Protein AF-0000000074150764 (afdb_homodimer)

Sequence (764 aa):
MAERVTYDWKLTSRSVSLPFRLFGKRFSAGVWVRRTEDKVVRDARKYEYQPIPEGRCIRVLKLHAGVGNEPLYGTLSNLALIDDAEYEALSYVWGANLDANIIFLQDNRILSLGGNLADALYSLRHKKKDRVLWIDALCIDQENLEEKSSQIPLMAEIYAMASSVVVWLGKPTAHSQTGLDILAFLAGSDKFDDNAPWNRMEIQDVIAAIRDIIDRHYFQRLWVVQEAALAQRVALNAGHLMFEWTGGLATRRFLARIKLAELSPTWQKSDLKEIDFRPLRELLEQSLAAESRRNGRVELPSLLDVAHSIRNRQVTDHRDRIYGVMSLVTPAQVAGFVPDYTKSWEETYLQFYDLVERQVLEDPTIELQDVLKHEQGGSASAMAERVTYDWKLTSRSVSLPFRLFGKRFSAGVWVRRTEDKVVRDARKYEYQPIPEGRCIRVLKLHAGVGNEPLYGTLSNLALIDDAEYEALSYVWGANLDANIIFLQDNRILSLGGNLADALYSLRHKKKDRVLWIDALCIDQENLEEKSSQIPLMAEIYAMASSVVVWLGKPTAHSQTGLDILAFLAGSDKFDDNAPWNRMEIQDVIAAIRDIIDRHYFQRLWVVQEAALAQRVALNAGHLMFEWTGGLATRRFLARIKLAELSPTWQKSDLKEIDFRPLRELLEQSLAAESRRNGRVELPSLLDVAHSIRNRQVTDHRDRIYGVMSLVTPAQVAGFVPDYTKSWEETYLQFYDLVERQVLEDPTIELQDVLKHEQGGSASA

Solvent-accessible surface area (backbone atoms only — not comparable to full-atom values): 42604 Å² total; per-residue (Å²): 129,83,79,61,74,25,59,27,55,54,69,60,68,68,72,59,73,54,79,42,76,58,95,85,41,72,44,67,64,59,64,68,59,70,49,60,41,42,48,43,64,68,86,64,43,71,59,77,86,71,84,73,63,85,76,63,48,45,40,30,33,38,36,42,45,44,58,81,87,52,78,49,39,33,36,78,45,78,41,61,70,50,93,81,43,81,35,30,26,56,43,66,58,64,72,72,76,72,47,91,38,64,35,39,34,67,90,58,14,32,46,80,30,32,43,51,50,42,52,46,51,58,45,67,46,33,66,84,42,66,43,49,34,32,35,69,83,74,39,37,57,85,89,38,64,67,57,45,64,62,46,58,78,43,43,63,54,52,28,37,59,18,68,26,27,39,32,48,61,46,75,58,58,95,36,38,63,59,18,47,49,47,52,48,49,39,44,49,82,68,66,90,48,74,80,25,64,67,66,68,43,59,59,69,57,46,48,50,9,45,45,58,55,65,68,30,69,51,58,37,36,45,61,51,40,52,46,56,15,43,21,46,20,42,34,44,24,37,41,84,45,74,46,69,55,44,51,68,64,47,38,50,38,24,48,50,39,49,50,48,48,66,66,28,68,69,27,62,75,40,78,58,58,72,62,76,59,57,59,60,46,52,32,45,51,44,24,52,50,39,50,29,52,76,67,32,30,44,70,63,80,45,64,65,52,53,33,54,74,51,56,85,37,45,66,94,53,69,53,43,54,53,58,50,46,51,80,70,39,56,69,77,80,45,61,92,67,69,87,60,87,88,49,51,54,69,55,47,48,52,51,48,50,53,53,47,57,56,45,58,76,40,75,69,56,42,66,34,66,68,50,60,58,61,64,59,65,70,64,63,78,111,129,82,79,73,73,38,64,28,61,52,74,60,68,62,70,58,69,52,77,41,74,59,96,87,41,73,43,63,62,54,63,64,59,67,56,54,50,47,52,52,65,71,87,61,43,72,59,76,86,70,86,75,62,86,76,65,46,43,39,31,34,38,37,40,45,43,59,81,86,53,79,49,41,34,37,78,45,78,41,61,70,50,94,82,43,80,35,29,25,57,44,68,57,66,73,71,77,73,47,92,39,65,36,39,34,64,90,57,15,31,45,80,30,32,43,51,51,44,53,46,50,56,45,66,45,34,65,84,44,67,41,47,32,32,34,69,82,75,40,36,58,87,88,36,64,69,56,44,65,62,48,56,77,42,45,62,55,50,27,38,57,20,67,26,27,40,32,46,61,44,77,59,60,94,35,38,62,58,18,46,49,48,51,47,49,38,44,49,82,69,66,90,46,74,77,25,62,68,64,70,42,60,57,69,57,47,48,49,9,45,46,60,56,65,68,30,69,49,57,39,36,45,61,51,40,51,46,56,14,41,23,46,20,41,33,43,24,36,41,87,44,74,46,69,55,43,51,67,64,47,39,51,40,24,48,49,39,48,51,48,47,66,67,28,68,69,27,61,75,40,76,56,58,72,62,75,59,58,58,60,47,52,32,46,51,44,24,51,51,40,50,28,54,75,64,31,28,45,73,68,80,44,63,67,51,54,35,54,74,51,58,85,35,44,66,94,54,70,54,43,55,53,57,50,45,53,80,70,38,56,70,77,78,45,60,92,64,69,86,58,87,87,52,52,56,66,57,49,47,51,53,49,50,54,52,48,55,56,46,59,74,38,78,72,62,40,66,34,62,74,54,59,58,62,65,64,63,70,62,64,80,111

pLDDT: mean 81.63, std 20.91, range [19.25, 98.31]

Radius of gyration: 31.89 Å; Cα contacts (8 Å, |Δi|>4): 1280; chains: 2; bounding box: 61×103×90 Å

InterPro domains:
  IPR010730 Heterokaryon incompatibility [PF06985] (87-227)
  IPR052895 Heterokaryon Regulation/Transcriptional Modulator [PTHR24148] (43-358)

Structure (mmCIF, N/CA/C/O backbone):
data_AF-0000000074150764-model_v1
#
loop_
_entity.id
_entity.type
_entity.pdbx_description
1 polymer 'Heterokaryon incompatibility domain-containing protein'
#
loop_
_atom_site.group_PDB
_atom_site.id
_atom_site.type_symbol
_atom_site.label_atom_id
_atom_site.label_alt_id
_atom_site.label_comp_id
_atom_site.label_asym_id
_atom_site.label_entity_id
_atom_site.label_seq_id
_atom_site.pdbx_PDB_ins_code
_atom_site.Cartn_x
_atom_site.Cartn_y
_atom_site.Cartn_z
_atom_site.occupancy
_atom_site.B_iso_or_equiv
_atom_site.auth_seq_id
_atom_site.auth_comp_id
_atom_site.auth_asym_id
_atom_site.auth_atom_id
_atom_site.pdbx_PDB_model_num
ATOM 1 N N . MET A 1 1 ? 14.219 56.031 1.458 1 19.25 1 MET A N 1
ATOM 2 C CA . MET A 1 1 ? 13.133 55.844 2.416 1 19.25 1 MET A CA 1
ATOM 3 C C . MET A 1 1 ? 11.836 55.438 1.703 1 19.25 1 MET A C 1
ATOM 5 O O . MET A 1 1 ? 11.094 56.312 1.241 1 19.25 1 MET A O 1
ATOM 9 N N . ALA A 1 2 ? 11.883 54.312 0.942 1 25.77 2 ALA A N 1
ATOM 10 C CA . ALA A 1 2 ? 10.867 53.938 -0.036 1 25.77 2 ALA A CA 1
ATOM 11 C C . ALA A 1 2 ? 9.484 53.906 0.607 1 25.77 2 ALA A C 1
ATOM 13 O O . ALA A 1 2 ? 9.312 53.344 1.689 1 25.77 2 ALA A O 1
ATOM 14 N N . GLU A 1 3 ? 8.773 54.969 0.46 1 25.98 3 GLU A N 1
ATOM 15 C CA . GLU A 1 3 ? 7.434 55.312 0.922 1 25.98 3 GLU A CA 1
ATOM 16 C C . GLU A 1 3 ? 6.449 54.188 0.629 1 25.98 3 GLU A C 1
ATOM 18 O O . GLU A 1 3 ? 6.203 53.844 -0.533 1 25.98 3 GLU A O 1
ATOM 23 N N . ARG A 1 4 ? 6.562 53.094 1.403 1 29.5 4 ARG A N 1
ATOM 24 C CA . ARG A 1 4 ? 5.766 51.906 1.187 1 29.5 4 ARG A CA 1
ATOM 25 C C . ARG A 1 4 ? 4.277 52.188 1.375 1 29.5 4 ARG A C 1
ATOM 27 O O . ARG A 1 4 ? 3.861 52.656 2.438 1 29.5 4 ARG A O 1
ATOM 34 N N . VAL A 1 5 ? 3.615 52.594 0.347 1 31.28 5 VAL A N 1
ATOM 35 C CA . VAL A 1 5 ? 2.205 52.906 0.167 1 31.28 5 VAL A CA 1
ATOM 36 C C . VAL A 1 5 ? 1.345 51.719 0.506 1 31.28 5 VAL A C 1
ATOM 38 O O . VAL A 1 5 ? 1.559 50.625 -0.029 1 31.28 5 VAL A O 1
ATOM 41 N N . THR A 1 6 ? 0.994 51.594 1.714 1 30.81 6 THR A N 1
ATOM 42 C CA . THR A 1 6 ? 0.108 50.562 2.184 1 30.81 6 THR A CA 1
ATOM 43 C C . THR A 1 6 ? -1.311 50.75 1.663 1 30.81 6 THR A C 1
ATOM 45 O O . THR A 1 6 ? -1.844 51.875 1.729 1 30.81 6 THR A O 1
ATOM 48 N N . TYR A 1 7 ? -1.768 50.031 0.785 1 29.17 7 TYR A N 1
ATOM 49 C CA . TYR A 1 7 ? -2.986 50.125 -0.013 1 29.17 7 TYR A CA 1
ATOM 50 C C . TYR A 1 7 ? -4.191 49.625 0.778 1 29.17 7 TYR A C 1
ATOM 52 O O . TYR A 1 7 ? -4.105 48.625 1.493 1 29.17 7 TYR A O 1
ATOM 60 N N . ASP A 1 8 ? -4.93 50.531 1.336 1 31.38 8 ASP A N 1
ATOM 61 C CA . ASP A 1 8 ? -6.191 50.25 2.012 1 31.38 8 ASP A CA 1
ATOM 62 C C . ASP A 1 8 ? -7.27 49.844 1.008 1 31.38 8 ASP A C 1
ATOM 64 O O . ASP A 1 8 ? -7.543 50.594 0.057 1 31.38 8 ASP A O 1
ATOM 68 N N . TRP A 1 9 ? -7.473 48.625 0.816 1 30.75 9 TRP A N 1
ATOM 69 C CA . TRP A 1 9 ? -8.328 48.156 -0.27 1 30.75 9 TRP A CA 1
ATOM 70 C C . TRP A 1 9 ? -9.773 48 0.193 1 30.75 9 TRP A C 1
ATOM 72 O O . TRP A 1 9 ? -10.031 47.562 1.31 1 30.75 9 TRP A O 1
ATOM 82 N N . LYS A 1 10 ? -10.594 49.031 0.056 1 32.84 10 LYS A N 1
ATOM 83 C CA . LYS A 1 10 ? -12.023 48.812 0.273 1 32.84 10 LYS A CA 1
ATOM 84 C C . LYS A 1 10 ? -12.688 48.219 -0.961 1 32.84 10 LYS A C 1
ATOM 86 O O . LYS A 1 10 ? -12.578 48.75 -2.061 1 32.84 10 LYS A O 1
ATOM 91 N N . LEU A 1 11 ? -12.906 47 -0.989 1 30.19 11 LEU A N 1
ATOM 92 C CA . LEU A 1 11 ? -13.516 46.25 -2.096 1 30.19 11 LEU A CA 1
ATOM 93 C C . LEU A 1 11 ? -15.016 46.531 -2.16 1 30.19 11 LEU A C 1
ATOM 95 O O . LEU A 1 11 ? -15.734 46.281 -1.19 1 30.19 11 LEU A O 1
ATOM 99 N N . THR A 1 12 ? -15.484 47.562 -2.766 1 33.41 12 THR A N 1
ATOM 100 C CA . THR A 1 12 ? -16.922 47.656 -3.021 1 33.41 12 THR A CA 1
ATOM 101 C C . THR A 1 12 ? -17.266 46.969 -4.348 1 33.41 12 THR A C 1
ATOM 103 O O . THR A 1 12 ? -16.734 47.344 -5.395 1 33.41 12 THR A O 1
ATOM 106 N N . SER A 1 13 ? -17.453 45.75 -4.332 1 31.58 13 SER A N 1
ATOM 107 C CA . SER A 1 13 ? -17.719 45.031 -5.574 1 31.58 13 SER A CA 1
ATOM 108 C C . SER A 1 13 ? -19.156 45.25 -6.043 1 31.58 13 SER A C 1
ATOM 110 O O . SER A 1 13 ? -20.094 45.156 -5.254 1 31.58 13 SER A O 1
ATOM 112 N N . ARG A 1 14 ? -19.438 46.219 -6.895 1 35.19 14 ARG A N 1
ATOM 113 C CA . ARG A 1 14 ? -20.734 46.25 -7.566 1 35.19 14 ARG A CA 1
ATOM 114 C C . ARG A 1 14 ? -20.734 45.344 -8.797 1 35.19 14 ARG A C 1
ATOM 116 O O . ARG A 1 14 ? -19.875 45.469 -9.664 1 35.19 14 ARG A O 1
ATOM 123 N N . SER A 1 15 ? -21.156 44.125 -8.594 1 35.03 15 SER A N 1
ATOM 124 C CA . SER A 1 15 ? -21.156 43.156 -9.711 1 35.03 15 SER A CA 1
ATOM 125 C C . SER A 1 15 ? -22.375 43.406 -10.609 1 35.03 15 SER A C 1
ATOM 127 O O . SER A 1 15 ? -23.5 43.531 -10.125 1 35.03 15 SER A O 1
ATOM 129 N N . VAL A 1 16 ? -22.25 44.125 -11.602 1 38.88 16 VAL A N 1
ATOM 130 C CA . VAL A 1 16 ? -23.312 44.125 -12.602 1 38.88 16 VAL A CA 1
ATOM 131 C C . VAL A 1 16 ? -23.109 42.969 -13.562 1 38.88 16 VAL A C 1
ATOM 133 O O . VAL A 1 16 ? -22.016 42.781 -14.125 1 38.88 16 VAL A O 1
ATOM 136 N N . SER A 1 17 ? -23.828 41.938 -13.305 1 36.84 17 SER A N 1
ATOM 137 C CA . SER A 1 17 ? -23.766 40.75 -14.156 1 36.84 17 SER A CA 1
ATOM 138 C C . SER A 1 17 ? -24.625 40.938 -15.406 1 36.84 17 SER A C 1
ATOM 140 O O . SER A 1 17 ? -25.797 41.281 -15.312 1 36.84 17 SER A O 1
ATOM 142 N N . LEU A 1 18 ? -24.094 41.438 -16.469 1 39.47 18 LEU A N 1
ATOM 143 C CA . LEU A 1 18 ? -24.875 41.375 -17.703 1 39.47 18 LEU A CA 1
ATOM 144 C C . LEU A 1 18 ? -24.719 40.031 -18.391 1 39.47 18 LEU A C 1
ATOM 146 O O . LEU A 1 18 ? -23.594 39.625 -18.703 1 39.47 18 LEU A O 1
ATOM 150 N N . PRO A 1 19 ? -25.766 39.281 -18.469 1 46.88 19 PRO A N 1
ATOM 151 C CA . PRO A 1 19 ? -25.75 38 -19.156 1 46.88 19 PRO A CA 1
ATOM 152 C C . PRO A 1 19 ? -25.594 38.156 -20.672 1 46.88 19 PRO A C 1
ATOM 154 O O . PRO A 1 19 ? -26.078 39.125 -21.25 1 46.88 19 PRO A O 1
ATOM 157 N N . PHE A 1 20 ? -24.5 38.031 -21.266 1 50.12 20 PHE A N 1
ATOM 158 C CA . PHE A 1 20 ? -24.609 38.094 -22.719 1 50.12 20 P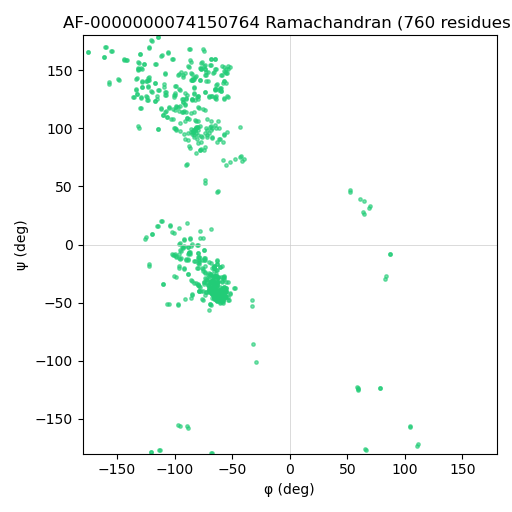HE A CA 1
ATOM 159 C C . PHE A 1 20 ? -24.359 36.719 -23.344 1 50.12 20 PHE A C 1
ATOM 161 O O . PHE A 1 20 ? -23.672 35.906 -22.75 1 50.12 20 PHE A O 1
ATOM 168 N N . ARG A 1 21 ? -25.172 36.344 -24.281 1 47.34 21 ARG A N 1
ATOM 169 C CA . ARG A 1 21 ? -25.172 35.094 -25.047 1 47.34 21 ARG A CA 1
ATOM 170 C C . ARG A 1 21 ? -24.172 35.156 -26.203 1 47.34 21 ARG A C 1
ATOM 172 O O . ARG A 1 21 ? -24.141 36.156 -26.938 1 47.34 21 ARG A O 1
ATOM 179 N N . LEU A 1 22 ? -23 34.656 -26.125 1 50 22 LEU A N 1
ATOM 180 C CA . LEU A 1 22 ? -22.188 34.562 -27.328 1 50 22 LEU A CA 1
ATOM 181 C C . LEU A 1 22 ? -21.922 33.094 -27.688 1 50 22 LEU A C 1
ATOM 183 O O . LEU A 1 22 ? -21.5 32.312 -26.828 1 50 22 LEU A O 1
ATOM 187 N N . PHE A 1 23 ? -22.234 32.594 -28.938 1 56.19 23 PHE A N 1
ATOM 188 C CA . PHE A 1 23 ? -22.141 31.297 -29.625 1 56.19 23 PHE A CA 1
ATOM 189 C C . PHE A 1 23 ? -22.781 30.203 -28.812 1 56.19 23 PHE A C 1
ATOM 191 O O . PHE A 1 23 ? -22.234 29.109 -28.688 1 56.19 23 PHE A O 1
ATOM 198 N N . GLY A 1 24 ? -23.938 30.406 -28.312 1 48.53 24 GLY A N 1
ATOM 199 C CA . GLY A 1 24 ? -24.875 29.578 -27.578 1 48.53 24 GLY A CA 1
ATOM 200 C C . GLY A 1 24 ? -24.578 29.484 -26.094 1 48.53 24 GLY A C 1
ATOM 201 O O . GLY A 1 24 ? -25.297 28.828 -25.344 1 48.53 24 GLY A O 1
ATOM 202 N N . LYS A 1 25 ? -23.359 29.594 -25.797 1 44.59 25 LYS A N 1
ATOM 203 C CA . LYS A 1 25 ? -22.938 29.547 -24.391 1 44.59 25 LYS A CA 1
ATOM 204 C C . LYS A 1 25 ? -23.109 30.906 -23.719 1 44.59 25 LYS A C 1
ATOM 206 O O . LYS A 1 25 ? -22.969 31.938 -24.359 1 44.59 25 LYS A O 1
ATOM 211 N N . ARG A 1 26 ? -23.828 30.859 -22.688 1 41.97 26 ARG A N 1
ATOM 212 C CA . ARG A 1 26 ? -24.062 32.031 -21.844 1 41.97 26 ARG A CA 1
ATOM 213 C C . ARG A 1 26 ? -22.781 32.438 -21.141 1 41.97 26 ARG A C 1
ATOM 215 O O . ARG A 1 26 ? -22.125 31.609 -20.5 1 41.97 26 ARG A O 1
ATOM 222 N N . PHE A 1 27 ? -22.078 33.25 -21.688 1 39.88 27 PHE A N 1
ATOM 223 C CA . PHE A 1 27 ? -20.906 33.812 -21 1 39.88 27 PHE A CA 1
ATOM 224 C C . PHE A 1 27 ? -21.312 34.938 -20.062 1 39.88 27 PHE A C 1
ATOM 226 O O . PHE A 1 27 ? -22.266 35.688 -20.328 1 39.88 27 PHE A O 1
ATOM 233 N N . SER A 1 28 ? -21.297 34.719 -18.891 1 37.81 28 SER A N 1
ATOM 234 C CA . SER A 1 28 ? -21.422 35.875 -18.016 1 37.81 28 SER A CA 1
ATOM 235 C C . SER A 1 28 ? -20.062 36.438 -17.641 1 37.81 28 SER A C 1
ATOM 237 O O . SER A 1 28 ? -19.109 35.688 -17.422 1 37.81 28 SER A O 1
ATOM 239 N N . ALA A 1 29 ? -19.562 37.375 -18.281 1 36.47 29 ALA A N 1
ATOM 240 C CA . ALA A 1 29 ? -18.344 38.062 -17.906 1 36.47 29 ALA A CA 1
ATOM 241 C C . ALA A 1 29 ? -18.625 39.156 -16.875 1 36.47 29 ALA A C 1
ATOM 243 O O . ALA A 1 29 ? -19.641 39.844 -16.953 1 36.47 29 ALA A O 1
ATOM 244 N N . GLY A 1 30 ? -18.469 38.938 -15.711 1 35.06 30 GLY A N 1
ATOM 245 C CA . GLY A 1 30 ? -18.594 40.062 -14.781 1 35.06 30 GLY A CA 1
ATOM 246 C C . GLY A 1 30 ? -17.281 40.781 -14.531 1 35.06 30 GLY A C 1
ATOM 247 O O . GLY A 1 30 ? -16.203 40.219 -14.758 1 35.06 30 GLY A O 1
ATOM 248 N N . VAL A 1 31 ? -17.266 41.969 -14.961 1 31.38 31 VAL A N 1
ATOM 249 C CA . VAL A 1 31 ? -16.141 42.812 -14.664 1 31.38 31 VAL A CA 1
ATOM 250 C C . VAL A 1 31 ? -16.172 43.25 -13.195 1 31.38 31 VAL A C 1
ATOM 252 O O . VAL A 1 31 ? -17.234 43.656 -12.688 1 31.38 31 VAL A O 1
ATOM 255 N N . TRP A 1 32 ? -15.508 42.594 -12.383 1 31.64 32 TRP A N 1
ATOM 256 C CA . TRP A 1 32 ? -15.445 43.188 -11.039 1 31.64 32 TRP A CA 1
ATOM 257 C C . TRP A 1 32 ? -14.297 44.156 -10.93 1 31.64 32 TRP A C 1
ATOM 259 O O . TRP A 1 32 ? -13.25 44 -11.57 1 31.64 32 TRP A O 1
ATOM 269 N N . VAL A 1 33 ? -14.664 45.375 -10.883 1 27.81 33 VAL A N 1
ATOM 270 C CA . VAL A 1 33 ? -13.664 46.406 -10.586 1 27.81 33 VAL A CA 1
ATOM 271 C C . VAL A 1 33 ? -13.422 46.469 -9.078 1 27.81 33 VAL A C 1
ATOM 273 O O . VAL A 1 33 ? -14.367 46.562 -8.297 1 27.81 33 VAL A O 1
ATOM 276 N N . ARG A 1 34 ? -12.367 45.906 -8.594 1 28.53 34 ARG A N 1
ATOM 277 C CA . ARG A 1 34 ? -11.977 46 -7.188 1 28.53 34 ARG A CA 1
ATOM 278 C C . ARG A 1 34 ? -11.172 47.281 -6.922 1 28.53 34 ARG A C 1
ATOM 280 O O . ARG A 1 34 ? -10.188 47.562 -7.602 1 28.53 34 ARG A O 1
ATOM 287 N N . ARG A 1 35 ? -11.859 48.312 -6.488 1 27.56 35 ARG A N 1
ATOM 288 C CA . ARG A 1 35 ? -11.125 49.469 -6.035 1 27.56 35 ARG A CA 1
ATOM 289 C C . ARG A 1 35 ? -10.422 49.219 -4.707 1 27.56 35 ARG A C 1
ATOM 291 O O . ARG A 1 35 ? -11.062 48.781 -3.734 1 27.56 35 ARG A O 1
ATOM 298 N N . THR A 1 36 ? -9.25 48.812 -4.695 1 31.2 36 THR A N 1
ATOM 299 C CA . THR A 1 36 ? -8.422 48.656 -3.504 1 31.2 36 THR A CA 1
ATOM 300 C C . THR A 1 36 ? -7.891 50 -3.029 1 31.2 36 THR A C 1
ATOM 302 O O . THR A 1 36 ? -7.348 50.781 -3.824 1 31.2 36 THR A O 1
ATOM 305 N N . GLU A 1 37 ? -8.602 50.656 -2.23 1 29.7 37 GLU A N 1
ATOM 306 C CA . GLU A 1 37 ? -7.98 51.812 -1.604 1 29.7 37 GLU A CA 1
ATOM 307 C C . GLU A 1 37 ? -6.816 51.406 -0.706 1 29.7 37 GLU A C 1
ATOM 309 O O . GLU A 1 37 ? -6.973 50.562 0.172 1 29.7 37 GLU A O 1
ATOM 314 N N . ASP A 1 38 ? -5.641 51.5 -1.068 1 34.72 38 ASP A N 1
ATOM 315 C CA . ASP A 1 38 ? -4.387 51.281 -0.351 1 34.72 38 ASP A CA 1
ATOM 316 C C . ASP A 1 38 ? -4.305 52.188 0.882 1 34.72 38 ASP A C 1
ATOM 318 O O . ASP A 1 38 ? -4.312 53.406 0.764 1 34.72 38 ASP A O 1
ATOM 322 N N . LYS A 1 39 ? -5.062 51.938 1.942 1 34.94 39 LYS A N 1
ATOM 323 C CA . LYS A 1 39 ? -4.621 52.688 3.111 1 34.94 39 LYS A CA 1
ATOM 324 C C . LYS A 1 39 ? -3.166 52.406 3.447 1 34.94 39 LYS A C 1
ATOM 326 O O . LYS A 1 39 ? -2.789 51.219 3.598 1 34.94 39 LYS A O 1
ATOM 331 N N . VAL A 1 40 ? -2.248 53.125 3.041 1 36.28 40 VAL A N 1
ATOM 332 C CA . VAL A 1 40 ? -0.828 53.156 3.369 1 36.28 40 VAL A CA 1
ATOM 333 C C . VAL A 1 40 ? -0.637 53 4.875 1 36.28 40 VAL A C 1
ATOM 335 O O . VAL A 1 40 ? -1.119 53.812 5.664 1 36.28 40 VAL A O 1
ATOM 338 N N . VAL A 1 41 ? -0.771 51.844 5.441 1 43 41 VAL A N 1
ATOM 339 C CA . VAL A 1 41 ? -0.236 51.656 6.789 1 43 41 VAL A CA 1
ATOM 340 C C . VAL A 1 41 ? 1.13 52.344 6.891 1 43 41 VAL A C 1
ATOM 342 O O . VAL A 1 41 ? 2.107 51.875 6.305 1 43 41 VAL A O 1
ATOM 345 N N . ARG A 1 42 ? 1.252 53.594 6.922 1 43.84 42 ARG A N 1
ATOM 346 C CA . ARG A 1 42 ? 2.438 54.438 6.984 1 43.84 42 ARG A CA 1
ATOM 347 C C . ARG A 1 42 ? 3.561 53.75 7.758 1 43.84 42 ARG A C 1
ATOM 349 O O . ARG A 1 42 ? 4.68 53.625 7.254 1 43.84 42 ARG A O 1
ATOM 356 N N . ASP A 1 43 ? 3.602 53.875 9.172 1 53.97 43 ASP A N 1
ATOM 357 C CA . ASP A 1 43 ? 4.797 53.875 10.008 1 53.97 43 ASP A CA 1
ATOM 358 C C . ASP A 1 43 ? 5.055 52.469 10.555 1 53.97 43 ASP A C 1
ATOM 360 O O . ASP A 1 43 ? 5.719 52.312 11.586 1 53.97 43 ASP A O 1
ATOM 364 N N . ALA A 1 44 ? 4.449 51.406 10.062 1 67.5 44 ALA A N 1
ATOM 365 C CA . ALA A 1 44 ? 4.734 50.156 10.75 1 67.5 44 ALA A CA 1
ATOM 366 C C . ALA A 1 44 ? 6.066 49.594 10.289 1 67.5 44 ALA A C 1
ATOM 368 O O . ALA A 1 44 ? 6.387 49.594 9.102 1 67.5 44 ALA A O 1
ATOM 369 N N . ARG A 1 45 ? 6.941 49.312 11.312 1 85.69 45 ARG A N 1
ATOM 370 C CA . ARG A 1 45 ? 8.258 48.719 11.094 1 85.69 45 ARG A CA 1
ATOM 371 C C . ARG A 1 45 ? 8.172 47.188 11.031 1 85.69 45 ARG A C 1
ATOM 373 O O . ARG A 1 45 ? 7.258 46.594 11.602 1 85.69 45 ARG A O 1
ATOM 380 N N . LYS A 1 46 ? 8.969 46.594 10.305 1 90.81 46 LYS A N 1
ATOM 381 C CA . LYS A 1 46 ? 9.062 45.156 10.164 1 90.81 46 LYS A CA 1
ATOM 382 C C . LYS A 1 46 ? 9.398 44.5 11.492 1 90.81 46 LYS A C 1
ATOM 384 O O . LYS A 1 46 ? 10.227 45 12.25 1 90.81 46 LYS A O 1
ATOM 389 N N . TYR A 1 47 ? 8.711 43.469 11.773 1 93.56 47 TYR A N 1
ATOM 390 C CA . TYR A 1 47 ? 8.977 42.719 13 1 93.56 47 TYR A CA 1
ATOM 391 C C . TYR A 1 47 ? 10.391 42.156 13 1 93.56 47 TYR A C 1
ATOM 393 O O . TYR A 1 47 ? 10.859 41.625 11.984 1 93.56 47 TYR A O 1
ATOM 401 N N . GLU A 1 48 ? 11.055 42.344 14.109 1 93.19 48 GLU A N 1
ATOM 402 C CA . GLU A 1 48 ? 12.398 41.781 14.281 1 93.19 48 GLU A CA 1
ATOM 403 C C . GLU A 1 48 ? 12.391 40.594 15.258 1 93.19 48 GLU A C 1
ATOM 405 O O . GLU A 1 48 ? 12.125 40.781 16.453 1 93.19 48 GLU A O 1
ATOM 410 N N . TYR A 1 49 ? 12.703 39.469 14.703 1 95.19 49 TYR A N 1
ATOM 411 C CA . TYR A 1 49 ? 12.695 38.25 15.516 1 95.19 49 TYR A CA 1
ATOM 412 C C . TYR A 1 49 ? 13.758 38.312 16.609 1 95.19 49 TYR A C 1
ATOM 414 O O . TYR A 1 49 ? 14.883 38.75 16.359 1 95.19 49 TYR A O 1
ATOM 422 N N . GLN A 1 50 ? 13.367 37.969 17.797 1 92.25 50 GLN A N 1
ATOM 423 C CA . GLN A 1 50 ? 14.32 37.75 18.875 1 92.25 50 GLN A CA 1
ATOM 424 C C . GLN A 1 50 ? 14.727 36.281 18.953 1 92.25 50 GLN A C 1
ATOM 426 O O . GLN A 1 50 ? 13.914 35.406 18.703 1 92.25 50 GLN A O 1
ATOM 431 N N . PRO A 1 51 ? 15.945 36.062 19.312 1 92.56 51 PRO A N 1
ATOM 432 C CA . PRO A 1 51 ? 16.375 34.656 19.422 1 92.56 51 PRO A CA 1
ATOM 433 C C . PRO A 1 51 ? 15.531 33.844 20.391 1 92.56 51 PRO A C 1
ATOM 435 O O . PRO A 1 51 ? 15.125 34.375 21.438 1 92.56 51 PRO A O 1
ATOM 438 N N . ILE A 1 52 ? 15.234 32.625 20.016 1 94 52 ILE A N 1
ATOM 439 C CA . ILE A 1 52 ? 14.516 31.703 20.891 1 94 52 ILE A CA 1
ATOM 440 C C . ILE A 1 52 ? 15.445 31.203 22 1 94 52 ILE A C 1
ATOM 442 O O . ILE A 1 52 ? 16.609 30.859 21.719 1 94 52 ILE A O 1
ATOM 446 N N . PRO A 1 53 ? 14.984 31.25 23.234 1 90.38 53 PRO A N 1
ATOM 447 C CA . PRO A 1 53 ? 15.836 30.766 24.328 1 90.38 53 PRO A CA 1
ATOM 448 C C . PRO A 1 53 ? 16.344 29.344 24.078 1 90.38 53 PRO A C 1
ATOM 450 O O . PRO A 1 53 ? 15.711 28.578 23.359 1 90.38 53 PRO A O 1
ATOM 453 N N . GLU A 1 54 ? 17.469 29.016 24.656 1 83.75 54 GLU A N 1
ATOM 454 C CA . GLU A 1 54 ? 18.062 27.688 24.516 1 83.75 54 GLU A CA 1
ATOM 455 C C . GLU A 1 54 ? 17.172 26.625 25.141 1 83.75 54 GLU A C 1
ATOM 457 O O . GLU A 1 54 ? 16.391 26.906 26.031 1 83.75 54 GLU A O 1
ATOM 462 N N . GLY A 1 55 ? 17.266 25.453 24.594 1 81.19 55 GLY A N 1
ATOM 463 C CA . GLY A 1 55 ? 16.469 24.344 25.109 1 81.19 55 GLY A CA 1
ATOM 464 C C . GLY A 1 55 ? 15.281 24 24.219 1 81.19 55 GLY A C 1
ATOM 465 O O . GLY A 1 55 ? 15.32 24.234 23.016 1 81.19 55 GLY A O 1
ATOM 466 N N . ARG A 1 56 ? 14.234 23.344 24.859 1 89.62 56 ARG A N 1
ATOM 467 C CA . ARG A 1 56 ? 13.016 22.938 24.156 1 89.62 56 ARG A CA 1
ATOM 468 C C . ARG A 1 56 ? 11.977 24.062 24.188 1 89.62 56 ARG A C 1
ATOM 470 O O . ARG A 1 56 ? 11 23.984 24.938 1 89.62 56 ARG A O 1
ATOM 477 N N . CYS A 1 57 ? 12.367 25.109 23.422 1 94.19 57 CYS A N 1
ATOM 478 C CA . CYS A 1 57 ? 11.5 26.281 23.375 1 94.19 57 CYS A CA 1
ATOM 479 C C . CYS A 1 57 ? 11.102 26.594 21.922 1 94.19 57 CYS A C 1
ATOM 481 O O . CYS A 1 57 ? 11.898 26.422 21.016 1 94.19 57 CYS A O 1
ATOM 483 N N . ILE A 1 58 ? 9.867 27 21.781 1 96.06 58 ILE A N 1
ATOM 484 C CA . ILE A 1 58 ? 9.367 27.375 20.469 1 96.06 58 ILE A CA 1
ATOM 485 C C . ILE A 1 58 ? 8.688 28.75 20.547 1 96.06 58 ILE A C 1
ATOM 487 O O . ILE A 1 58 ? 8.508 29.297 21.641 1 96.06 58 ILE A O 1
ATOM 491 N N . ARG A 1 59 ? 8.484 29.344 19.453 1 97.06 59 ARG A N 1
ATOM 492 C CA . ARG A 1 59 ? 7.699 30.562 19.344 1 97.06 59 ARG A CA 1
ATOM 493 C C . ARG A 1 59 ? 6.281 30.266 18.875 1 97.06 59 ARG A C 1
ATOM 495 O O . ARG A 1 59 ? 6.074 29.406 18.016 1 97.06 59 ARG A O 1
ATOM 502 N N . VAL A 1 60 ? 5.312 30.906 19.5 1 97.94 60 VAL A N 1
ATOM 503 C CA . VAL A 1 60 ? 3.926 30.703 19.094 1 97.94 60 VAL A CA 1
ATOM 504 C C . VAL A 1 60 ? 3.264 32.031 18.812 1 97.94 60 VAL A C 1
ATOM 506 O O . VAL A 1 60 ? 3.713 33.094 19.312 1 97.94 60 VAL A O 1
ATOM 509 N N . LEU A 1 61 ? 2.279 32.031 18.016 1 98.25 61 LEU A N 1
ATOM 510 C CA . LEU A 1 61 ? 1.461 33.188 17.688 1 98.25 61 LEU A CA 1
ATOM 511 C C . LEU A 1 61 ? 0.149 33.156 18.453 1 98.25 61 LEU A C 1
ATOM 513 O O . LEU A 1 61 ? -0.634 32.219 18.344 1 98.25 61 LEU A O 1
ATOM 517 N N . LYS A 1 62 ? -0.022 34.094 19.25 1 98.31 62 LYS A N 1
ATOM 518 C CA . LYS A 1 62 ? -1.367 34.375 19.766 1 98.31 62 LYS A CA 1
ATOM 519 C C . LYS A 1 62 ? -2.166 35.219 18.781 1 98.31 62 LYS A C 1
ATOM 521 O O . LYS A 1 62 ? -1.975 36.438 18.688 1 98.31 62 LYS A O 1
ATOM 526 N N . LEU A 1 63 ? -3.008 34.594 18.031 1 98.19 63 LEU A N 1
ATOM 527 C CA . LEU A 1 63 ? -3.859 35.281 17.078 1 98.19 63 LEU A CA 1
ATOM 528 C C . LEU A 1 63 ? -5.055 35.906 17.766 1 98.19 63 LEU A C 1
ATOM 530 O O . LEU A 1 63 ? -5.895 35.219 18.344 1 98.19 63 LEU A O 1
ATOM 534 N N . HIS A 1 64 ? -5.125 37.219 17.672 1 97.56 64 HIS A N 1
ATOM 535 C CA . HIS A 1 64 ? -6.172 37.938 18.391 1 97.56 64 HIS A CA 1
ATOM 536 C C . HIS A 1 64 ? -7.512 37.812 17.672 1 97.56 64 HIS A C 1
ATOM 538 O O . HIS A 1 64 ? -7.559 37.656 16.453 1 97.56 64 HIS A O 1
ATOM 544 N N . ALA A 1 65 ? -8.539 37.875 18.484 1 97 65 ALA A N 1
ATOM 545 C CA . ALA A 1 65 ? -9.898 37.781 17.969 1 97 65 ALA A CA 1
ATOM 546 C C . ALA A 1 65 ? -10.188 38.844 16.922 1 97 65 ALA A C 1
ATOM 548 O O . ALA A 1 65 ? -9.523 39.875 16.906 1 97 65 ALA A O 1
ATOM 549 N N . GLY A 1 66 ? -11.047 38.594 16.062 1 94.69 66 GLY A N 1
ATOM 550 C CA . GLY A 1 66 ? -11.477 39.5 15.023 1 94.69 66 GLY A CA 1
ATOM 551 C C . GLY A 1 66 ? -12.617 38.969 14.18 1 94.69 66 GLY A C 1
ATOM 552 O O . GLY A 1 66 ? -12.953 37.781 14.266 1 94.69 66 GLY A O 1
ATOM 553 N N . VAL A 1 67 ? -13.211 39.875 13.445 1 91.81 67 VAL A N 1
ATOM 554 C CA . VAL A 1 67 ? -14.367 39.438 12.648 1 91.81 67 VAL A CA 1
ATOM 555 C C . VAL A 1 67 ? -14.172 39.875 11.195 1 91.81 67 VAL A C 1
ATOM 557 O O . VAL A 1 67 ? -13.633 40.969 10.93 1 91.81 67 VAL A O 1
ATOM 560 N N . GLY A 1 68 ? -14.578 38.969 10.344 1 87.88 68 GLY A N 1
ATOM 561 C CA . GLY A 1 68 ? -14.609 39.312 8.922 1 87.88 68 GLY A CA 1
ATOM 562 C C . GLY A 1 68 ? -13.25 39.719 8.375 1 87.88 68 GLY A C 1
ATOM 563 O O . GLY A 1 68 ? -12.266 39 8.555 1 87.88 68 GLY A O 1
ATOM 564 N N . ASN A 1 69 ? -13.234 40.938 7.797 1 87.44 69 ASN A N 1
ATOM 565 C CA . ASN A 1 69 ? -12.031 41.375 7.109 1 87.44 69 ASN A CA 1
ATOM 566 C C . ASN A 1 69 ? -11.258 42.406 7.949 1 87.44 69 ASN A C 1
ATOM 568 O O . ASN A 1 69 ? -10.414 43.125 7.426 1 87.44 69 ASN A O 1
ATOM 572 N N . GLU A 1 70 ? -11.594 42.469 9.273 1 93.06 70 GLU A N 1
ATOM 573 C CA . GLU A 1 70 ? -10.773 43.281 10.156 1 93.06 70 GLU A CA 1
ATOM 574 C C . GLU A 1 70 ? -9.305 42.875 10.078 1 93.06 70 GLU A C 1
ATOM 576 O O . GLU A 1 70 ? -8.992 41.719 9.867 1 93.06 70 GLU A O 1
ATOM 581 N N . PRO A 1 71 ? -8.484 43.812 10.25 1 93.56 71 PRO A N 1
ATOM 582 C CA . PRO A 1 71 ? -7.059 43.469 10.156 1 93.56 71 PRO A CA 1
ATOM 583 C C . PRO A 1 71 ? -6.645 42.375 11.133 1 93.56 71 PRO A C 1
ATOM 585 O O . PRO A 1 71 ? -7.238 42.25 12.211 1 93.56 71 PRO A O 1
ATOM 588 N N . LEU A 1 72 ? -5.691 41.625 10.758 1 96.06 72 LEU A N 1
ATOM 589 C CA . LEU A 1 72 ? -5.156 40.562 11.609 1 96.06 72 LEU A CA 1
ATOM 590 C C . LEU A 1 72 ? -4.195 41.125 12.648 1 96.06 72 LEU A C 1
ATOM 592 O O . LEU A 1 72 ? -3.291 41.906 12.305 1 96.06 72 LEU A O 1
ATOM 596 N N . TYR A 1 73 ? -4.414 40.812 13.875 1 96.19 73 TYR A N 1
ATOM 597 C CA . TYR A 1 73 ? -3.523 41.188 14.969 1 96.19 73 TYR A CA 1
ATOM 598 C C . TYR A 1 73 ? -3.055 39.938 15.727 1 96.19 73 TYR A C 1
ATOM 600 O O . TYR A 1 73 ? -3.803 38.969 15.867 1 96.19 73 TYR A O 1
ATOM 608 N N . GLY A 1 74 ? -1.852 40 16.125 1 97.25 74 GLY A N 1
ATOM 609 C CA . GLY A 1 74 ? -1.338 38.875 16.922 1 97.25 74 GLY A CA 1
ATOM 610 C C . GLY A 1 74 ? -0.109 39.25 17.734 1 97.25 74 GLY A C 1
ATOM 611 O O . GLY A 1 74 ? 0.396 40.375 17.625 1 97.25 74 GLY A O 1
ATOM 612 N N . THR A 1 75 ? 0.257 38.344 18.625 1 97.5 75 THR A N 1
ATOM 613 C CA . THR A 1 75 ? 1.457 38.5 19.438 1 97.5 75 THR A CA 1
ATOM 614 C C . THR A 1 75 ? 2.314 37.25 19.359 1 97.5 75 THR A C 1
ATOM 616 O O . THR A 1 75 ? 1.814 36.125 19.562 1 97.5 75 THR A O 1
ATOM 619 N N . LEU A 1 76 ? 3.574 37.438 19.016 1 97.44 76 LEU A N 1
ATOM 620 C CA . LEU A 1 76 ? 4.52 36.312 19.031 1 97.44 76 LEU A CA 1
ATOM 621 C C . LEU A 1 76 ? 5.215 36.219 20.391 1 97.44 76 LEU A C 1
ATOM 623 O O . LEU A 1 76 ? 5.645 37.25 20.938 1 97.44 76 LEU A O 1
ATOM 627 N N . SER A 1 77 ? 5.23 35.031 20.969 1 96.31 77 SER A N 1
ATOM 628 C CA . SER A 1 77 ? 5.875 34.812 22.266 1 96.31 77 SER A CA 1
ATOM 629 C C . SER A 1 77 ? 6.531 33.438 22.328 1 96.31 77 SER A C 1
ATOM 631 O O . SER A 1 77 ? 6.176 32.562 21.562 1 96.31 77 SER A O 1
ATOM 633 N N . ASN A 1 78 ? 7.453 33.312 23.234 1 95.94 78 ASN A N 1
ATOM 634 C CA . ASN A 1 78 ? 8.141 32.031 23.422 1 95.94 78 ASN A CA 1
ATOM 635 C C . ASN A 1 78 ? 7.344 31.109 24.328 1 95.94 78 ASN A C 1
ATOM 637 O O . ASN A 1 78 ? 6.641 31.562 25.219 1 95.94 78 ASN A O 1
ATOM 641 N N . LEU A 1 79 ? 7.406 29.875 24 1 95.62 79 LEU A N 1
ATOM 642 C CA . LEU A 1 79 ? 6.723 28.828 24.75 1 95.62 79 LEU A CA 1
ATOM 643 C C . LEU A 1 79 ? 7.633 27.625 24.953 1 95.62 79 LEU A C 1
ATOM 645 O O . LEU A 1 79 ? 8.227 27.125 24 1 95.62 79 LEU A O 1
ATOM 649 N N . ALA A 1 80 ? 7.781 27.203 26.188 1 93.69 80 ALA A N 1
ATOM 650 C CA . ALA A 1 80 ? 8.531 25.984 26.453 1 93.69 80 ALA A CA 1
ATOM 651 C C . ALA A 1 80 ? 7.758 24.75 25.969 1 93.69 80 ALA A C 1
ATOM 653 O O . ALA A 1 80 ? 6.559 24.625 26.219 1 93.69 80 ALA A O 1
ATOM 654 N N . LEU A 1 81 ? 8.422 23.953 25.188 1 93.12 81 LEU A N 1
ATOM 655 C CA . LEU A 1 81 ? 7.801 22.75 24.672 1 93.12 81 LEU A CA 1
ATOM 656 C C . LEU A 1 81 ? 7.773 21.656 25.75 1 93.12 81 LEU A C 1
ATOM 658 O O . LEU A 1 81 ? 8.664 20.797 25.797 1 93.12 81 LEU A O 1
ATOM 662 N N . ILE A 1 82 ? 6.797 21.766 26.594 1 88 82 ILE A N 1
ATOM 663 C CA . ILE A 1 82 ? 6.574 20.812 27.688 1 88 82 ILE A CA 1
ATOM 664 C C . ILE A 1 82 ? 5.18 20.203 27.578 1 88 82 ILE A C 1
ATOM 666 O O . ILE A 1 82 ? 4.371 20.656 26.766 1 88 82 ILE A O 1
ATOM 670 N N . ASP A 1 83 ? 4.883 19.156 28.359 1 81.06 83 ASP A N 1
ATOM 671 C CA . ASP A 1 83 ? 3.67 18.359 28.234 1 81.06 83 ASP A CA 1
ATOM 672 C C . ASP A 1 83 ? 2.422 19.219 28.391 1 81.06 83 ASP A C 1
ATOM 674 O O . ASP A 1 83 ? 1.403 18.984 27.75 1 81.06 83 ASP A O 1
ATOM 678 N N . ASP A 1 84 ? 2.504 20.234 29.078 1 84.94 84 ASP A N 1
ATOM 679 C CA . ASP A 1 84 ? 1.303 21.016 29.344 1 84.94 84 ASP A CA 1
ATOM 680 C C . ASP A 1 84 ? 1.245 22.266 28.453 1 84.94 84 ASP A C 1
ATOM 682 O O . ASP A 1 84 ? 0.414 23.141 28.672 1 84.94 84 ASP A O 1
ATOM 686 N N . ALA A 1 85 ? 2.098 22.312 27.516 1 86.88 85 ALA A N 1
ATOM 687 C CA . ALA A 1 85 ? 2.049 23.438 26.578 1 86.88 85 ALA A CA 1
ATOM 688 C C . ALA A 1 85 ? 0.76 23.406 25.766 1 86.88 85 ALA A C 1
ATOM 690 O O . ALA A 1 85 ? 0.376 22.375 25.234 1 86.88 85 ALA A O 1
ATOM 691 N N . GLU A 1 86 ? 0.082 24.516 25.797 1 93.69 86 GLU A N 1
ATOM 692 C CA . GLU A 1 86 ? -1.195 24.578 25.094 1 93.69 86 GLU A CA 1
ATOM 693 C C . GLU A 1 86 ? -1.085 25.406 23.828 1 93.69 86 GLU A C 1
ATOM 695 O O . GLU A 1 86 ? -0.947 26.641 23.891 1 93.69 86 GLU A O 1
ATOM 700 N N . TYR A 1 87 ? -1.146 24.812 22.75 1 97.5 87 TYR A N 1
ATOM 701 C CA . TYR A 1 87 ? -1.152 25.453 21.438 1 97.5 87 TYR A CA 1
ATOM 702 C C . TYR A 1 87 ? -1.685 24.5 20.375 1 97.5 87 TYR A C 1
ATOM 704 O O . TYR A 1 87 ? -1.796 23.297 20.609 1 97.5 87 TYR A O 1
ATOM 712 N N . GLU A 1 88 ? -2.09 25.047 19.266 1 97.56 88 GLU A N 1
ATOM 713 C CA . GLU A 1 88 ? -2.416 24.297 18.047 1 97.56 88 GLU A CA 1
ATOM 714 C C . GLU A 1 88 ? -1.361 24.516 16.969 1 97.56 88 GLU A C 1
ATOM 716 O O . GLU A 1 88 ? -0.667 25.531 16.969 1 97.56 88 GLU A O 1
ATOM 721 N N . ALA A 1 89 ? -1.155 23.547 16.219 1 97.62 89 ALA A N 1
ATOM 722 C CA . ALA A 1 89 ? -0.2 23.672 15.125 1 97.62 89 ALA A CA 1
ATOM 723 C C . ALA A 1 89 ? -0.915 23.719 13.781 1 97.62 89 ALA A C 1
ATOM 725 O O . ALA A 1 89 ? -1.804 22.906 13.508 1 97.62 89 ALA A O 1
ATOM 726 N N . LEU A 1 90 ? -0.553 24.672 12.984 1 97.31 90 LEU A N 1
ATOM 727 C CA . LEU A 1 90 ? -1.162 24.828 11.672 1 97.31 90 LEU A CA 1
ATOM 728 C C . LEU A 1 90 ? -0.396 24.031 10.625 1 97.31 90 LEU A C 1
ATOM 730 O O . LEU A 1 90 ? 0.833 24.109 10.555 1 97.31 90 LEU A O 1
ATOM 734 N N . SER A 1 91 ? -1.093 23.188 9.922 1 95.62 91 SER A N 1
ATOM 735 C CA . SER A 1 91 ? -0.562 22.484 8.766 1 95.62 91 SER A CA 1
ATOM 736 C C . SER A 1 91 ? -1.229 22.953 7.473 1 95.62 91 SER A C 1
ATOM 738 O O . SER A 1 91 ? -2.445 22.828 7.316 1 95.62 91 SER A O 1
ATOM 740 N N . TYR A 1 92 ? -0.424 23.531 6.598 1 92.88 92 TYR A N 1
ATOM 741 C CA . TYR A 1 92 ? -0.958 24.125 5.375 1 92.88 92 TYR A CA 1
ATOM 742 C C . TYR A 1 92 ? 0.1 24.156 4.281 1 92.88 92 TYR A C 1
ATOM 744 O O . TYR A 1 92 ? 1.273 23.875 4.531 1 92.88 92 TYR A O 1
ATOM 752 N N . VAL A 1 93 ? -0.347 24.406 3.082 1 89 93 VAL A N 1
ATOM 753 C CA . VAL A 1 93 ? 0.585 24.578 1.973 1 89 93 VAL A CA 1
ATOM 754 C C . VAL A 1 93 ? 0.924 26.062 1.813 1 89 93 VAL A C 1
ATOM 756 O O . VAL A 1 93 ? 0.028 26.906 1.77 1 89 93 VAL A O 1
ATOM 759 N N . TRP A 1 94 ? 2.189 26.422 1.836 1 79.19 94 TRP A N 1
ATOM 760 C CA . TRP A 1 94 ? 2.635 27.812 1.785 1 79.19 94 TRP A CA 1
ATOM 761 C C . TRP A 1 94 ? 2.098 28.5 0.542 1 79.19 94 TRP A C 1
ATOM 763 O O . TRP A 1 94 ? 1.581 29.625 0.625 1 79.19 94 TRP A O 1
ATOM 773 N N . GLY A 1 95 ? 1.972 27.797 -0.716 1 68.38 95 GLY A N 1
ATOM 774 C CA . GLY A 1 95 ? 1.509 28.406 -1.95 1 68.38 95 GLY A CA 1
ATOM 775 C C . GLY A 1 95 ? 2.453 29.469 -2.479 1 68.38 95 GLY A C 1
ATOM 776 O O . GLY A 1 95 ? 3.572 29.609 -1.982 1 68.38 95 GLY A O 1
ATOM 777 N N . ALA A 1 96 ? 2.047 30.203 -3.668 1 61.25 96 ALA A N 1
ATOM 778 C CA . ALA A 1 96 ? 2.824 31.266 -4.309 1 61.25 96 ALA A CA 1
ATOM 779 C C . ALA A 1 96 ? 2.783 32.562 -3.488 1 61.25 96 ALA A C 1
ATOM 781 O O . ALA A 1 96 ? 1.764 32.875 -2.873 1 61.25 96 ALA A O 1
ATOM 782 N N . ASN A 1 97 ? 3.967 33 -2.973 1 58.34 97 ASN A N 1
ATOM 783 C CA . ASN A 1 97 ? 4.098 34.188 -2.139 1 58.34 97 ASN A CA 1
ATOM 784 C C . ASN A 1 97 ? 3.705 35.469 -2.9 1 58.34 97 ASN A C 1
ATOM 786 O O . ASN A 1 97 ? 4.566 36.25 -3.26 1 58.34 97 ASN A O 1
ATOM 790 N N . LEU A 1 98 ? 2.578 35.469 -3.646 1 52.09 98 LEU A N 1
ATOM 791 C CA . LEU A 1 98 ? 2.381 36.625 -4.535 1 52.09 98 LEU A CA 1
ATOM 792 C C . LEU A 1 98 ? 1.738 37.781 -3.787 1 52.09 98 LEU A C 1
ATOM 794 O O . LEU A 1 98 ? 1.849 38.938 -4.211 1 52.09 98 LEU A O 1
ATOM 798 N N . ASP A 1 99 ? 0.792 37.562 -2.982 1 60.38 99 ASP A N 1
ATOM 799 C CA . ASP A 1 99 ? -0.042 38.656 -2.508 1 60.38 99 ASP A CA 1
ATOM 800 C C . ASP A 1 99 ? 0.445 39.188 -1.155 1 60.38 99 ASP A C 1
ATOM 802 O O . ASP A 1 99 ? 0.99 38.406 -0.354 1 60.38 99 ASP A O 1
ATOM 806 N N . ALA A 1 100 ? 0.529 40.562 -1.116 1 66.06 100 ALA A N 1
ATOM 807 C CA . ALA A 1 100 ? 1.076 41.25 0.055 1 66.06 100 ALA A CA 1
ATOM 808 C C . ALA A 1 100 ? 0.049 41.312 1.182 1 66.06 100 ALA A C 1
ATOM 810 O O . ALA A 1 100 ? -0.93 42.031 1.096 1 66.06 100 ALA A O 1
ATOM 811 N N . ASN A 1 101 ? -0.27 40.375 2.068 1 86.44 101 ASN A N 1
ATOM 812 C CA . ASN A 1 101 ? -1.004 40.438 3.328 1 86.44 101 ASN A CA 1
ATOM 813 C C . ASN A 1 101 ? -0.062 40.594 4.52 1 86.44 101 ASN A C 1
ATOM 815 O O . ASN A 1 101 ? 1.132 40.312 4.41 1 86.44 101 ASN A O 1
ATOM 819 N N . ILE A 1 102 ? -0.659 41.312 5.5 1 92.44 102 ILE A N 1
ATOM 820 C CA . ILE A 1 102 ? 0.201 41.531 6.656 1 92.44 102 ILE A CA 1
ATOM 821 C C . ILE A 1 102 ? -0.549 41.188 7.938 1 92.44 102 ILE A C 1
ATOM 823 O O . ILE A 1 102 ? -1.781 41.125 7.949 1 92.44 102 ILE A O 1
ATOM 827 N N . ILE A 1 103 ? 0.141 40.906 8.93 1 95 103 ILE A N 1
ATOM 828 C CA . ILE A 1 103 ? -0.362 40.781 10.289 1 95 103 ILE A CA 1
ATOM 829 C C . ILE A 1 103 ? 0.363 41.781 11.195 1 95 103 ILE A C 1
ATOM 831 O O . ILE A 1 103 ? 1.582 41.938 11.102 1 95 103 ILE A O 1
ATOM 835 N N . PHE A 1 104 ? -0.463 42.531 12.008 1 95.19 104 PHE A N 1
ATOM 836 C CA . PHE A 1 104 ? 0.098 43.469 12.984 1 95.19 104 PHE A CA 1
ATOM 837 C C . PHE A 1 104 ? 0.482 42.719 14.266 1 95.19 104 PHE A C 1
ATOM 839 O O . PHE A 1 104 ? -0.315 41.969 14.812 1 95.19 104 PHE A O 1
ATOM 846 N N . LEU A 1 105 ? 1.656 42.938 14.688 1 96 105 LEU A N 1
ATOM 847 C CA . LEU A 1 105 ? 2.172 42.281 15.891 1 96 105 LEU A CA 1
ATOM 848 C C . LEU A 1 105 ? 2.439 43.312 16.984 1 96 105 LEU A C 1
ATOM 850 O O . LEU A 1 105 ? 2.068 44.469 16.875 1 96 105 LEU A O 1
ATOM 854 N N . GLN A 1 106 ? 2.902 42.781 18.156 1 90.88 106 GLN A N 1
ATOM 855 C CA . GLN A 1 106 ? 3.205 43.625 19.297 1 90.88 106 GLN A CA 1
ATOM 856 C C . GLN A 1 106 ? 4.191 44.75 18.906 1 90.88 106 GLN A C 1
ATOM 858 O O . GLN A 1 106 ? 4.996 44.562 17.984 1 90.88 106 GLN A O 1
ATOM 863 N N . ASP A 1 107 ? 4.102 45.906 19.609 1 89.25 107 ASP A N 1
ATOM 864 C CA . ASP A 1 107 ? 4.98 47.062 19.438 1 89.25 107 ASP A CA 1
ATOM 865 C C . ASP A 1 107 ? 4.844 47.656 18.047 1 89.25 107 ASP A C 1
ATOM 867 O O . ASP A 1 107 ? 5.824 48.125 17.469 1 89.25 107 ASP A O 1
ATOM 871 N N . ASN A 1 108 ? 3.736 47.531 17.422 1 89.06 108 ASN A N 1
ATOM 872 C CA . ASN A 1 108 ? 3.387 48.094 16.125 1 89.06 108 ASN A CA 1
ATOM 873 C C . ASN A 1 108 ? 4.301 47.594 15.023 1 89.06 108 ASN A C 1
ATOM 875 O O . ASN A 1 108 ? 4.773 48.375 14.195 1 89.06 108 ASN A O 1
ATOM 879 N N . ARG A 1 109 ? 4.609 46.406 15.109 1 93.75 109 ARG A N 1
ATOM 880 C CA . ARG A 1 109 ? 5.41 45.75 14.078 1 93.75 109 ARG A CA 1
ATOM 881 C C . ARG A 1 109 ? 4.535 44.906 13.148 1 93.75 109 ARG A C 1
ATOM 883 O O . ARG A 1 109 ? 3.393 44.594 13.484 1 93.75 109 ARG A O 1
ATOM 890 N N . ILE A 1 110 ? 5.098 44.656 11.992 1 93.38 110 ILE A N 1
ATOM 891 C CA . ILE A 1 110 ? 4.285 43.906 11.031 1 93.38 110 ILE A CA 1
ATOM 892 C C . ILE A 1 110 ? 5.094 42.75 10.445 1 93.38 110 ILE A C 1
ATOM 894 O O . ILE A 1 110 ? 6.324 42.812 10.391 1 93.38 110 ILE A O 1
ATOM 898 N N . LEU A 1 111 ? 4.418 41.688 10.07 1 93.56 111 LEU A N 1
ATOM 899 C CA . LEU A 1 111 ? 4.973 40.594 9.281 1 93.56 111 LEU A CA 1
ATOM 900 C C . LEU A 1 111 ? 4.148 40.344 8.023 1 93.56 111 LEU A C 1
ATOM 902 O O . LEU A 1 111 ? 2.916 40.438 8.055 1 93.56 111 LEU A O 1
ATOM 906 N N . SER A 1 112 ? 4.832 40.062 6.953 1 90.38 112 SER A N 1
ATOM 907 C CA . SER A 1 112 ? 4.16 39.75 5.699 1 90.38 112 SER A CA 1
ATOM 908 C C . SER A 1 112 ? 3.629 38.312 5.715 1 90.38 112 SER A C 1
ATOM 910 O O . SER A 1 112 ? 4.289 37.406 6.23 1 90.38 112 SER A O 1
ATOM 912 N N . LEU A 1 113 ? 2.484 38.156 5.145 1 91.88 113 LEU A N 1
ATOM 913 C CA . LEU A 1 113 ? 1.857 36.844 5.043 1 91.88 113 LEU A CA 1
ATOM 914 C C . LEU A 1 113 ? 1.697 36.438 3.586 1 91.88 113 LEU A C 1
ATOM 916 O O . LEU A 1 113 ? 1.348 37.25 2.736 1 91.88 113 LEU A O 1
ATOM 920 N N . GLY A 1 114 ? 1.953 35.219 3.32 1 89.5 114 GLY A N 1
ATOM 921 C CA . GLY A 1 114 ? 1.511 34.656 2.047 1 89.5 114 GLY A CA 1
ATOM 922 C C . GLY A 1 114 ? 0 34.594 1.917 1 89.5 114 GLY A C 1
ATOM 923 O O . GLY A 1 114 ? -0.715 34.594 2.922 1 89.5 114 GLY A O 1
ATOM 924 N N . GLY A 1 115 ? -0.483 34.5 0.707 1 88.94 115 GLY A N 1
ATOM 925 C CA . GLY A 1 115 ? -1.913 34.531 0.445 1 88.94 115 GLY A CA 1
ATOM 926 C C . GLY A 1 115 ? -2.672 33.438 1.147 1 88.94 115 GLY A C 1
ATOM 927 O O . GLY A 1 115 ? -3.689 33.688 1.797 1 88.94 115 GLY A O 1
ATOM 928 N N . ASN A 1 116 ? -2.172 32.25 0.993 1 92 116 ASN A N 1
ATOM 929 C CA . ASN A 1 116 ? -2.865 31.094 1.573 1 92 116 ASN A CA 1
ATOM 930 C C . ASN A 1 116 ? -2.863 31.141 3.098 1 92 116 ASN A C 1
ATOM 932 O O . ASN A 1 116 ? -3.842 30.766 3.74 1 92 116 ASN A O 1
ATOM 936 N N . LEU A 1 117 ? -1.755 31.641 3.674 1 94 117 LEU A N 1
ATOM 937 C CA . LEU A 1 117 ? -1.685 31.781 5.125 1 94 117 LEU A CA 1
ATOM 938 C C . LEU A 1 117 ? -2.648 32.844 5.609 1 94 117 LEU A C 1
ATOM 940 O O . LEU A 1 117 ? -3.297 32.688 6.648 1 94 117 LEU A O 1
ATOM 944 N N . ALA A 1 118 ? -2.717 33.938 4.887 1 93.62 118 ALA A N 1
ATOM 945 C CA . ALA A 1 118 ? -3.664 34.969 5.242 1 93.62 118 ALA A CA 1
ATOM 946 C C . ALA A 1 118 ? -5.094 34.438 5.254 1 93.62 118 ALA A C 1
ATOM 948 O O . ALA A 1 118 ? -5.844 34.688 6.203 1 93.62 118 ALA A O 1
ATOM 949 N N . ASP A 1 119 ? -5.395 33.75 4.172 1 93.44 119 ASP A N 1
ATOM 950 C CA . ASP A 1 119 ? -6.727 33.156 4.094 1 93.44 119 ASP A CA 1
ATOM 951 C C . ASP A 1 119 ? -6.996 32.25 5.293 1 93.44 119 ASP A C 1
ATOM 953 O O . ASP A 1 119 ? -8.094 32.25 5.848 1 93.44 119 ASP A O 1
ATOM 957 N N . ALA A 1 120 ? -6.039 31.453 5.648 1 95.44 120 ALA A N 1
ATOM 958 C CA . ALA A 1 120 ? -6.164 30.547 6.781 1 95.44 120 ALA A CA 1
ATOM 959 C C . ALA A 1 120 ? -6.418 31.312 8.078 1 95.44 120 ALA A C 1
ATOM 961 O O . ALA A 1 120 ? -7.344 30.984 8.828 1 95.44 120 ALA A O 1
ATOM 962 N N . LEU A 1 121 ? -5.617 32.375 8.32 1 96.38 121 LEU A N 1
ATOM 963 C CA . LEU A 1 121 ? -5.719 33.125 9.57 1 96.38 121 LEU A CA 1
ATOM 964 C C . LEU A 1 121 ? -7.051 33.875 9.656 1 96.38 121 LEU A C 1
ATOM 966 O O . LEU A 1 121 ? -7.668 33.938 10.719 1 96.38 121 LEU A O 1
ATOM 970 N N . TYR A 1 122 ? -7.508 34.406 8.555 1 95.44 122 TYR A N 1
ATOM 971 C CA . TYR A 1 122 ? -8.805 35.094 8.547 1 95.44 122 TYR A CA 1
ATOM 972 C C . TYR A 1 122 ? -9.93 34.094 8.836 1 95.44 122 TYR A C 1
ATOM 974 O O . TYR A 1 122 ? -10.898 34.438 9.523 1 95.44 122 TYR A O 1
ATOM 982 N N . SER A 1 123 ? -9.805 32.938 8.312 1 95.06 123 SER A N 1
ATOM 983 C CA . SER A 1 123 ? -10.875 31.953 8.422 1 95.06 123 SER A CA 1
ATOM 984 C C . SER A 1 123 ? -10.867 31.281 9.789 1 95.06 123 SER A C 1
ATOM 986 O O . SER A 1 123 ? -11.93 30.922 10.32 1 95.06 123 SER A O 1
ATOM 988 N N . LEU A 1 124 ? -9.711 31.062 10.344 1 95.25 124 LEU A N 1
ATOM 989 C CA . LEU A 1 124 ? -9.562 30.234 11.531 1 95.25 124 LEU A CA 1
ATOM 990 C C . LEU A 1 124 ? -9.641 31.078 12.797 1 95.25 124 LEU A C 1
ATOM 992 O O . LEU A 1 124 ? -9.812 30.547 13.898 1 95.25 124 LEU A O 1
ATOM 996 N N . ARG A 1 125 ? -9.406 32.344 12.664 1 96.12 125 ARG A N 1
ATOM 997 C CA . ARG A 1 125 ? -9.477 33.25 13.812 1 96.12 125 ARG A CA 1
ATOM 998 C C . ARG A 1 125 ? -10.844 33.188 14.484 1 96.12 125 ARG A C 1
ATOM 1000 O O . ARG A 1 125 ? -11.867 33.062 13.805 1 96.12 125 ARG A O 1
ATOM 1007 N N . HIS A 1 126 ? -10.805 33.25 15.789 1 95.19 126 HIS A N 1
ATOM 1008 C CA . HIS A 1 126 ? -12.055 33.25 16.531 1 95.19 126 HIS A CA 1
ATOM 1009 C C . HIS A 1 126 ? -12.602 34.688 16.656 1 95.19 126 HIS A C 1
ATOM 1011 O O . HIS A 1 126 ? -11.844 35.656 16.625 1 95.19 126 HIS A O 1
ATOM 1017 N N . LYS A 1 127 ? -13.836 34.75 16.891 1 93.38 127 LYS A N 1
ATOM 1018 C CA . LYS A 1 127 ? -14.5 36.031 16.984 1 93.38 127 LYS A CA 1
ATOM 1019 C C . LYS A 1 127 ? -14.289 36.688 18.344 1 93.38 127 LYS A C 1
ATOM 1021 O O . LYS A 1 127 ? -14.148 37.906 18.469 1 93.38 127 LYS A O 1
ATOM 1026 N N . LYS A 1 128 ? -14.227 35.875 19.359 1 94.06 128 LYS A N 1
ATOM 1027 C CA . LYS A 1 128 ? -14.297 36.438 20.703 1 94.06 128 LYS A CA 1
ATOM 1028 C C . LYS A 1 128 ? -13.07 36.062 21.531 1 94.06 128 LYS A C 1
ATOM 1030 O O . LYS A 1 128 ? -12.812 36.656 22.578 1 94.06 128 LYS A O 1
ATOM 1035 N N . LYS A 1 129 ? -12.375 35.062 21.109 1 96.19 129 LYS A N 1
ATOM 1036 C CA . LYS A 1 129 ? -11.234 34.594 21.906 1 96.19 129 LYS A CA 1
ATOM 1037 C C . LYS A 1 129 ? -9.977 34.5 21.047 1 96.19 129 LYS A C 1
ATOM 1039 O O . LYS A 1 129 ? -10.062 34.312 19.828 1 96.19 129 LYS A O 1
ATOM 1044 N N . ASP A 1 130 ? -8.891 34.688 21.75 1 97.06 130 ASP A N 1
ATOM 1045 C CA . ASP A 1 130 ? -7.617 34.5 21.062 1 97.06 130 ASP A CA 1
ATOM 1046 C C . ASP A 1 130 ? -7.328 33.031 20.828 1 97.06 130 ASP A C 1
ATOM 1048 O O . ASP A 1 130 ? -7.887 32.156 21.5 1 97.06 130 ASP A O 1
ATOM 1052 N N . ARG A 1 131 ? -6.582 32.812 19.875 1 96.88 131 ARG A N 1
ATOM 1053 C CA . ARG A 1 131 ? -6.164 31.469 19.5 1 96.88 131 ARG A CA 1
ATOM 1054 C C . ARG A 1 131 ? -4.645 31.359 19.453 1 96.88 131 ARG A C 1
ATOM 1056 O O . ARG A 1 131 ? -3.977 32.219 18.844 1 96.88 131 ARG A O 1
ATOM 1063 N N . VAL A 1 132 ? -4.039 30.375 20.125 1 98.06 132 VAL A N 1
ATOM 1064 C CA . VAL A 1 132 ? -2.586 30.219 20.141 1 98.06 132 VAL A CA 1
ATOM 1065 C C . VAL A 1 132 ? -2.166 29.188 19.109 1 98.06 132 VAL A C 1
ATOM 1067 O O . VAL A 1 132 ? -2.535 28.016 19.203 1 98.06 132 VAL A O 1
ATOM 1070 N N . LEU A 1 133 ? -1.358 29.625 18.125 1 98.19 133 LEU A N 1
ATOM 1071 C CA . LEU A 1 133 ? -1.005 28.781 16.984 1 98.19 133 LEU A CA 1
ATOM 1072 C C . LEU A 1 133 ? 0.507 28.734 16.797 1 98.19 133 LEU A C 1
ATOM 1074 O O . LEU A 1 133 ? 1.196 29.734 16.984 1 98.19 133 LEU A O 1
ATOM 1078 N N . TRP A 1 134 ? 0.963 27.578 16.578 1 98 134 TRP A N 1
ATOM 1079 C CA . TRP A 1 134 ? 2.297 27.453 16 1 98 134 TRP A CA 1
ATOM 1080 C C . TRP A 1 134 ? 2.229 27.359 14.484 1 98 134 TRP A C 1
ATOM 1082 O O . TRP A 1 134 ? 1.525 26.5 13.945 1 98 134 TRP A O 1
ATOM 1092 N N . ILE A 1 135 ? 2.867 28.219 13.812 1 96.44 135 ILE A N 1
ATOM 1093 C CA . ILE A 1 135 ? 2.928 28.297 12.359 1 96.44 135 ILE A CA 1
ATOM 1094 C C . ILE A 1 135 ? 4.383 28.391 11.906 1 96.44 135 ILE A C 1
ATOM 1096 O O . ILE A 1 135 ? 5.07 29.375 12.203 1 96.44 135 ILE A O 1
ATOM 1100 N N . ASP A 1 136 ? 4.84 27.453 11.18 1 91.62 136 ASP A N 1
ATOM 1101 C CA . ASP A 1 136 ? 6.254 27.391 10.828 1 91.62 136 ASP A CA 1
ATOM 1102 C C . ASP A 1 136 ? 6.703 28.672 10.133 1 91.62 136 ASP A C 1
ATOM 1104 O O . ASP A 1 136 ? 7.781 29.203 10.43 1 91.62 136 ASP A O 1
ATOM 1108 N N . ALA A 1 137 ? 5.891 29.266 9.273 1 90.25 137 ALA A N 1
ATOM 1109 C CA . ALA A 1 137 ? 6.25 30.438 8.484 1 90.25 137 ALA A CA 1
ATOM 1110 C C . ALA A 1 137 ? 6.398 31.672 9.367 1 90.25 137 ALA A C 1
ATOM 1112 O O . ALA A 1 137 ? 7.16 32.594 9.047 1 90.25 137 ALA A O 1
ATOM 1113 N N . LEU A 1 138 ? 5.734 31.703 10.5 1 94.44 138 LEU A N 1
ATOM 1114 C CA . LEU A 1 138 ? 5.719 32.906 11.344 1 94.44 138 LEU A CA 1
ATOM 1115 C C . LEU A 1 138 ? 6.508 32.656 12.625 1 94.44 138 LEU A C 1
ATOM 1117 O O . LEU A 1 138 ? 7.102 33.594 13.172 1 94.44 138 LEU A O 1
ATOM 1121 N N . CYS A 1 139 ? 6.457 31.453 13.102 1 96.5 139 CYS A N 1
ATOM 1122 C CA . CYS A 1 139 ? 7.008 31.172 14.422 1 96.5 139 CYS A CA 1
ATOM 1123 C C . CYS A 1 139 ? 8.492 30.828 14.328 1 96.5 139 CYS A C 1
ATOM 1125 O O . CYS A 1 139 ? 9.18 30.75 15.344 1 96.5 139 CYS A O 1
ATOM 1127 N N . ILE A 1 140 ? 8.922 30.594 13.195 1 93.31 140 ILE A N 1
ATOM 1128 C CA . ILE A 1 140 ? 10.344 30.438 12.922 1 93.31 140 ILE A CA 1
ATOM 1129 C C . ILE A 1 140 ? 10.836 31.578 12.047 1 93.31 140 ILE A C 1
ATOM 1131 O O . ILE A 1 140 ? 10.195 31.938 11.055 1 93.31 140 ILE A O 1
ATOM 1135 N N . ASP A 1 141 ? 11.953 32.188 12.406 1 92.75 141 ASP A N 1
ATOM 1136 C CA . ASP A 1 141 ? 12.57 33.219 11.547 1 92.75 141 ASP A CA 1
ATOM 1137 C C . ASP A 1 141 ? 13.133 32.594 10.273 1 92.75 141 ASP A C 1
ATOM 1139 O O . ASP A 1 141 ? 14.242 32.062 10.281 1 92.75 141 ASP A O 1
ATOM 1143 N N . GLN A 1 142 ? 12.438 32.719 9.227 1 86.44 142 GLN A N 1
ATOM 1144 C CA . GLN A 1 142 ? 12.75 32.062 7.969 1 86.44 142 GLN A CA 1
ATOM 1145 C C . GLN A 1 142 ? 14.031 32.625 7.348 1 86.44 142 GLN A C 1
ATOM 1147 O O . GLN A 1 142 ? 14.625 32 6.469 1 86.44 142 GLN A O 1
ATOM 1152 N N . GLU A 1 143 ? 14.484 33.781 7.805 1 86.06 143 GLU A N 1
ATOM 1153 C CA . GLU A 1 143 ? 15.688 34.406 7.266 1 86.06 143 GLU A CA 1
ATOM 1154 C C . GLU A 1 143 ? 16.906 34.062 8.117 1 86.06 143 GLU A C 1
ATOM 1156 O O . GLU A 1 143 ? 18.031 34.438 7.766 1 86.06 143 GLU A O 1
ATOM 1161 N N . ASN A 1 144 ? 16.703 33.438 9.25 1 89.56 144 ASN A N 1
ATOM 1162 C CA . ASN A 1 144 ? 17.766 33.062 10.164 1 89.56 144 ASN A CA 1
ATOM 1163 C C . ASN A 1 144 ? 18.078 31.562 10.062 1 89.56 144 ASN A C 1
ATOM 1165 O O . ASN A 1 144 ? 17.359 30.734 10.625 1 89.56 144 ASN A O 1
ATOM 1169 N N . LEU A 1 145 ? 19.125 31.219 9.523 1 82.69 145 LEU A N 1
ATOM 1170 C CA . LEU A 1 145 ? 19.484 29.828 9.234 1 82.69 145 LEU A CA 1
ATOM 1171 C C . LEU A 1 145 ? 19.766 29.062 10.523 1 82.69 145 LEU A C 1
ATOM 1173 O O . LEU A 1 145 ? 19.469 27.875 10.617 1 82.69 145 LEU A O 1
ATOM 1177 N N . GLU A 1 146 ? 20.406 29.703 11.391 1 82.75 146 GLU A N 1
ATOM 1178 C CA . GLU A 1 146 ? 20.703 29.062 12.672 1 82.75 146 GLU A CA 1
ATOM 1179 C C . GLU A 1 146 ? 19.422 28.672 13.391 1 82.75 146 GLU A C 1
ATOM 1181 O O . GLU A 1 146 ? 19.312 27.562 13.93 1 82.75 146 GLU A O 1
ATOM 1186 N N . GLU A 1 147 ? 18.484 29.594 13.445 1 88.44 147 GLU A N 1
ATOM 1187 C CA . GLU A 1 147 ? 17.203 29.281 14.07 1 88.44 147 GLU A CA 1
ATOM 1188 C C . GLU A 1 147 ? 16.484 28.156 13.336 1 88.44 147 GLU A C 1
ATOM 1190 O O . GLU A 1 147 ? 15.914 27.25 13.961 1 88.44 147 GLU A O 1
ATOM 1195 N N . LYS A 1 148 ? 16.484 28.172 12.047 1 84.38 148 LYS A N 1
ATOM 1196 C CA . LYS A 1 148 ? 15.875 27.109 11.258 1 84.38 148 LYS A CA 1
ATOM 1197 C C . LYS A 1 148 ? 16.5 25.75 11.57 1 84.38 148 LYS A C 1
ATOM 1199 O O . LYS A 1 148 ? 15.797 24.766 11.742 1 84.38 148 LYS A O 1
ATOM 1204 N N . SER A 1 149 ? 17.75 25.766 11.672 1 76.19 149 SER A N 1
ATOM 1205 C CA . SER A 1 149 ? 18.484 24.531 11.93 1 76.19 149 SER A CA 1
ATOM 1206 C C . SER A 1 149 ? 18.156 23.969 13.305 1 76.19 149 SER A C 1
ATOM 1208 O O . SER A 1 149 ? 18.172 22.75 13.5 1 76.19 149 SER A O 1
ATOM 1210 N N . SER A 1 150 ? 17.906 24.812 14.18 1 82.38 150 SER A N 1
ATOM 1211 C CA . SER A 1 150 ? 17.609 24.375 15.539 1 82.38 150 SER A CA 1
ATOM 1212 C C . SER A 1 150 ? 16.141 23.969 15.672 1 82.38 150 SER A C 1
ATOM 1214 O O . SER A 1 150 ? 15.805 23.062 16.438 1 82.38 150 SER A O 1
ATOM 1216 N N . GLN A 1 151 ? 15.234 24.625 14.945 1 85.94 151 GLN A N 1
ATOM 1217 C CA . GLN A 1 151 ? 13.797 24.438 15.109 1 85.94 151 GLN A CA 1
ATOM 1218 C C . GLN A 1 151 ? 13.289 23.297 14.227 1 85.94 151 GLN A C 1
ATOM 1220 O O . GLN A 1 151 ? 12.336 22.594 14.594 1 85.94 151 GLN A O 1
ATOM 1225 N N . ILE A 1 152 ? 13.922 22.984 13.188 1 76.94 152 ILE A N 1
ATOM 1226 C CA . ILE A 1 152 ? 13.484 21.969 12.234 1 76.94 152 ILE A CA 1
ATOM 1227 C C . ILE A 1 152 ? 13.484 20.594 12.891 1 76.94 152 ILE A C 1
ATOM 1229 O O . ILE A 1 152 ? 12.508 19.844 12.789 1 76.94 152 ILE A O 1
ATOM 1233 N N . PRO A 1 153 ? 14.508 20.266 13.648 1 77.06 153 PRO A N 1
ATOM 1234 C CA . PRO A 1 153 ? 14.5 18.969 14.312 1 77.06 153 PRO A CA 1
ATOM 1235 C C . PRO A 1 153 ? 13.391 18.844 15.359 1 77.06 153 PRO A C 1
ATOM 1237 O O . PRO A 1 153 ? 13.008 17.734 15.734 1 77.06 153 PRO A O 1
ATOM 1240 N N . LEU A 1 154 ? 12.844 19.984 15.836 1 86.94 154 LEU A N 1
ATOM 1241 C CA . LEU A 1 154 ? 11.805 19.984 16.859 1 86.94 154 LEU A CA 1
ATOM 1242 C C . LEU A 1 154 ? 10.422 19.859 16.234 1 86.94 154 LEU A C 1
ATOM 1244 O O . LEU A 1 154 ? 9.438 19.625 16.938 1 86.94 154 LEU A O 1
ATOM 1248 N N . MET A 1 155 ? 10.352 19.906 14.992 1 87.5 155 MET A N 1
ATOM 1249 C CA . MET A 1 155 ? 9.055 20 14.32 1 87.5 155 MET A CA 1
ATOM 1250 C C . MET A 1 155 ? 8.219 18.75 14.578 1 87.5 155 MET A C 1
ATOM 1252 O O . MET A 1 155 ? 7.008 18.844 14.797 1 87.5 155 MET A O 1
ATOM 1256 N N . ALA A 1 156 ? 8.859 17.609 14.492 1 86.12 156 ALA A N 1
ATOM 1257 C CA . ALA A 1 156 ? 8.133 16.391 14.773 1 86.12 156 ALA A CA 1
ATOM 1258 C C . ALA A 1 156 ? 7.484 16.438 16.156 1 86.12 156 ALA A C 1
ATOM 1260 O O . ALA A 1 156 ? 6.316 16.078 16.312 1 86.12 156 ALA A O 1
ATOM 1261 N N . GLU A 1 157 ? 8.25 16.891 17.062 1 90.12 157 GLU A N 1
ATOM 1262 C CA . GLU A 1 157 ? 7.75 17 18.438 1 90.12 157 GLU A CA 1
ATOM 1263 C C . GLU A 1 157 ? 6.68 18.078 18.547 1 90.12 157 GLU A C 1
ATOM 1265 O O . GLU A 1 157 ? 5.727 17.922 19.312 1 90.12 157 GLU A O 1
ATOM 1270 N N . ILE A 1 158 ? 6.879 19.156 17.875 1 93.56 158 ILE A N 1
ATOM 1271 C CA . ILE A 1 158 ? 5.926 20.266 17.906 1 93.56 158 ILE A CA 1
ATOM 1272 C C . ILE A 1 158 ? 4.555 19.766 17.438 1 93.56 158 ILE A C 1
ATOM 1274 O O . ILE A 1 158 ? 3.547 20 18.109 1 93.56 158 ILE A O 1
ATOM 1278 N N . TYR A 1 159 ? 4.5 19.094 16.406 1 93.31 159 TYR A N 1
ATOM 1279 C CA . TYR A 1 159 ? 3.232 18.594 15.883 1 93.31 159 TYR A CA 1
ATOM 1280 C C . TYR A 1 159 ? 2.67 17.484 16.766 1 93.31 159 TYR A C 1
ATOM 1282 O O . TYR A 1 159 ? 1.454 17.391 16.953 1 93.31 159 TYR A O 1
ATOM 1290 N N . ALA A 1 160 ? 3.51 16.688 17.328 1 91 160 ALA A N 1
ATOM 1291 C CA . ALA A 1 160 ? 3.074 15.594 18.188 1 91 160 ALA A CA 1
ATOM 1292 C C . ALA A 1 160 ? 2.477 16.125 19.484 1 91 160 ALA A C 1
ATOM 1294 O O . ALA A 1 160 ? 1.555 15.523 20.047 1 91 160 ALA A O 1
ATOM 1295 N N . MET A 1 161 ? 2.992 17.25 19.969 1 93.38 161 MET A N 1
ATOM 1296 C CA . MET A 1 161 ? 2.611 17.734 21.297 1 93.38 161 MET A CA 1
ATOM 1297 C C . MET A 1 161 ? 1.485 18.766 21.188 1 93.38 161 MET A C 1
ATOM 1299 O O . MET A 1 161 ? 0.865 19.109 22.188 1 93.38 161 MET A O 1
ATOM 1303 N N . ALA A 1 162 ? 1.217 19.219 19.984 1 96 162 ALA A N 1
ATOM 1304 C CA . ALA A 1 162 ? 0.132 20.172 19.812 1 96 162 ALA A CA 1
ATOM 1305 C C . ALA A 1 162 ? -1.201 19.594 20.266 1 96 162 ALA A C 1
ATOM 1307 O O . ALA A 1 162 ? -1.441 18.391 20.109 1 96 162 ALA A O 1
ATOM 1308 N N . SER A 1 163 ? -2.068 20.438 20.812 1 95.44 163 SER A N 1
ATOM 1309 C CA . SER A 1 163 ? -3.395 19.969 21.203 1 95.44 163 SER A CA 1
ATOM 1310 C C . SER A 1 163 ? -4.188 19.5 19.984 1 95.44 163 SER A C 1
ATOM 1312 O O . SER A 1 163 ? -5.031 18.609 20.094 1 95.44 163 SER A O 1
ATOM 1314 N N . SER A 1 164 ? -3.928 20.141 18.906 1 95.75 164 SER A N 1
ATOM 1315 C CA . SER A 1 164 ? -4.551 19.812 17.641 1 95.75 164 SER A CA 1
ATOM 1316 C C . SER A 1 164 ? -3.709 20.297 16.453 1 95.75 164 SER A C 1
ATOM 1318 O O . SER A 1 164 ? -3.049 21.328 16.547 1 95.75 164 SER A O 1
ATOM 1320 N N . VAL A 1 165 ? -3.637 19.484 15.508 1 96.81 165 VAL A N 1
ATOM 1321 C CA . VAL A 1 165 ? -3.092 19.953 14.242 1 96.81 165 VAL A CA 1
ATOM 1322 C C . VAL A 1 165 ? -4.227 20.438 13.336 1 96.81 165 VAL A C 1
ATOM 1324 O O . VAL A 1 165 ? -5.074 19.641 12.93 1 96.81 165 VAL A O 1
ATOM 1327 N N . VAL A 1 166 ? -4.188 21.719 13.094 1 97.5 166 VAL A N 1
ATOM 1328 C CA . VAL A 1 166 ? -5.207 22.359 12.266 1 97.5 166 VAL A CA 1
ATOM 1329 C C . VAL A 1 166 ? -4.77 22.328 10.797 1 97.5 166 VAL A C 1
ATOM 1331 O O . VAL A 1 166 ? -3.881 23.094 10.398 1 97.5 166 VAL A O 1
ATOM 1334 N N . VAL A 1 167 ? -5.461 21.5 10.023 1 96.94 167 VAL A N 1
ATOM 1335 C CA . VAL A 1 167 ? -5.148 21.359 8.602 1 96.94 167 VAL A CA 1
ATOM 1336 C C . VAL A 1 167 ? -5.973 22.359 7.793 1 96.94 167 VAL A C 1
ATOM 1338 O O . VAL A 1 167 ? -7.203 22.344 7.852 1 96.94 167 VAL A O 1
ATOM 1341 N N . TRP A 1 168 ? -5.305 23.219 7.09 1 96.81 168 TRP A N 1
ATOM 1342 C CA . TRP A 1 168 ? -5.977 24.188 6.234 1 96.81 168 TRP A CA 1
ATOM 1343 C C . TRP A 1 168 ? -5.984 23.719 4.781 1 96.81 168 TRP A C 1
ATOM 1345 O O . TRP A 1 168 ? -4.934 23.609 4.152 1 96.81 168 TRP A O 1
ATOM 1355 N N . LEU A 1 169 ? -7.219 23.531 4.227 1 96.31 169 LEU A N 1
ATOM 1356 C CA . LEU A 1 169 ? -7.359 22.969 2.887 1 96.31 169 LEU A CA 1
ATOM 1357 C C . LEU A 1 169 ? -7.648 24.062 1.867 1 96.31 169 LEU A C 1
ATOM 1359 O O . LEU A 1 169 ? -7.672 23.812 0.662 1 96.31 169 LEU A O 1
ATOM 1363 N N . GLY A 1 170 ? -7.906 25.297 2.334 1 95.19 170 GLY A N 1
ATOM 1364 C CA . GLY A 1 170 ? -8.273 26.391 1.446 1 95.19 170 GLY A CA 1
ATOM 1365 C C . GLY A 1 170 ? -9.719 26.828 1.61 1 95.19 170 GLY A C 1
ATOM 1366 O O . GLY A 1 170 ? -10.391 26.422 2.559 1 95.19 170 GLY A O 1
ATOM 1367 N N . LYS A 1 171 ? -10.117 27.688 0.763 1 94.88 171 LYS A N 1
ATOM 1368 C CA . LYS A 1 171 ? -11.477 28.219 0.795 1 94.88 171 LYS A CA 1
ATOM 1369 C C . LYS A 1 171 ? -12.484 27.156 0.348 1 94.88 171 LYS A C 1
ATOM 1371 O O . LYS A 1 171 ? -12.172 26.312 -0.49 1 94.88 171 LYS A O 1
ATOM 1376 N N . PRO A 1 172 ? -13.648 27.219 0.875 1 96.31 172 PRO A N 1
ATOM 1377 C CA . PRO A 1 172 ? -14.641 26.203 0.533 1 96.31 172 PRO A CA 1
ATOM 1378 C C . PRO A 1 172 ? -15.266 26.422 -0.842 1 96.31 172 PRO A C 1
ATOM 1380 O O . PRO A 1 172 ? -15.195 27.531 -1.386 1 96.31 172 PRO A O 1
ATOM 1383 N N . THR A 1 173 ? -15.766 25.391 -1.423 1 96.69 173 THR A N 1
ATOM 1384 C CA . THR A 1 173 ? -16.609 25.391 -2.607 1 96.69 173 THR A CA 1
ATOM 1385 C C . THR A 1 173 ? -18.031 24.922 -2.262 1 96.69 173 THR A C 1
ATOM 1387 O O . THR A 1 173 ? -18.344 24.703 -1.091 1 96.69 173 THR A O 1
ATOM 1390 N N . ALA A 1 174 ? -18.891 24.812 -3.25 1 95.69 174 ALA A N 1
ATOM 1391 C CA . ALA A 1 174 ? -20.266 24.359 -3.055 1 95.69 174 ALA A CA 1
ATOM 1392 C C . ALA A 1 174 ? -20.312 22.891 -2.6 1 95.69 174 ALA A C 1
ATOM 1394 O O . ALA A 1 174 ? -21.281 22.453 -1.989 1 95.69 174 ALA A O 1
ATOM 1395 N N . HIS A 1 175 ? -19.234 22.203 -2.818 1 96.88 175 HIS A N 1
ATOM 1396 C CA . HIS A 1 175 ? -19.219 20.766 -2.547 1 96.88 175 HIS A CA 1
ATOM 1397 C C . HIS A 1 175 ? -18.531 20.469 -1.218 1 96.88 175 HIS A C 1
ATOM 1399 O O . HIS A 1 175 ? -18.594 19.344 -0.725 1 96.88 175 HIS A O 1
ATOM 1405 N N . SER A 1 176 ? -17.891 21.438 -0.566 1 97.25 176 SER A N 1
ATOM 1406 C CA . SER A 1 176 ? -17.016 21.203 0.576 1 97.25 176 SER A CA 1
ATOM 1407 C C . SER A 1 176 ? -17.797 20.672 1.771 1 97.25 176 SER A C 1
ATOM 1409 O O . SER A 1 176 ? -17.344 19.766 2.465 1 97.25 176 SER A O 1
ATOM 1411 N N . GLN A 1 177 ? -18.953 21.234 2.021 1 96.56 177 GLN A N 1
ATOM 1412 C CA . GLN A 1 177 ? -19.75 20.766 3.152 1 96.56 177 GLN A CA 1
ATOM 1413 C C . GLN A 1 177 ? -20.125 19.297 2.998 1 96.56 177 GLN A C 1
ATOM 1415 O O . GLN A 1 177 ? -19.938 18.5 3.926 1 96.56 177 GLN A O 1
ATOM 1420 N N . THR A 1 178 ? -20.625 19.016 1.842 1 96.44 178 THR A N 1
ATOM 1421 C CA . THR A 1 178 ? -21.016 17.641 1.576 1 96.44 178 THR A CA 1
ATOM 1422 C C . THR A 1 178 ? -19.797 16.703 1.669 1 96.44 178 THR A C 1
ATOM 1424 O O . THR A 1 178 ? -19.906 15.602 2.195 1 96.44 178 THR A O 1
ATOM 1427 N N . GLY A 1 179 ? -18.672 17.125 1.119 1 97.62 179 GLY A N 1
ATOM 1428 C CA . GLY A 1 179 ? -17.453 16.344 1.198 1 97.62 179 GLY A CA 1
ATOM 1429 C C . GLY A 1 179 ? -17.031 16.031 2.623 1 97.62 179 GLY A C 1
ATOM 1430 O O . GLY A 1 179 ? -16.719 14.883 2.951 1 97.62 179 GLY A O 1
ATOM 1431 N N . LEU A 1 180 ? -17.062 17.016 3.455 1 97.44 180 LEU A N 1
ATOM 1432 C CA . LEU A 1 180 ? -16.688 16.844 4.852 1 97.44 180 LEU A CA 1
ATOM 1433 C C . LEU A 1 180 ? -17.703 15.977 5.586 1 97.44 180 LEU A C 1
ATOM 1435 O O . LEU A 1 180 ? -17.344 15.195 6.473 1 97.44 180 LEU A O 1
ATOM 1439 N N . ASP A 1 181 ? -18.953 16.109 5.199 1 95.44 181 ASP A N 1
ATOM 1440 C CA . ASP A 1 181 ? -20 15.281 5.801 1 95.44 181 ASP A CA 1
ATOM 1441 C C . ASP A 1 181 ? -19.781 13.805 5.477 1 95.44 181 ASP A C 1
ATOM 1443 O O . ASP A 1 181 ? -20.016 12.938 6.32 1 95.44 181 ASP A O 1
ATOM 1447 N N . ILE A 1 182 ? -19.406 13.578 4.301 1 96.5 182 ILE A N 1
ATOM 1448 C CA . ILE A 1 182 ? -19.156 12.203 3.885 1 96.5 182 ILE A CA 1
ATOM 1449 C C . ILE A 1 182 ? -17.953 11.641 4.652 1 96.5 182 ILE A C 1
ATOM 1451 O O . ILE A 1 182 ? -18 10.492 5.113 1 96.5 182 ILE A O 1
ATOM 1455 N N . LEU A 1 183 ? -16.891 12.414 4.762 1 96.81 183 LEU A N 1
ATOM 1456 C CA . LEU A 1 183 ? -15.734 11.984 5.551 1 96.81 183 LEU A CA 1
ATOM 1457 C C . LEU A 1 183 ? -16.125 11.75 7.004 1 96.81 183 LEU A C 1
ATOM 1459 O O . LEU A 1 183 ? -15.664 10.797 7.629 1 96.81 183 LEU A O 1
ATOM 1463 N N . ALA A 1 184 ? -16.984 12.602 7.512 1 95.31 184 ALA A N 1
ATOM 1464 C CA . ALA A 1 184 ? -17.469 12.438 8.875 1 95.31 184 ALA A CA 1
ATOM 1465 C C . ALA A 1 184 ? -18.266 11.141 9.016 1 95.31 184 ALA A C 1
ATOM 1467 O O . ALA A 1 184 ? -18.172 10.453 10.039 1 95.31 184 ALA A O 1
ATOM 1468 N N . PHE A 1 185 ? -19.078 10.867 8.039 1 94.69 185 PHE A N 1
ATOM 1469 C CA . PHE A 1 185 ? -19.828 9.609 8.023 1 94.69 185 PHE A CA 1
ATOM 1470 C C . PHE A 1 185 ? -18.875 8.414 8.062 1 94.69 185 PHE A C 1
ATOM 1472 O O . PHE A 1 185 ? -19.094 7.469 8.82 1 94.69 185 PHE A O 1
ATOM 1479 N N . LEU A 1 186 ? -17.812 8.469 7.258 1 95 186 LEU A N 1
ATOM 1480 C CA . LEU A 1 186 ? -16.844 7.391 7.188 1 95 186 LEU A CA 1
ATOM 1481 C C . LEU A 1 186 ? -16.062 7.277 8.492 1 95 186 LEU A C 1
ATOM 1483 O O . LEU A 1 186 ? -15.625 6.188 8.867 1 95 186 LEU A O 1
ATOM 1487 N N . ALA A 1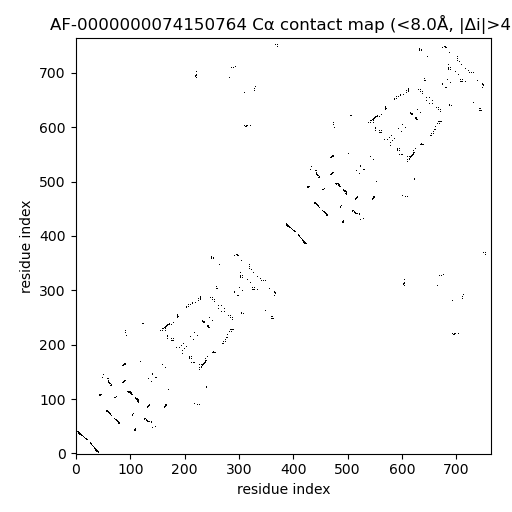 187 ? -15.867 8.383 9.133 1 94 187 ALA A N 1
ATOM 1488 C CA . ALA A 1 187 ? -15.156 8.383 10.406 1 94 187 ALA A CA 1
ATOM 1489 C C . ALA A 1 187 ? -16.062 7.926 11.539 1 94 187 ALA A C 1
ATOM 1491 O O . ALA A 1 187 ? -15.594 7.605 12.633 1 94 187 ALA A O 1
ATOM 1492 N N . GLY A 1 188 ? -17.328 7.863 11.312 1 90.38 188 GLY A N 1
ATOM 1493 C CA . GLY A 1 188 ? -18.312 7.531 12.328 1 90.38 188 GLY A CA 1
ATOM 1494 C C . GLY A 1 188 ? -18.562 6.039 12.445 1 90.38 188 GLY A C 1
ATOM 1495 O O . GLY A 1 188 ? -17.688 5.227 12.164 1 90.38 188 GLY A O 1
ATOM 1496 N N . SER A 1 189 ? -19.703 5.695 12.969 1 86.19 189 SER A N 1
ATOM 1497 C CA . SER A 1 189 ? -19.984 4.293 13.266 1 86.19 189 SER A CA 1
ATOM 1498 C C . SER A 1 189 ? -21.281 3.828 12.594 1 86.19 189 SER A C 1
ATOM 1500 O O . SER A 1 189 ? -21.656 2.662 12.703 1 86.19 189 SER A O 1
ATOM 1502 N N . ASP A 1 190 ? -21.797 4.715 11.805 1 87.44 190 ASP A N 1
ATOM 1503 C CA . ASP A 1 190 ? -23.047 4.332 11.156 1 87.44 190 ASP A CA 1
ATOM 1504 C C . ASP A 1 190 ? -22.812 3.287 10.062 1 87.44 190 ASP A C 1
ATOM 1506 O O . ASP A 1 190 ? -21.812 3.367 9.328 1 87.44 190 ASP A O 1
ATOM 1510 N N . LYS A 1 191 ? -23.703 2.346 9.984 1 85.25 191 LYS A N 1
ATOM 1511 C CA . LYS A 1 191 ? -23.562 1.277 9 1 85.25 191 LYS A CA 1
ATOM 1512 C C . LYS A 1 191 ? -23.75 1.809 7.582 1 85.25 191 LYS A C 1
ATOM 1514 O O . LYS A 1 191 ? -24.359 2.859 7.383 1 85.25 191 LYS A O 1
ATOM 1519 N N . PHE A 1 192 ? -23.109 1.039 6.641 1 89 192 PHE A N 1
ATOM 1520 C CA . PHE A 1 192 ? -23.266 1.373 5.23 1 89 192 PHE A CA 1
ATOM 1521 C C . PHE A 1 192 ? -24.641 0.985 4.727 1 89 192 PHE A C 1
ATOM 1523 O O . PHE A 1 192 ? -24.781 0.172 3.809 1 89 192 PHE A O 1
ATOM 1530 N N . ASP A 1 193 ? -25.656 1.431 5.328 1 84.75 193 ASP A N 1
ATOM 1531 C CA . ASP A 1 193 ? -27.031 1.092 4.949 1 84.75 193 ASP A CA 1
ATOM 1532 C C . ASP A 1 193 ? -27.641 2.176 4.062 1 84.75 193 ASP A C 1
ATOM 1534 O O . ASP A 1 193 ? -26.922 2.865 3.334 1 84.75 193 ASP A O 1
ATOM 1538 N N . ASP A 1 194 ? -28.875 2.25 4.074 1 81.44 194 ASP A N 1
ATOM 1539 C CA . ASP A 1 194 ? -29.594 3.16 3.186 1 81.44 194 ASP A CA 1
ATOM 1540 C C . ASP A 1 194 ? -29.25 4.613 3.496 1 81.44 194 ASP A C 1
ATOM 1542 O O . ASP A 1 194 ? -29.422 5.492 2.645 1 81.44 194 ASP A O 1
ATOM 1546 N N . ASN A 1 195 ? -28.641 4.82 4.648 1 84.12 195 ASN A N 1
ATOM 1547 C CA . ASN A 1 195 ? -28.344 6.191 5.055 1 84.12 195 ASN A CA 1
ATOM 1548 C C . ASN A 1 195 ? -26.938 6.613 4.617 1 84.12 195 ASN A C 1
ATOM 1550 O O . ASN A 1 195 ? -26.562 7.773 4.789 1 84.12 195 ASN A O 1
ATOM 1554 N N . ALA A 1 196 ? -26.297 5.684 4.023 1 90.44 196 ALA A N 1
ATOM 1555 C CA . ALA A 1 196 ? -24.969 6.043 3.525 1 90.44 196 ALA A CA 1
ATOM 1556 C C . ALA A 1 196 ? -25.062 7.102 2.434 1 90.44 196 ALA A C 1
ATOM 1558 O O . ALA A 1 196 ? -25.938 7.039 1.569 1 90.44 196 ALA A O 1
ATOM 1559 N N . PRO A 1 197 ? -24.234 8.164 2.494 1 91.25 197 PRO A N 1
ATOM 1560 C CA . PRO A 1 197 ? -24.312 9.281 1.545 1 91.25 197 PRO A CA 1
ATOM 1561 C C . PRO A 1 197 ? -24.391 8.812 0.093 1 91.25 197 PRO A C 1
ATOM 1563 O O . PRO A 1 197 ? -25.109 9.398 -0.714 1 91.25 197 PRO A O 1
ATOM 1566 N N . TRP A 1 198 ? -23.703 7.762 -0.283 1 90.19 198 TRP A N 1
ATOM 1567 C CA . TRP A 1 198 ? -23.656 7.301 -1.667 1 90.19 198 TRP A CA 1
ATOM 1568 C C . TRP A 1 198 ? -24.922 6.512 -2.016 1 90.19 198 TRP A C 1
ATOM 1570 O O . TRP A 1 198 ? -25.141 6.16 -3.178 1 90.19 198 TRP A O 1
ATOM 1580 N N . ASN A 1 199 ? -25.703 6.199 -1.044 1 88.38 199 ASN A N 1
ATOM 1581 C CA . ASN A 1 199 ? -26.984 5.562 -1.306 1 88.38 199 ASN A CA 1
ATOM 1582 C C . ASN A 1 199 ? -28.109 6.586 -1.337 1 88.38 199 ASN A C 1
ATOM 1584 O O . ASN A 1 199 ? -29.188 6.32 -1.893 1 88.38 199 ASN A O 1
ATOM 1588 N N . ARG A 1 200 ? -27.891 7.746 -0.755 1 90.06 200 ARG A N 1
ATOM 1589 C CA . ARG A 1 200 ? -28.922 8.773 -0.63 1 90.06 200 ARG A CA 1
ATOM 1590 C C . ARG A 1 200 ? -28.781 9.828 -1.718 1 90.06 200 ARG A C 1
ATOM 1592 O O . ARG A 1 200 ? -29.75 10.469 -2.104 1 90.06 200 ARG A O 1
ATOM 1599 N N . MET A 1 201 ? -27.625 10.016 -2.172 1 93.12 201 MET A N 1
ATOM 1600 C CA . MET A 1 201 ? -27.328 11.062 -3.143 1 93.12 201 MET A CA 1
ATOM 1601 C C . MET A 1 201 ? -26.969 10.461 -4.496 1 93.12 201 MET A C 1
ATOM 1603 O O . MET A 1 201 ? -26.703 9.258 -4.598 1 93.12 201 MET A O 1
ATOM 1607 N N . GLU A 1 202 ? -27.047 11.352 -5.492 1 93.69 202 GLU A N 1
ATOM 1608 C CA . GLU A 1 202 ? -26.531 10.922 -6.789 1 93.69 202 GLU A CA 1
ATOM 1609 C C . GLU A 1 202 ? -25.031 10.648 -6.719 1 93.69 202 GLU A C 1
ATOM 1611 O O . GLU A 1 202 ? -24.281 11.414 -6.117 1 93.69 202 GLU A O 1
ATOM 1616 N N . ILE A 1 203 ? -24.641 9.594 -7.324 1 93.94 203 ILE A N 1
ATOM 1617 C CA . ILE A 1 203 ? -23.266 9.117 -7.266 1 93.94 203 ILE A CA 1
ATOM 1618 C C . ILE A 1 203 ? -22.312 10.219 -7.738 1 93.94 203 ILE A C 1
ATOM 1620 O O . ILE A 1 203 ? -21.234 10.398 -7.172 1 93.94 203 ILE A O 1
ATOM 1624 N N . GLN A 1 204 ? -22.688 10.922 -8.758 1 94.88 204 GLN A N 1
ATOM 1625 C CA . GLN A 1 204 ? -21.828 11.977 -9.305 1 94.88 204 GLN A CA 1
ATOM 1626 C C . GLN A 1 204 ? -21.609 13.094 -8.281 1 94.88 204 GLN A C 1
ATOM 1628 O O . GLN A 1 204 ? -20.531 13.688 -8.227 1 94.88 204 GLN A O 1
ATOM 1633 N N . ASP A 1 205 ? -22.625 13.344 -7.5 1 95.5 205 ASP A N 1
ATOM 1634 C CA . ASP A 1 205 ? -22.516 14.359 -6.457 1 95.5 205 ASP A CA 1
ATOM 1635 C C . ASP A 1 205 ? -21.594 13.898 -5.336 1 95.5 205 ASP A C 1
ATOM 1637 O O . ASP A 1 205 ? -20.844 14.695 -4.777 1 95.5 205 ASP A O 1
ATOM 1641 N N . VAL A 1 206 ? -21.703 12.648 -5.035 1 96.19 206 VAL A N 1
ATOM 1642 C CA . VAL A 1 206 ? -20.844 12.07 -4.008 1 96.19 206 VAL A CA 1
ATOM 1643 C C . VAL A 1 206 ? -19.391 12.141 -4.457 1 96.19 206 VAL A C 1
ATOM 1645 O O . VAL A 1 206 ? -18.516 12.539 -3.684 1 96.19 206 VAL A O 1
ATOM 1648 N N . ILE A 1 207 ? -19.172 11.789 -5.699 1 97.12 207 ILE A N 1
ATOM 1649 C CA . ILE A 1 207 ? -17.828 11.805 -6.266 1 97.12 207 ILE A CA 1
ATOM 1650 C C . ILE A 1 207 ? -17.281 13.234 -6.234 1 97.12 207 ILE A C 1
ATOM 1652 O O . ILE A 1 207 ? -16.156 13.461 -5.785 1 97.12 207 ILE A O 1
ATOM 1656 N N . ALA A 1 208 ? -18.078 14.148 -6.664 1 96.88 208 ALA A N 1
ATOM 1657 C CA . ALA A 1 208 ? -17.656 15.547 -6.688 1 96.88 208 ALA A CA 1
ATOM 1658 C C . ALA A 1 208 ? -17.344 16.047 -5.281 1 96.88 208 ALA A C 1
ATOM 1660 O O . ALA A 1 208 ? -16.391 16.797 -5.078 1 96.88 208 ALA A O 1
ATOM 1661 N N . ALA A 1 209 ? -18.125 15.672 -4.379 1 97.31 209 ALA A N 1
ATOM 1662 C CA . ALA A 1 209 ? -17.969 16.094 -2.992 1 97.31 209 ALA A CA 1
ATOM 1663 C C . ALA A 1 209 ? -16.688 15.531 -2.391 1 97.31 209 ALA A C 1
ATOM 1665 O O . ALA A 1 209 ? -15.898 16.266 -1.777 1 97.31 209 ALA A O 1
ATOM 1666 N N . ILE A 1 210 ? -16.422 14.289 -2.568 1 97.44 210 ILE A N 1
ATOM 1667 C CA . ILE A 1 210 ? -15.219 13.664 -2.023 1 97.44 210 ILE A CA 1
ATOM 1668 C C . ILE A 1 210 ? -13.977 14.258 -2.686 1 97.44 210 ILE A C 1
ATOM 1670 O O . ILE A 1 210 ? -13.016 14.617 -2.004 1 97.44 210 ILE A O 1
ATOM 1674 N N . ARG A 1 211 ? -14.023 14.398 -3.963 1 97.06 211 ARG A N 1
ATOM 1675 C CA . ARG A 1 211 ? -12.891 14.922 -4.719 1 97.06 211 ARG A CA 1
ATOM 1676 C C . ARG A 1 211 ? -12.586 16.359 -4.324 1 97.06 211 ARG A C 1
ATOM 1678 O O . ARG A 1 211 ? -11.43 16.781 -4.312 1 97.06 211 ARG A O 1
ATOM 1685 N N . ASP A 1 212 ? -13.578 17.094 -3.986 1 97.44 212 ASP A N 1
ATOM 1686 C CA . ASP A 1 212 ? -13.406 18.469 -3.555 1 97.44 212 ASP A CA 1
ATOM 1687 C C . ASP A 1 212 ? -12.461 18.562 -2.357 1 97.44 212 ASP A C 1
ATOM 1689 O O . ASP A 1 212 ? -11.781 19.578 -2.166 1 97.44 212 ASP A O 1
ATOM 1693 N N . ILE A 1 213 ? -12.422 17.5 -1.587 1 96.88 213 ILE A N 1
ATOM 1694 C CA . ILE A 1 213 ? -11.586 17.5 -0.389 1 96.88 213 ILE A CA 1
ATOM 1695 C C . ILE A 1 213 ? -10.25 16.812 -0.686 1 96.88 213 ILE A C 1
ATOM 1697 O O . ILE A 1 213 ? -9.195 17.438 -0.56 1 96.88 213 ILE A O 1
ATOM 1701 N N . ILE A 1 214 ? -10.297 15.656 -1.229 1 94.69 214 ILE A N 1
ATOM 1702 C CA . ILE A 1 214 ? -9.117 14.789 -1.238 1 94.69 214 ILE A CA 1
ATOM 1703 C C . ILE A 1 214 ? -8.172 15.219 -2.359 1 94.69 214 ILE A C 1
ATOM 1705 O O . ILE A 1 214 ? -6.984 14.898 -2.328 1 94.69 214 ILE A O 1
ATOM 1709 N N . ASP A 1 215 ? -8.656 15.93 -3.348 1 93.81 215 ASP A N 1
ATOM 1710 C CA . ASP A 1 215 ? -7.816 16.328 -4.477 1 93.81 215 ASP A CA 1
ATOM 1711 C C . ASP A 1 215 ? -7.184 17.703 -4.238 1 93.81 215 ASP A C 1
ATOM 1713 O O . ASP A 1 215 ? -6.488 18.219 -5.109 1 93.81 215 ASP A O 1
ATOM 1717 N N . ARG A 1 216 ? -7.391 18.234 -3.098 1 93.81 216 ARG A N 1
ATOM 1718 C CA . ARG A 1 216 ? -6.797 19.531 -2.791 1 93.81 216 ARG A CA 1
ATOM 1719 C C . ARG A 1 216 ? -5.281 19.422 -2.666 1 93.81 216 ARG A C 1
ATOM 1721 O O . ARG A 1 216 ? -4.75 18.344 -2.383 1 93.81 216 ARG A O 1
ATOM 1728 N N . HIS A 1 217 ? -4.672 20.547 -2.812 1 90.88 217 HIS A N 1
ATOM 1729 C CA . HIS A 1 217 ? -3.219 20.625 -2.891 1 90.88 217 HIS A CA 1
ATOM 1730 C C . HIS A 1 217 ? -2.572 20.125 -1.602 1 90.88 217 HIS A C 1
ATOM 1732 O O . HIS A 1 217 ? -1.479 19.547 -1.63 1 90.88 217 HIS A O 1
ATOM 1738 N N . TYR A 1 218 ? -3.225 20.328 -0.576 1 92.38 218 TYR A N 1
ATOM 1739 C CA . TYR A 1 218 ? -2.703 19.891 0.715 1 92.38 218 TYR A CA 1
ATOM 1740 C C . TYR A 1 218 ? -2.297 18.422 0.673 1 92.38 218 TYR A C 1
ATOM 1742 O O . TYR A 1 218 ? -1.2 18.062 1.107 1 92.38 218 TYR A O 1
ATOM 1750 N N . PHE A 1 219 ? -3.086 17.609 0.064 1 92.12 219 PHE A N 1
ATOM 1751 C CA . PHE A 1 219 ? -2.9 16.156 0.098 1 92.12 219 PHE A CA 1
ATOM 1752 C C . PHE A 1 219 ? -1.826 15.734 -0.894 1 92.12 219 PHE A C 1
ATOM 1754 O O . PHE A 1 219 ? -1.446 14.562 -0.935 1 92.12 219 PHE A O 1
ATOM 1761 N N . GLN A 1 220 ? -1.285 16.625 -1.562 1 88.88 220 GLN A N 1
ATOM 1762 C CA . GLN A 1 220 ? -0.274 16.281 -2.557 1 88.88 220 GLN A CA 1
ATOM 1763 C C . GLN A 1 220 ? 1.133 16.484 -2.004 1 88.88 220 GLN A C 1
ATOM 1765 O O . GLN A 1 220 ? 2.111 16.016 -2.588 1 88.88 220 GLN A O 1
ATOM 1770 N N . ARG A 1 221 ? 1.194 17.109 -0.868 1 86.88 221 ARG A N 1
ATOM 1771 C CA . ARG A 1 221 ? 2.514 17.453 -0.348 1 86.88 221 ARG A CA 1
ATOM 1772 C C . ARG A 1 221 ? 2.996 16.406 0.656 1 86.88 221 ARG A C 1
ATOM 1774 O O . ARG A 1 221 ? 2.207 15.898 1.457 1 86.88 221 ARG A O 1
ATOM 1781 N N . LEU A 1 222 ? 4.293 16.188 0.667 1 86.5 222 LEU A N 1
ATOM 1782 C CA . LEU A 1 222 ? 4.875 15.125 1.487 1 86.5 222 LEU A CA 1
ATOM 1783 C C . LEU A 1 222 ? 4.93 15.547 2.953 1 86.5 222 LEU A C 1
ATOM 1785 O O . LEU A 1 222 ? 4.609 14.75 3.842 1 86.5 222 LEU A O 1
ATOM 1789 N N . TRP A 1 223 ? 5.273 16.797 3.256 1 82.94 223 TRP A N 1
ATOM 1790 C CA . TRP A 1 223 ? 5.535 17.234 4.625 1 82.94 223 TRP A CA 1
ATOM 1791 C C . TRP A 1 223 ? 4.27 17.141 5.473 1 82.94 223 TRP A C 1
ATOM 1793 O O . TRP A 1 223 ? 4.34 16.922 6.684 1 82.94 223 TRP A O 1
ATOM 1803 N N . VAL A 1 224 ? 3.207 17.25 4.848 1 85.56 224 VAL A N 1
ATOM 1804 C CA . VAL A 1 224 ? 1.954 17.281 5.594 1 85.56 224 VAL A CA 1
ATOM 1805 C C . VAL A 1 224 ? 1.685 15.922 6.219 1 85.56 224 VAL A C 1
ATOM 1807 O O . VAL A 1 224 ? 0.989 15.82 7.23 1 85.56 224 VAL A O 1
ATOM 1810 N N . VAL A 1 225 ? 2.244 14.898 5.625 1 85.94 225 VAL A N 1
ATOM 1811 C CA . VAL A 1 225 ? 2.049 13.555 6.156 1 85.94 225 VAL A CA 1
ATOM 1812 C C . VAL A 1 225 ? 2.676 13.453 7.543 1 85.94 225 VAL A C 1
ATOM 1814 O O . VAL A 1 225 ? 2.041 12.969 8.484 1 85.94 225 VAL A O 1
ATOM 1817 N N . GLN A 1 226 ? 3.854 13.914 7.656 1 85 226 GLN A N 1
ATOM 1818 C CA . GLN A 1 226 ? 4.52 13.883 8.953 1 85 226 GLN A CA 1
ATOM 1819 C C . GLN A 1 226 ? 3.795 14.766 9.969 1 85 226 GLN A C 1
ATOM 1821 O O . GLN A 1 226 ? 3.66 14.398 11.133 1 85 226 GLN A O 1
ATOM 1826 N N . GLU A 1 227 ? 3.336 15.891 9.5 1 88.69 227 GLU A N 1
ATOM 1827 C CA . GLU A 1 227 ? 2.688 16.875 10.367 1 88.69 227 GLU A CA 1
ATOM 1828 C C . GLU A 1 227 ? 1.379 16.328 10.93 1 88.69 227 GLU A C 1
ATOM 1830 O O . GLU A 1 227 ? 1.146 16.375 12.141 1 88.69 227 GLU A O 1
ATOM 1835 N N . ALA A 1 228 ? 0.667 15.727 10.062 1 87.81 228 ALA A N 1
ATOM 1836 C CA . ALA A 1 228 ? -0.655 15.258 10.461 1 87.81 228 ALA A CA 1
ATOM 1837 C C . ALA A 1 228 ? -0.572 13.875 11.102 1 87.81 228 ALA A C 1
ATOM 1839 O O . ALA A 1 228 ? -1.354 13.555 12 1 87.81 228 ALA A O 1
ATOM 1840 N N . ALA A 1 229 ? 0.354 13.117 10.688 1 88.12 229 ALA A N 1
ATOM 1841 C CA . ALA A 1 229 ? 0.48 11.758 11.195 1 88.12 229 ALA A CA 1
ATOM 1842 C C . ALA A 1 229 ? 0.864 11.75 12.672 1 88.12 229 ALA A C 1
ATOM 1844 O O . ALA A 1 229 ? 0.46 10.859 13.422 1 88.12 229 ALA A O 1
ATOM 1845 N N . LEU A 1 230 ? 1.572 12.703 13.133 1 88.75 230 LEU A N 1
ATOM 1846 C CA . LEU A 1 230 ? 2.066 12.742 14.508 1 88.75 230 LEU A CA 1
ATOM 1847 C C . LEU A 1 230 ? 1.035 13.383 15.43 1 88.75 230 LEU A C 1
ATOM 1849 O O . LEU A 1 230 ? 1.162 13.297 16.656 1 88.75 230 LEU A O 1
ATOM 1853 N N . ALA A 1 231 ? 0.024 13.883 14.859 1 92.19 231 ALA A N 1
ATOM 1854 C CA . ALA A 1 231 ? -0.95 14.68 15.602 1 92.19 231 ALA A CA 1
ATOM 1855 C C . ALA A 1 231 ? -1.807 13.797 16.5 1 92.19 231 ALA A C 1
ATOM 1857 O O . ALA A 1 231 ? -2.162 12.672 16.125 1 92.19 231 ALA A O 1
ATOM 1858 N N . GLN A 1 232 ? -2.158 14.344 17.609 1 88.5 232 GLN A N 1
ATOM 1859 C CA . GLN A 1 232 ? -3.121 13.68 18.5 1 88.5 232 GLN A CA 1
ATOM 1860 C C . GLN A 1 232 ? -4.547 13.883 18 1 88.5 232 GLN A C 1
ATOM 1862 O O . GLN A 1 232 ? -5.402 13.008 18.156 1 88.5 232 GLN A O 1
ATOM 1867 N N . ARG A 1 233 ? -4.727 14.969 17.594 1 93.56 233 ARG A N 1
ATOM 1868 C CA . ARG A 1 233 ? -5.996 15.383 17.016 1 93.56 233 ARG A CA 1
ATOM 1869 C C . ARG A 1 233 ? -5.777 16.141 15.703 1 93.56 233 ARG A C 1
ATOM 1871 O O . ARG A 1 233 ? -4.867 16.969 15.602 1 93.56 233 ARG A O 1
ATOM 1878 N N . VAL A 1 234 ? -6.547 15.758 14.711 1 95.69 234 VAL A N 1
ATOM 1879 C CA . VAL A 1 234 ? -6.438 16.438 13.422 1 95.69 234 VAL A CA 1
ATOM 1880 C C . VAL A 1 234 ? -7.758 17.125 13.078 1 95.69 234 VAL A C 1
ATOM 1882 O O . VAL A 1 234 ? -8.82 16.5 13.133 1 95.69 234 VAL A O 1
ATOM 1885 N N . ALA A 1 235 ? -7.727 18.375 12.844 1 96.31 235 ALA A N 1
ATOM 1886 C CA . ALA A 1 235 ? -8.891 19.141 12.398 1 96.31 235 ALA A CA 1
ATOM 1887 C C . ALA A 1 235 ? -8.727 19.578 10.945 1 96.31 235 ALA A C 1
ATOM 1889 O O . ALA A 1 235 ? -7.906 20.453 10.641 1 96.31 235 ALA A O 1
ATOM 1890 N N . LEU A 1 236 ? -9.523 19.016 10.094 1 96.19 236 LEU A N 1
ATOM 1891 C CA . LEU A 1 236 ? -9.531 19.391 8.688 1 96.19 236 LEU A CA 1
ATOM 1892 C C . LEU A 1 236 ? -10.43 20.594 8.438 1 96.19 236 LEU A C 1
ATOM 1894 O O . LEU A 1 236 ? -11.625 20.547 8.758 1 96.19 236 LEU A O 1
ATOM 1898 N N . ASN A 1 237 ? -9.844 21.625 7.852 1 97 237 ASN A N 1
ATOM 1899 C CA . ASN A 1 237 ? -10.609 22.859 7.672 1 97 237 ASN A CA 1
ATOM 1900 C C . ASN A 1 237 ? -10.664 23.281 6.207 1 97 237 ASN A C 1
ATOM 1902 O O . ASN A 1 237 ? -9.625 23.406 5.555 1 97 237 ASN A O 1
ATOM 1906 N N . ALA A 1 238 ? -11.852 23.453 5.684 1 96.75 238 ALA A N 1
ATOM 1907 C CA . ALA A 1 238 ? -12.109 24.156 4.434 1 96.75 238 ALA A CA 1
ATOM 1908 C C . ALA A 1 238 ? -12.922 25.438 4.68 1 96.75 238 ALA A C 1
ATOM 1910 O O . ALA A 1 238 ? -14.148 25.391 4.742 1 96.75 238 ALA A O 1
ATOM 1911 N N . GLY A 1 239 ? -12.211 26.547 4.711 1 94.31 239 GLY A N 1
ATOM 1912 C CA . GLY A 1 239 ? -12.867 27.75 5.188 1 94.31 239 GLY A CA 1
ATOM 1913 C C . GLY A 1 239 ? -13.391 27.625 6.605 1 94.31 239 GLY A C 1
ATOM 1914 O O . GLY A 1 239 ? -12.656 27.234 7.516 1 94.31 239 GLY A O 1
ATOM 1915 N N . HIS A 1 240 ? -14.648 27.891 6.793 1 91.19 240 HIS A N 1
ATOM 1916 C CA . HIS A 1 240 ? -15.258 27.828 8.117 1 91.19 240 HIS A CA 1
ATOM 1917 C C . HIS A 1 240 ? -15.742 26.422 8.43 1 91.19 240 HIS A C 1
ATOM 1919 O O . HIS A 1 240 ? -16.156 26.141 9.555 1 91.19 240 HIS A O 1
ATOM 1925 N N . LEU A 1 241 ? -15.703 25.531 7.453 1 95.25 241 LEU A N 1
ATOM 1926 C CA . LEU A 1 241 ? -16.141 24.156 7.645 1 95.25 241 LEU A CA 1
ATOM 1927 C C . LEU A 1 241 ? -15.031 23.312 8.297 1 95.25 241 LEU A C 1
ATOM 1929 O O . LEU A 1 241 ? -13.844 23.531 8.016 1 95.25 241 LEU A O 1
ATOM 1933 N N . MET A 1 242 ? -15.453 22.422 9.117 1 95.31 242 MET A N 1
ATOM 1934 C CA . MET A 1 242 ? -14.43 21.672 9.836 1 95.31 242 MET A CA 1
ATOM 1935 C C . MET A 1 242 ? -14.906 20.25 10.133 1 95.31 242 MET A C 1
ATOM 1937 O O . MET A 1 242 ? -16.094 20.016 10.359 1 95.31 242 MET A O 1
ATOM 1941 N N . PHE A 1 243 ? -14.07 19.312 10.039 1 94.88 243 PHE A N 1
ATOM 1942 C CA . PHE A 1 243 ? -14.195 17.922 10.461 1 94.88 243 PHE A CA 1
ATOM 1943 C C . PHE A 1 243 ? -12.953 17.484 11.227 1 94.88 243 PHE A C 1
ATOM 1945 O O . PHE A 1 243 ? -11.828 17.75 10.805 1 94.88 243 PHE A O 1
ATOM 1952 N N . GLU A 1 244 ? -13.172 16.906 12.375 1 95.38 244 GLU A N 1
ATOM 1953 C CA . GLU A 1 244 ? -12.008 16.516 13.164 1 95.38 244 GLU A CA 1
ATOM 1954 C C . GLU A 1 244 ? -12.125 15.078 13.656 1 95.38 244 GLU A C 1
ATOM 1956 O O . GLU A 1 244 ? -13.234 14.547 13.766 1 95.38 244 GLU A O 1
ATOM 1961 N N . TRP A 1 245 ? -11.008 14.406 13.859 1 93.62 245 TRP A N 1
ATOM 1962 C CA . TRP A 1 245 ? -10.938 13.094 14.484 1 93.62 245 TRP A CA 1
ATOM 1963 C C . TRP A 1 245 ? -9.711 12.977 15.383 1 93.62 245 TRP A C 1
ATOM 1965 O O . TRP A 1 245 ? -8.773 13.781 15.273 1 93.62 245 TRP A O 1
ATOM 1975 N N . THR A 1 246 ? -9.781 12.055 16.297 1 90.44 246 THR A N 1
ATOM 1976 C CA . THR A 1 246 ? -8.688 11.82 17.234 1 90.44 246 THR A CA 1
ATOM 1977 C C . THR A 1 246 ? -7.926 10.547 16.875 1 90.44 246 THR A C 1
ATOM 1979 O O . THR A 1 246 ? -8.398 9.742 16.062 1 90.44 246 THR A O 1
ATOM 1982 N N . GLY A 1 247 ? -6.762 10.406 17.438 1 85.44 247 GLY A N 1
ATOM 1983 C CA . GLY A 1 247 ? -5.973 9.211 17.219 1 85.44 247 GLY A CA 1
ATOM 1984 C C . GLY A 1 247 ? -6.59 7.965 17.828 1 85.44 247 GLY A C 1
ATOM 1985 O O . GLY A 1 247 ? -7.766 7.973 18.203 1 85.44 247 GLY A O 1
ATOM 1986 N N . GLY A 1 248 ? -5.871 6.859 17.656 1 83.88 248 GLY A N 1
ATOM 1987 C CA . GLY A 1 248 ? -6.273 5.613 18.297 1 83.88 248 GLY A CA 1
ATOM 1988 C C . GLY A 1 248 ? -7.406 4.91 17.578 1 83.88 248 GLY A C 1
ATOM 1989 O O . GLY A 1 248 ? -7.344 4.707 16.359 1 83.88 248 GLY A O 1
ATOM 1990 N N . LEU A 1 249 ? -8.43 4.699 18.328 1 86.25 249 LEU A N 1
ATOM 1991 C CA . LEU A 1 249 ? -9.547 3.898 17.844 1 86.25 249 LEU A CA 1
ATOM 1992 C C . LEU A 1 249 ? -10.312 4.645 16.75 1 86.25 249 LEU A C 1
ATOM 1994 O O . LEU A 1 249 ? -10.773 4.035 15.781 1 86.25 249 LEU A O 1
ATOM 1998 N N . ALA A 1 250 ? -10.398 5.918 16.969 1 90 250 ALA A N 1
ATOM 1999 C CA . ALA A 1 250 ? -11.141 6.711 15.992 1 90 250 ALA A CA 1
ATOM 2000 C C . ALA A 1 250 ? -10.445 6.684 14.633 1 90 250 ALA A C 1
ATOM 2002 O O . ALA A 1 250 ? -11.102 6.543 13.594 1 90 250 ALA A O 1
ATOM 2003 N N . THR A 1 251 ? -9.18 6.867 14.641 1 92.88 251 THR A N 1
ATOM 2004 C CA . THR A 1 251 ? -8.406 6.816 13.406 1 92.88 251 THR A CA 1
ATOM 2005 C C . THR A 1 251 ? -8.477 5.422 12.781 1 92.88 251 THR A C 1
ATOM 2007 O O . THR A 1 251 ? -8.609 5.289 11.562 1 92.88 251 THR A O 1
ATOM 2010 N N . ARG A 1 252 ? -8.414 4.387 13.547 1 92.19 252 ARG A N 1
ATOM 2011 C CA . ARG A 1 252 ? -8.5 3.012 13.078 1 92.19 252 ARG A CA 1
ATOM 2012 C C . ARG A 1 252 ? -9.852 2.742 12.414 1 92.19 252 ARG A C 1
ATOM 2014 O O . ARG A 1 252 ? -9.914 2.131 11.352 1 92.19 252 ARG A O 1
ATOM 2021 N N . ARG A 1 253 ? -10.828 3.195 13.055 1 92.81 253 ARG A N 1
ATOM 2022 C CA . ARG A 1 253 ? -12.172 3.043 12.508 1 92.81 253 ARG A CA 1
ATOM 2023 C C . ARG A 1 253 ? -12.32 3.793 11.188 1 92.81 253 ARG A C 1
ATOM 2025 O O . ARG A 1 253 ? -12.859 3.254 10.219 1 92.81 253 ARG A O 1
ATOM 2032 N N . PHE A 1 254 ? -11.891 5.012 11.234 1 95.19 254 PHE A N 1
ATOM 2033 C CA . PHE A 1 254 ? -11.945 5.852 10.047 1 95.19 254 PHE A CA 1
ATOM 2034 C C . PHE A 1 254 ? -11.258 5.168 8.867 1 95.19 254 PHE A C 1
ATOM 2036 O O . PHE A 1 254 ? -11.844 5.039 7.789 1 95.19 254 PHE A O 1
ATOM 2043 N N . LEU A 1 255 ? -10.055 4.637 9.078 1 95.94 255 LEU A N 1
ATOM 2044 C CA . LEU A 1 255 ? -9.281 3.947 8.047 1 95.94 255 LEU A CA 1
ATOM 2045 C C . LEU A 1 255 ? -10 2.678 7.594 1 95.94 255 LEU A C 1
ATOM 2047 O O . LEU A 1 255 ? -10.109 2.422 6.391 1 95.94 255 LEU A O 1
ATOM 2051 N N . ALA A 1 256 ? -10.453 1.879 8.508 1 95.69 256 ALA A N 1
ATOM 2052 C CA . ALA A 1 256 ? -11.133 0.624 8.195 1 95.69 256 ALA A CA 1
ATOM 2053 C C . ALA A 1 256 ? -12.375 0.868 7.34 1 95.69 256 ALA A C 1
ATOM 2055 O O . ALA A 1 256 ? -12.625 0.137 6.379 1 95.69 256 ALA A O 1
ATOM 2056 N N . ARG A 1 257 ? -13.062 1.882 7.672 1 95.56 257 ARG A N 1
ATOM 2057 C CA . ARG A 1 257 ? -14.32 2.135 6.977 1 95.56 257 ARG A CA 1
ATOM 2058 C C . ARG A 1 257 ? -14.07 2.684 5.574 1 95.56 257 ARG A C 1
ATOM 2060 O O . ARG A 1 257 ? -14.844 2.42 4.652 1 95.56 257 ARG A O 1
ATOM 2067 N N . ILE A 1 258 ? -13.016 3.428 5.414 1 96.69 258 ILE A N 1
ATOM 2068 C CA . ILE A 1 258 ? -12.617 3.826 4.066 1 96.69 258 ILE A CA 1
ATOM 2069 C C . ILE A 1 258 ? -12.305 2.584 3.234 1 96.69 258 ILE A C 1
ATOM 2071 O O . ILE A 1 258 ? -12.789 2.449 2.105 1 96.69 258 ILE A O 1
ATOM 2075 N N . L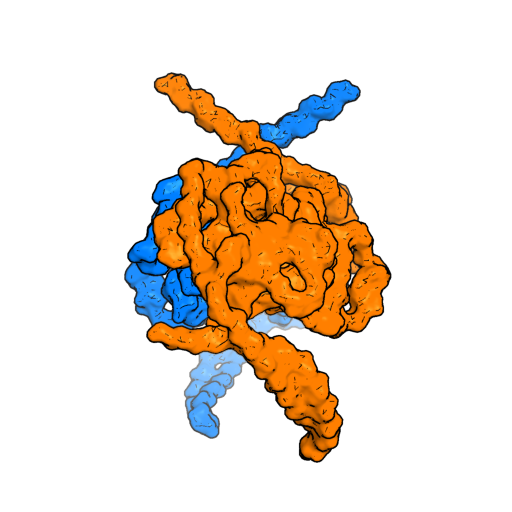YS A 1 259 ? -11.523 1.698 3.795 1 96.88 259 LYS A N 1
ATOM 2076 C CA . LYS A 1 259 ? -11.18 0.468 3.09 1 96.88 259 LYS A CA 1
ATOM 2077 C C . LYS A 1 259 ? -12.422 -0.354 2.773 1 96.88 259 LYS A C 1
ATOM 2079 O O . LYS A 1 259 ? -12.547 -0.903 1.676 1 96.88 259 LYS A O 1
ATOM 2084 N N . LEU A 1 260 ? -13.297 -0.43 3.75 1 96 260 LEU A N 1
ATOM 2085 C CA . LEU A 1 260 ? -14.539 -1.175 3.555 1 96 260 LEU A CA 1
ATOM 2086 C C . LEU A 1 260 ? -15.375 -0.557 2.439 1 96 260 LEU A C 1
ATOM 2088 O O . LEU A 1 260 ? -15.969 -1.275 1.636 1 96 260 LEU A O 1
ATOM 2092 N N . ALA A 1 261 ? -15.414 0.757 2.42 1 95.19 261 ALA A N 1
ATOM 2093 C CA . ALA A 1 261 ? -16.156 1.433 1.36 1 95.19 261 ALA A CA 1
ATOM 2094 C C . ALA A 1 261 ? -15.586 1.102 -0.013 1 95.19 261 ALA A C 1
ATOM 2096 O O . ALA A 1 261 ? -16.328 0.761 -0.938 1 95.19 261 ALA A O 1
ATOM 2097 N N . GLU A 1 262 ? -14.289 1.15 -0.108 1 95.12 262 GLU A N 1
ATOM 2098 C CA . GLU A 1 262 ? -13.617 0.888 -1.377 1 95.12 262 GLU A CA 1
ATOM 2099 C C . GLU A 1 262 ? -13.836 -0.553 -1.83 1 95.12 262 GLU A C 1
ATOM 2101 O O . GLU A 1 262 ? -13.805 -0.844 -3.027 1 95.12 262 GLU A O 1
ATOM 2106 N N . LEU A 1 263 ? -14.055 -1.457 -0.864 1 95.31 263 LEU A N 1
ATOM 2107 C CA . LEU A 1 263 ? -14.25 -2.869 -1.172 1 95.31 263 LEU A CA 1
ATOM 2108 C C . LEU A 1 263 ? -15.727 -3.176 -1.396 1 95.31 263 LEU A C 1
ATOM 2110 O O . LEU A 1 263 ? -16.078 -4.246 -1.902 1 95.31 263 LEU A O 1
ATOM 2114 N N . SER A 1 264 ? -16.625 -2.295 -1.046 1 94.06 264 SER A N 1
ATOM 2115 C CA . SER A 1 264 ? -18.047 -2.582 -1.052 1 94.06 264 SER A CA 1
ATOM 2116 C C . SER A 1 264 ? -18.562 -2.828 -2.469 1 94.06 264 SER A C 1
ATOM 2118 O O . SER A 1 264 ? -18.062 -2.223 -3.424 1 94.06 264 SER A O 1
ATOM 2120 N N . PRO A 1 265 ? -19.578 -3.697 -2.58 1 92.12 265 PRO A N 1
ATOM 2121 C CA . PRO A 1 265 ? -20.172 -3.951 -3.895 1 92.12 265 PRO A CA 1
ATOM 2122 C C . PRO A 1 265 ? -20.672 -2.676 -4.574 1 92.12 265 PRO A C 1
ATOM 2124 O O . PRO A 1 265 ? -20.469 -2.504 -5.781 1 92.12 265 PRO A O 1
ATOM 2127 N N . THR A 1 266 ? -21.25 -1.782 -3.83 1 90 266 THR A N 1
ATOM 2128 C CA . THR A 1 266 ? -21.797 -0.541 -4.375 1 90 266 THR A CA 1
ATOM 2129 C C . THR A 1 266 ? -20.688 0.302 -4.996 1 90 266 THR A C 1
ATOM 2131 O O . THR A 1 266 ? -20.828 0.808 -6.113 1 90 266 THR A O 1
ATOM 2134 N N . TRP A 1 267 ? -19.594 0.454 -4.305 1 92.06 267 TRP A N 1
ATOM 2135 C CA . TRP A 1 267 ? -18.5 1.268 -4.801 1 92.06 267 TRP A CA 1
ATOM 2136 C C . TRP A 1 267 ? -17.828 0.606 -6.004 1 92.06 267 TRP A C 1
ATOM 2138 O O . TRP A 1 267 ? -17.484 1.278 -6.98 1 92.06 267 TRP A O 1
ATOM 2148 N N . GLN A 1 268 ? -17.719 -0.692 -5.953 1 89.62 268 GLN A N 1
ATOM 2149 C CA . GLN A 1 268 ? -17.031 -1.423 -7.016 1 89.62 268 GLN A CA 1
ATOM 2150 C C . GLN A 1 268 ? -17.844 -1.421 -8.305 1 89.62 268 GLN A C 1
ATOM 2152 O O . GLN A 1 268 ? -17.281 -1.473 -9.398 1 89.62 268 GLN A O 1
ATOM 2157 N N . LYS A 1 269 ? -19.125 -1.302 -8.211 1 89.56 269 LYS A N 1
ATOM 2158 C CA . LYS A 1 269 ? -20.016 -1.372 -9.367 1 89.56 269 LYS A CA 1
ATOM 2159 C C . LYS A 1 269 ? -20.328 0.022 -9.906 1 89.56 269 LYS A C 1
ATOM 2161 O O . LYS A 1 269 ? -21.031 0.163 -10.906 1 89.56 269 LYS A O 1
ATOM 2166 N N . SER A 1 270 ? -19.875 1.009 -9.227 1 91.81 270 SER A N 1
ATOM 2167 C CA . SER A 1 270 ? -20.188 2.371 -9.641 1 91.81 270 SER A CA 1
ATOM 2168 C C . SER A 1 270 ? -18.922 3.17 -9.938 1 91.81 270 SER A C 1
ATOM 2170 O O . SER A 1 270 ? -17.812 2.645 -9.836 1 91.81 270 SER A O 1
ATOM 2172 N N . ASP A 1 271 ? -19.125 4.418 -10.281 1 93.31 271 ASP A N 1
ATOM 21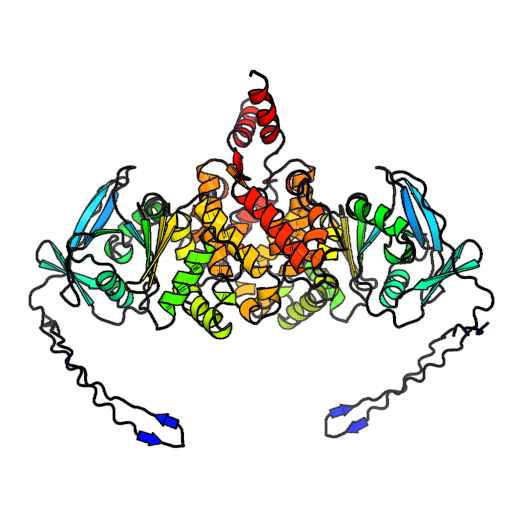73 C CA . ASP A 1 271 ? -18.016 5.297 -10.617 1 93.31 271 ASP A CA 1
ATOM 2174 C C . ASP A 1 271 ? -17.25 5.723 -9.367 1 93.31 271 ASP A C 1
ATOM 2176 O O . ASP A 1 271 ? -16.188 6.324 -9.461 1 93.31 271 ASP A O 1
ATOM 2180 N N . LEU A 1 272 ? -17.781 5.309 -8.242 1 94.25 272 LEU A N 1
ATOM 2181 C CA . LEU A 1 272 ? -17.078 5.613 -7 1 94.25 272 LEU A CA 1
ATOM 2182 C C . LEU A 1 272 ? -15.719 4.93 -6.957 1 94.25 272 LEU A C 1
ATOM 2184 O O . LEU A 1 272 ? -14.836 5.34 -6.203 1 94.25 272 LEU A O 1
ATOM 2188 N N . LYS A 1 273 ? -15.57 3.92 -7.711 1 91.88 273 LYS A N 1
ATOM 2189 C CA . LYS A 1 273 ? -14.32 3.176 -7.762 1 91.88 273 LYS A CA 1
ATOM 2190 C C . LYS A 1 273 ? -13.18 4.051 -8.273 1 91.88 273 LYS A C 1
ATOM 2192 O O . LYS A 1 273 ? -12.008 3.732 -8.07 1 91.88 273 LYS A O 1
ATOM 2197 N N . GLU A 1 274 ? -13.477 5.133 -8.883 1 91.06 274 GLU A N 1
ATOM 2198 C CA . GLU A 1 274 ? -12.469 6.027 -9.453 1 91.06 274 GLU A CA 1
ATOM 2199 C C . GLU A 1 274 ? -11.891 6.957 -8.398 1 91.06 274 GLU A C 1
ATOM 2201 O O . GLU A 1 274 ? -10.852 7.59 -8.625 1 91.06 274 GLU A O 1
ATOM 2206 N N . ILE A 1 275 ? -12.547 7.055 -7.238 1 94.06 275 ILE A N 1
ATOM 2207 C CA . ILE A 1 275 ? -12.055 7.91 -6.164 1 94.06 275 ILE A CA 1
ATOM 2208 C C . ILE A 1 275 ? -10.758 7.34 -5.602 1 94.06 275 ILE A C 1
ATOM 2210 O O . ILE A 1 275 ? -10.68 6.152 -5.285 1 94.06 275 ILE A O 1
ATOM 2214 N N . ASP A 1 276 ? -9.773 8.188 -5.551 1 91.5 276 ASP A N 1
ATOM 2215 C CA . ASP A 1 276 ? -8.492 7.777 -4.984 1 91.5 276 ASP A CA 1
ATOM 2216 C C . ASP A 1 276 ? -8.352 8.266 -3.545 1 91.5 276 ASP A C 1
ATOM 2218 O O . ASP A 1 276 ? -7.875 9.383 -3.307 1 91.5 276 ASP A O 1
ATOM 2222 N N . PHE A 1 277 ? -8.594 7.375 -2.562 1 94.88 277 PHE A N 1
ATOM 2223 C CA . PHE A 1 277 ? -8.492 7.727 -1.15 1 94.88 277 PHE A CA 1
ATOM 2224 C C . PHE A 1 277 ? -7.066 7.559 -0.647 1 94.88 277 PHE A C 1
ATOM 2226 O O . PHE A 1 277 ? -6.793 7.734 0.542 1 94.88 277 PHE A O 1
ATOM 2233 N N . ARG A 1 278 ? -6.168 7.258 -1.513 1 92.12 278 ARG A N 1
ATOM 2234 C CA . ARG A 1 278 ? -4.809 6.898 -1.122 1 92.12 278 ARG A CA 1
ATOM 2235 C C . ARG A 1 278 ? -4.168 8 -0.284 1 92.12 278 ARG A C 1
ATOM 2237 O O . ARG A 1 278 ? -3.568 7.727 0.758 1 92.12 278 ARG A O 1
ATOM 2244 N N . PRO A 1 279 ? -4.285 9.273 -0.659 1 90.88 279 PRO A N 1
ATOM 2245 C CA . PRO A 1 279 ? -3.629 10.312 0.137 1 90.88 279 PRO A CA 1
ATOM 2246 C C . PRO A 1 279 ? -4.141 10.359 1.575 1 90.88 279 PRO A C 1
ATOM 2248 O O . PRO A 1 279 ? -3.352 10.531 2.508 1 90.88 279 PRO A O 1
ATOM 2251 N N . LEU A 1 280 ? -5.402 10.211 1.73 1 93.44 280 LEU A N 1
ATOM 2252 C CA . LEU A 1 280 ? -5.98 10.227 3.07 1 93.44 280 LEU A CA 1
ATOM 2253 C C . LEU A 1 280 ? -5.652 8.945 3.82 1 93.44 280 LEU A C 1
ATOM 2255 O O . LEU A 1 280 ? -5.32 8.977 5.008 1 93.44 280 LEU A O 1
ATOM 2259 N N . ARG A 1 281 ? -5.711 7.816 3.154 1 94.12 281 ARG A N 1
ATOM 2260 C CA . ARG A 1 281 ? -5.379 6.543 3.785 1 94.12 281 ARG A CA 1
ATOM 2261 C C . ARG A 1 281 ? -3.943 6.543 4.293 1 94.12 281 ARG A C 1
ATOM 2263 O O . ARG A 1 281 ? -3.674 6.086 5.406 1 94.12 281 ARG A O 1
ATOM 2270 N N . GLU A 1 282 ? -3.084 7.004 3.473 1 90.69 282 GLU A N 1
ATOM 2271 C CA . GLU A 1 282 ? -1.676 7.039 3.854 1 90.69 282 GLU A CA 1
ATOM 2272 C C . GLU A 1 282 ? -1.465 7.875 5.113 1 90.69 282 GLU A C 1
ATOM 2274 O O . GLU A 1 282 ? -0.66 7.512 5.973 1 90.69 282 GLU A O 1
ATOM 2279 N N . LEU A 1 283 ? -2.145 8.945 5.156 1 90.81 283 LEU A N 1
ATOM 2280 C CA . LEU A 1 283 ? -2.07 9.797 6.34 1 90.81 283 LEU A CA 1
ATOM 2281 C C . LEU A 1 283 ? -2.568 9.055 7.574 1 90.81 283 LEU A C 1
ATOM 2283 O O . LEU A 1 283 ? -1.907 9.055 8.617 1 90.81 283 LEU A O 1
ATOM 2287 N N . LEU A 1 284 ? -3.648 8.406 7.473 1 93.19 284 LEU A N 1
ATOM 2288 C CA . LEU A 1 284 ? -4.234 7.664 8.586 1 93.19 284 LEU A CA 1
ATOM 2289 C C . LEU A 1 284 ? -3.355 6.484 8.977 1 93.19 284 LEU A C 1
ATOM 2291 O O . LEU A 1 284 ? -3.172 6.207 10.164 1 93.19 284 LEU A O 1
ATOM 2295 N N . GLU A 1 285 ? -2.877 5.828 7.973 1 91.5 285 GLU A N 1
ATOM 2296 C CA . GLU A 1 285 ? -1.983 4.699 8.227 1 91.5 285 GLU A CA 1
ATOM 2297 C C . GLU A 1 285 ? -0.738 5.141 8.992 1 91.5 285 GLU A C 1
ATOM 2299 O O . GLU A 1 285 ? -0.316 4.477 9.938 1 91.5 285 GLU A O 1
ATOM 2304 N N . GLN A 1 286 ? -0.185 6.219 8.562 1 89.19 286 GLN A N 1
ATOM 2305 C CA . GLN A 1 286 ? 1.002 6.73 9.242 1 89.19 286 GLN A CA 1
ATOM 2306 C C . GLN A 1 286 ? 0.668 7.203 10.656 1 89.19 286 GLN A C 1
ATOM 2308 O O . GLN A 1 286 ? 1.487 7.078 11.57 1 89.19 286 GLN A O 1
ATOM 2313 N N . SER A 1 287 ? -0.48 7.762 10.805 1 90.06 287 SER A N 1
ATOM 2314 C CA . SER A 1 287 ? -0.925 8.164 12.133 1 90.06 287 SER A CA 1
ATOM 2315 C C . SER A 1 287 ? -1.008 6.969 13.07 1 90.06 287 SER A C 1
ATOM 2317 O O . SER A 1 287 ? -0.524 7.031 14.203 1 90.06 287 SER A O 1
ATOM 2319 N N . LEU A 1 288 ? -1.544 5.926 12.609 1 89.38 288 LEU A N 1
ATOM 2320 C CA . LEU A 1 288 ? -1.676 4.711 13.414 1 89.38 288 LEU A CA 1
ATOM 2321 C C . LEU A 1 288 ? -0.309 4.102 13.703 1 89.38 288 LEU A C 1
ATOM 2323 O O . LEU A 1 288 ? -0.056 3.635 14.812 1 89.38 288 LEU A O 1
ATOM 2327 N N . ALA A 1 289 ? 0.465 4.105 12.734 1 86 289 ALA A N 1
ATOM 2328 C CA . ALA A 1 289 ? 1.814 3.578 12.906 1 86 289 ALA A CA 1
ATOM 2329 C C . ALA A 1 289 ? 2.59 4.387 13.945 1 86 289 ALA A C 1
ATOM 2331 O O . ALA A 1 289 ? 3.287 3.82 14.789 1 86 289 ALA A O 1
ATOM 2332 N N . ALA A 1 290 ? 2.51 5.664 13.812 1 83.81 290 ALA A N 1
ATOM 2333 C CA . ALA A 1 290 ? 3.186 6.551 14.758 1 83.81 290 ALA A CA 1
ATOM 2334 C C . ALA A 1 290 ? 2.693 6.312 16.188 1 83.81 290 ALA A C 1
ATOM 2336 O O . ALA A 1 290 ? 3.488 6.273 17.125 1 83.81 290 ALA A O 1
ATOM 2337 N N . GLU A 1 291 ? 1.484 6.188 16.281 1 84.5 291 GLU A N 1
ATOM 2338 C CA . GLU A 1 291 ? 0.896 5.926 17.594 1 84.5 291 GLU A CA 1
ATOM 2339 C C . GLU A 1 291 ? 1.366 4.586 18.156 1 84.5 291 GLU A C 1
ATOM 2341 O O . GLU A 1 291 ? 1.68 4.477 19.344 1 84.5 291 GLU A O 1
ATOM 2346 N N . SER A 1 292 ? 1.302 3.613 17.344 1 83.62 292 SER A N 1
ATOM 2347 C CA . SER A 1 292 ? 1.76 2.291 17.766 1 83.62 292 SER A CA 1
ATOM 2348 C C . SER A 1 292 ? 3.217 2.326 18.219 1 83.62 292 SER A C 1
ATOM 2350 O O . SER A 1 292 ? 3.578 1.707 19.219 1 83.62 292 SER A O 1
ATOM 2352 N N . ARG A 1 293 ? 3.984 3.031 17.562 1 78.81 293 ARG A N 1
ATOM 2353 C CA . ARG A 1 293 ? 5.395 3.166 17.906 1 78.81 293 ARG A CA 1
ATOM 2354 C C . ARG A 1 293 ? 5.566 3.869 19.25 1 78.81 293 ARG A C 1
ATOM 2356 O O . ARG A 1 293 ? 6.379 3.455 20.078 1 78.81 293 ARG A O 1
ATOM 2363 N N . ARG A 1 294 ? 4.863 4.867 19.375 1 77.38 294 ARG A N 1
ATOM 2364 C CA . ARG A 1 294 ? 4.91 5.617 20.625 1 77.38 294 ARG A CA 1
ATOM 2365 C C . ARG A 1 294 ? 4.527 4.734 21.812 1 77.38 294 ARG A C 1
ATOM 2367 O O . ARG A 1 294 ? 5.074 4.879 22.906 1 77.38 294 ARG A O 1
ATOM 2374 N N . ASN A 1 295 ? 3.664 3.807 21.531 1 78.69 295 ASN A N 1
ATOM 2375 C CA . ASN A 1 295 ? 3.154 2.945 22.578 1 78.69 295 ASN A CA 1
ATOM 2376 C C . ASN A 1 295 ? 3.916 1.625 22.656 1 78.69 295 ASN A C 1
ATOM 2378 O O . ASN A 1 295 ? 3.572 0.742 23.438 1 78.69 295 ASN A O 1
ATOM 2382 N N . GLY A 1 296 ? 4.832 1.532 21.828 1 75.75 296 GLY A N 1
ATOM 2383 C CA . GLY A 1 296 ? 5.621 0.312 21.812 1 75.75 296 GLY A CA 1
ATOM 2384 C C . GLY A 1 296 ? 4.852 -0.893 21.312 1 75.75 296 GLY A C 1
ATOM 2385 O O . GLY A 1 296 ? 4.996 -1.997 21.844 1 75.75 296 GLY A O 1
ATOM 2386 N N . ARG A 1 297 ? 3.977 -0.651 20.422 1 75.75 297 ARG A N 1
ATOM 2387 C CA . ARG A 1 297 ? 3.133 -1.715 19.875 1 75.75 297 ARG A CA 1
ATOM 2388 C C . ARG A 1 297 ? 3.367 -1.899 18.391 1 75.75 297 ARG A C 1
ATOM 2390 O O . ARG A 1 297 ? 3.957 -1.035 17.734 1 75.75 297 ARG A O 1
ATOM 2397 N N . VAL A 1 298 ? 3.045 -3.154 17.984 1 73.69 298 VAL A N 1
ATOM 2398 C CA . VAL A 1 298 ? 3.1 -3.459 16.547 1 73.69 298 VAL A CA 1
ATOM 2399 C C . VAL A 1 298 ? 1.739 -3.965 16.078 1 73.69 298 VAL A C 1
ATOM 2401 O O . VAL A 1 298 ? 1.084 -4.746 16.766 1 73.69 298 VAL A O 1
ATOM 2404 N N . GLU A 1 299 ? 1.387 -3.436 14.945 1 73.69 299 GLU A N 1
ATOM 2405 C CA . GLU A 1 299 ? 0.11 -3.875 14.391 1 73.69 299 GLU A CA 1
ATOM 2406 C C . GLU A 1 299 ? 0.312 -4.922 13.305 1 73.69 299 GLU A C 1
ATOM 2408 O O . GLU A 1 299 ? 1.153 -4.754 12.414 1 73.69 299 GLU A O 1
ATOM 2413 N N . LEU A 1 300 ? -0.464 -6.055 13.445 1 76.44 300 LEU A N 1
ATOM 2414 C CA . LEU A 1 300 ? -0.481 -7.066 12.398 1 76.44 300 LEU A CA 1
ATOM 2415 C C . LEU A 1 300 ? -1.51 -6.723 11.328 1 76.44 300 LEU A C 1
ATOM 2417 O O . LEU A 1 300 ? -2.594 -6.223 11.641 1 76.44 300 LEU A O 1
ATOM 2421 N N . PRO A 1 301 ? -1.109 -7.004 10.102 1 82.88 301 PRO A N 1
ATOM 2422 C CA . PRO A 1 301 ? -2.125 -6.789 9.07 1 82.88 301 PRO A CA 1
ATOM 2423 C C . PRO A 1 301 ? -3.377 -7.637 9.289 1 82.88 301 PRO A C 1
ATOM 2425 O O . PRO A 1 301 ? -3.275 -8.828 9.594 1 82.88 301 PRO A O 1
ATOM 2428 N N . SER A 1 302 ? -4.492 -7.027 9.203 1 88.69 302 SER A N 1
ATOM 2429 C CA . SER A 1 302 ? -5.777 -7.703 9.344 1 88.69 302 SER A CA 1
ATOM 2430 C C . SER A 1 302 ? -6.246 -8.273 8.008 1 88.69 302 SER A C 1
ATOM 2432 O O . SER A 1 302 ? -5.648 -8 6.965 1 88.69 302 SER A O 1
ATOM 2434 N N . LEU A 1 303 ? -7.277 -9.102 8.078 1 91.56 303 LEU A N 1
ATOM 2435 C CA . LEU A 1 303 ? -7.895 -9.602 6.855 1 91.56 303 LEU A CA 1
ATOM 2436 C C . LEU A 1 303 ? -8.328 -8.453 5.957 1 91.56 303 LEU A C 1
ATOM 2438 O O . LEU A 1 303 ? -8.195 -8.531 4.73 1 91.56 303 LEU A O 1
ATOM 2442 N N . LEU A 1 304 ? -8.82 -7.391 6.562 1 94.75 304 LEU A N 1
ATOM 2443 C CA . LEU A 1 304 ? -9.195 -6.199 5.812 1 94.75 304 LEU A CA 1
ATOM 2444 C C . LEU A 1 304 ? -7.996 -5.613 5.082 1 94.75 304 LEU A C 1
ATOM 2446 O O . LEU A 1 304 ? -8.102 -5.23 3.914 1 94.75 304 LEU A O 1
ATOM 2450 N N . ASP A 1 305 ? -6.883 -5.543 5.777 1 92.25 305 ASP A N 1
ATOM 2451 C CA . ASP A 1 305 ? -5.672 -4.984 5.18 1 92.25 305 ASP A CA 1
ATOM 2452 C C . ASP A 1 305 ? -5.234 -5.797 3.967 1 92.25 305 ASP A C 1
ATOM 2454 O O . ASP A 1 305 ? -4.883 -5.234 2.928 1 92.25 305 ASP A O 1
ATOM 2458 N N . VAL A 1 306 ? -5.285 -7.094 4.105 1 91.5 306 VAL A N 1
ATOM 2459 C CA . VAL A 1 306 ? -4.844 -7.977 3.033 1 91.5 306 VAL A CA 1
ATOM 2460 C C . VAL A 1 306 ? -5.812 -7.887 1.854 1 91.5 306 VAL A C 1
ATOM 2462 O O . VAL A 1 306 ? -5.395 -7.672 0.715 1 91.5 306 VAL A O 1
ATOM 2465 N N . ALA A 1 307 ? -7.078 -8.039 2.143 1 93.69 307 ALA A N 1
ATOM 2466 C CA . ALA A 1 307 ? -8.094 -7.961 1.098 1 93.69 307 ALA A CA 1
ATOM 2467 C C . ALA A 1 307 ? -8.008 -6.633 0.347 1 93.69 307 ALA A C 1
ATOM 2469 O O . ALA A 1 307 ? -8.133 -6.598 -0.879 1 93.69 307 ALA A O 1
ATOM 2470 N N . HIS A 1 308 ? -7.789 -5.602 1.104 1 95 308 HIS A N 1
ATOM 2471 C CA . HIS A 1 308 ? -7.711 -4.273 0.505 1 95 308 HIS A CA 1
ATOM 2472 C C . HIS A 1 308 ? -6.453 -4.129 -0.347 1 95 308 HIS A C 1
ATOM 2474 O O . HIS A 1 308 ? -6.496 -3.531 -1.425 1 95 308 HIS A O 1
ATOM 2480 N N . SER A 1 309 ? -5.355 -4.625 0.086 1 90.19 309 SER A N 1
ATOM 2481 C CA . SER A 1 309 ? -4.082 -4.48 -0.609 1 90.19 309 SER A CA 1
ATOM 2482 C C . SER A 1 309 ? -4.121 -5.141 -1.982 1 90.19 309 SER A C 1
ATOM 2484 O O . SER A 1 309 ? -3.43 -4.711 -2.906 1 90.19 309 SER A O 1
ATOM 2486 N N . ILE A 1 310 ? -4.91 -6.117 -2.156 1 88.25 310 ILE A N 1
ATOM 2487 C CA . ILE A 1 310 ? -4.926 -6.844 -3.422 1 88.25 310 ILE A CA 1
ATOM 2488 C C . ILE A 1 310 ? -6.242 -6.586 -4.148 1 88.25 310 ILE A C 1
ATOM 2490 O O . ILE A 1 310 ? -6.625 -7.348 -5.039 1 88.25 310 ILE A O 1
ATOM 2494 N N . ARG A 1 311 ? -6.926 -5.551 -3.818 1 89.69 311 ARG A N 1
ATOM 2495 C CA . ARG A 1 311 ? -8.289 -5.27 -4.266 1 89.69 311 ARG A CA 1
ATOM 2496 C C . ARG A 1 311 ? -8.328 -5.027 -5.77 1 89.69 311 ARG A C 1
ATOM 2498 O O . ARG A 1 311 ? -9.383 -5.145 -6.395 1 89.69 311 ARG A O 1
ATOM 2505 N N . ASN A 1 312 ? -7.258 -4.699 -6.387 1 85.62 312 ASN A N 1
ATOM 2506 C CA . ASN A 1 312 ? -7.25 -4.359 -7.805 1 85.62 312 ASN A CA 1
ATOM 2507 C C . ASN A 1 312 ? -7.059 -5.594 -8.68 1 85.62 312 ASN A C 1
ATOM 2509 O O . ASN A 1 312 ? -7.059 -5.496 -9.906 1 85.62 312 ASN A O 1
ATOM 2513 N N . ARG A 1 313 ? -6.898 -6.695 -8.07 1 89.06 313 ARG A N 1
ATOM 2514 C CA . ARG A 1 313 ? -6.754 -7.938 -8.828 1 89.06 313 ARG A CA 1
ATOM 2515 C C . ARG A 1 313 ? -8.109 -8.43 -9.336 1 89.06 313 ARG A C 1
ATOM 2517 O O . ARG A 1 313 ? -9.141 -8.148 -8.727 1 89.06 313 ARG A O 1
ATOM 2524 N N . GLN A 1 314 ? -8.031 -9.094 -10.375 1 86.81 314 GLN A N 1
ATOM 2525 C CA . GLN A 1 314 ? -9.25 -9.586 -11 1 86.81 314 GLN A CA 1
ATOM 2526 C C . GLN A 1 314 ? -9.688 -10.914 -10.383 1 86.81 314 GLN A C 1
ATOM 2528 O O . GLN A 1 314 ? -8.844 -11.727 -9.992 1 86.81 314 GLN A O 1
ATOM 2533 N N . VAL A 1 315 ? 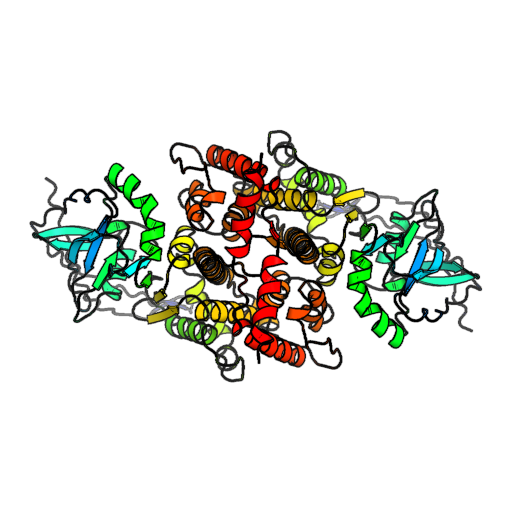-11 -10.992 -10.258 1 87.44 315 VAL A N 1
ATOM 2534 C CA . VAL A 1 315 ? -11.578 -12.227 -9.734 1 87.44 315 VAL A CA 1
ATOM 2535 C C . VAL A 1 315 ? -12.766 -12.648 -10.602 1 87.44 315 VAL A C 1
ATOM 2537 O O . VAL A 1 315 ? -13.469 -11.805 -11.156 1 87.44 315 VAL A O 1
ATOM 2540 N N . THR A 1 316 ? -12.922 -13.938 -10.805 1 83.25 316 THR A N 1
ATOM 2541 C CA . THR A 1 316 ? -14.117 -14.461 -11.461 1 83.25 316 THR A CA 1
ATOM 2542 C C . THR A 1 316 ? -15.305 -14.445 -10.508 1 83.25 316 THR A C 1
ATOM 2544 O O . THR A 1 316 ? -16.406 -14.016 -10.883 1 83.25 316 THR A O 1
ATOM 2547 N N . ASP A 1 317 ? -15.133 -14.914 -9.328 1 87.5 317 ASP A N 1
ATOM 2548 C CA . ASP A 1 317 ? -16.109 -14.859 -8.242 1 87.5 317 ASP A CA 1
ATOM 2549 C C . ASP A 1 317 ? -15.719 -13.805 -7.211 1 87.5 317 ASP A C 1
ATOM 2551 O O . ASP A 1 317 ? -14.742 -13.961 -6.484 1 87.5 317 ASP A O 1
ATOM 2555 N N . HIS A 1 318 ? -16.531 -12.828 -7.039 1 91.06 318 HIS A N 1
ATOM 2556 C CA . HIS A 1 318 ? -16.203 -11.68 -6.199 1 91.06 318 HIS A CA 1
ATOM 2557 C C . HIS A 1 318 ? -16.016 -12.094 -4.746 1 91.06 318 HIS A C 1
ATOM 2559 O O . HIS A 1 318 ? -15.312 -11.422 -3.988 1 91.06 318 HIS A O 1
ATOM 2565 N N . ARG A 1 319 ? -16.672 -13.141 -4.309 1 91.62 319 ARG A N 1
ATOM 2566 C CA . ARG A 1 319 ? -16.531 -13.602 -2.934 1 91.62 319 ARG A CA 1
ATOM 2567 C C . ARG A 1 319 ? -15.078 -13.992 -2.641 1 91.62 319 ARG A C 1
ATOM 2569 O O . ARG A 1 319 ? -14.648 -13.969 -1.486 1 91.62 319 ARG A O 1
ATOM 2576 N N . ASP A 1 320 ? -14.312 -14.242 -3.664 1 89.06 320 ASP A N 1
ATOM 2577 C CA . ASP A 1 320 ? -12.922 -14.656 -3.533 1 89.06 320 ASP A CA 1
ATOM 2578 C C . ASP A 1 320 ? -12.031 -13.484 -3.117 1 89.06 320 ASP A C 1
ATOM 2580 O O . ASP A 1 320 ? -10.891 -13.68 -2.711 1 89.06 320 ASP A O 1
ATOM 2584 N N . ARG A 1 321 ? -12.547 -12.32 -3.172 1 91.81 321 ARG A N 1
ATOM 2585 C CA . ARG A 1 321 ? -11.812 -11.164 -2.664 1 91.81 321 ARG A CA 1
ATOM 2586 C C . ARG A 1 321 ? -11.586 -11.281 -1.16 1 91.81 321 ARG A C 1
ATOM 2588 O O . ARG A 1 321 ? -10.625 -10.711 -0.629 1 91.81 321 ARG A O 1
ATOM 2595 N N . ILE A 1 322 ? -12.484 -12.016 -0.6 1 92.19 322 ILE A N 1
ATOM 2596 C CA . ILE A 1 322 ? -12.359 -12.227 0.838 1 92.19 322 ILE A CA 1
ATOM 2597 C C . ILE A 1 322 ? -11.875 -13.656 1.105 1 92.19 322 ILE A C 1
ATOM 2599 O O . ILE A 1 322 ? -10.844 -13.852 1.746 1 92.19 322 ILE A O 1
ATOM 2603 N N . TYR A 1 323 ? -12.555 -14.648 0.506 1 88.06 323 TYR A N 1
ATOM 2604 C CA . TYR A 1 323 ? -12.258 -16.047 0.773 1 88.06 323 TYR A CA 1
ATOM 2605 C C . TYR A 1 323 ? -10.859 -16.406 0.279 1 88.06 323 TYR A C 1
ATOM 2607 O O . TYR A 1 323 ? -10.164 -17.219 0.903 1 88.06 323 TYR A O 1
ATOM 2615 N N . GLY A 1 324 ? -10.453 -15.789 -0.74 1 85.31 324 GLY A N 1
ATOM 2616 C CA . GLY A 1 324 ? -9.195 -16.141 -1.38 1 85.31 324 GLY A CA 1
ATOM 2617 C C . GLY A 1 324 ? -7.977 -15.688 -0.597 1 85.31 324 GLY A C 1
ATOM 2618 O O . GLY A 1 324 ? -6.863 -16.156 -0.843 1 85.31 324 GLY A O 1
ATOM 2619 N N . VAL A 1 325 ? -8.211 -14.812 0.385 1 88.94 325 VAL A N 1
ATOM 2620 C CA . VAL A 1 325 ? -7.051 -14.273 1.08 1 88.94 325 VAL A CA 1
ATOM 2621 C C . VAL A 1 325 ? -7.125 -14.625 2.564 1 88.94 325 VAL A C 1
ATOM 2623 O O . VAL A 1 325 ? -6.324 -14.141 3.365 1 88.94 325 VAL A O 1
ATOM 2626 N N . MET A 1 326 ? -8.055 -15.469 2.938 1 87.81 326 MET A N 1
ATOM 2627 C CA . MET A 1 326 ? -8.242 -15.836 4.336 1 87.81 326 MET A CA 1
ATOM 2628 C C . MET A 1 326 ? -7.047 -16.625 4.859 1 87.81 326 MET A C 1
ATOM 2630 O O . MET A 1 326 ? -6.723 -16.547 6.047 1 87.81 326 MET A O 1
ATOM 2634 N N . SER A 1 327 ? -6.375 -17.297 3.973 1 83.94 327 SER A N 1
ATOM 2635 C CA . SER A 1 327 ? -5.25 -18.125 4.383 1 83.94 327 SER A CA 1
ATOM 2636 C C . SER A 1 327 ? -3.994 -17.297 4.605 1 83.94 327 SER A C 1
ATOM 2638 O O . SER A 1 327 ? -2.994 -17.781 5.129 1 83.94 327 SER A O 1
ATOM 2640 N N . LEU A 1 328 ? -4.094 -16 4.246 1 85.56 328 LEU A N 1
ATOM 2641 C CA . LEU A 1 328 ? -2.938 -15.117 4.355 1 85.56 328 LEU A CA 1
ATOM 2642 C C . LEU A 1 328 ? -2.924 -14.406 5.707 1 85.56 328 LEU A C 1
ATOM 2644 O O . LEU A 1 328 ? -2.021 -13.617 5.984 1 85.56 328 LEU A O 1
ATOM 2648 N N . VAL A 1 329 ? -3.893 -14.625 6.484 1 86.75 329 VAL A N 1
ATOM 2649 C CA . VAL A 1 329 ? -3.922 -14.055 7.832 1 86.75 329 VAL A CA 1
ATOM 2650 C C . VAL A 1 329 ? -3.977 -15.18 8.859 1 86.75 329 VAL A C 1
ATOM 2652 O O . VAL A 1 329 ? -4.039 -16.359 8.5 1 86.75 329 VAL A O 1
ATOM 2655 N N . THR A 1 330 ? -3.906 -14.828 10.148 1 81.62 330 THR A N 1
ATOM 2656 C CA . THR A 1 330 ? -3.893 -15.836 11.203 1 81.62 330 THR A CA 1
ATOM 2657 C C . THR A 1 330 ? -5.277 -16.453 11.375 1 81.62 330 THR A C 1
ATOM 2659 O O . THR A 1 330 ? -6.293 -15.797 11.133 1 81.62 330 THR A O 1
ATOM 2662 N N . PRO A 1 331 ? -5.27 -17.734 11.82 1 80.19 331 PRO A N 1
ATOM 2663 C CA . PRO A 1 331 ? -6.562 -18.375 12.055 1 80.19 331 PRO A CA 1
ATOM 2664 C C . PRO A 1 331 ? -7.434 -17.609 13.047 1 80.19 331 PRO A C 1
ATOM 2666 O O . PRO A 1 331 ? -8.664 -17.594 12.922 1 80.19 331 PRO A O 1
ATOM 2669 N N . ALA A 1 332 ? -6.824 -16.938 13.938 1 80.06 332 ALA A N 1
ATOM 2670 C CA . ALA A 1 332 ? -7.57 -16.172 14.938 1 80.06 332 ALA A CA 1
ATOM 2671 C C . ALA A 1 332 ? -8.336 -15.023 14.297 1 80.06 332 ALA A C 1
ATOM 2673 O O . ALA A 1 332 ? -9.445 -14.695 14.719 1 80.06 332 ALA A O 1
ATOM 2674 N N . GLN A 1 333 ? -7.781 -14.492 13.281 1 83.25 333 GLN A N 1
ATOM 2675 C CA . GLN A 1 333 ? -8.375 -13.328 12.625 1 83.25 333 GLN A CA 1
ATOM 2676 C C . GLN A 1 333 ? -9.609 -13.727 11.82 1 83.25 333 GLN A C 1
ATOM 2678 O O . GLN A 1 333 ? -10.477 -12.883 11.547 1 83.25 333 GLN A O 1
ATOM 2683 N N . VAL A 1 334 ? -9.641 -14.969 11.453 1 86.19 334 VAL A N 1
ATOM 2684 C CA . VAL A 1 334 ? -10.766 -15.383 10.625 1 86.19 334 VAL A CA 1
ATOM 2685 C C . VAL A 1 334 ? -11.617 -16.391 11.383 1 86.19 334 VAL A C 1
ATOM 2687 O O . VAL A 1 334 ? -12.398 -17.141 10.773 1 86.19 334 VAL A O 1
ATOM 2690 N N . ALA A 1 335 ? -11.375 -16.406 12.641 1 84 335 ALA A N 1
ATOM 2691 C CA . ALA A 1 335 ? -12.156 -17.344 13.453 1 84 335 ALA A CA 1
ATOM 2692 C C . ALA A 1 335 ? -13.656 -17.094 13.289 1 84 335 ALA A C 1
ATOM 2694 O O . ALA A 1 335 ? -14.117 -15.969 13.438 1 84 335 ALA A O 1
ATOM 2695 N N . GLY A 1 336 ? -14.414 -18.109 12.93 1 81.31 336 GLY A N 1
ATOM 2696 C CA . GLY A 1 336 ? -15.859 -18 12.773 1 81.31 336 GLY A CA 1
ATOM 2697 C C . GLY A 1 336 ? -16.281 -17.547 11.391 1 81.31 336 GLY A C 1
ATOM 2698 O O . GLY A 1 336 ? -17.469 -17.5 11.086 1 81.31 336 GLY A O 1
ATOM 2699 N N . PHE A 1 337 ? -15.359 -17.156 10.578 1 86.62 337 PHE A N 1
ATOM 2700 C CA . PHE A 1 337 ? -15.633 -16.719 9.211 1 86.62 337 PHE A CA 1
ATOM 2701 C C . PHE A 1 337 ? -15.359 -17.844 8.227 1 86.62 337 PHE A C 1
ATOM 2703 O O . PHE A 1 337 ? -14.211 -18.078 7.84 1 86.62 337 PHE A O 1
ATOM 2710 N N . VAL A 1 338 ? -16.422 -18.562 7.797 1 83.94 338 VAL A N 1
ATOM 2711 C CA . VAL A 1 338 ? -16.281 -19.719 6.93 1 83.94 338 VAL A CA 1
ATOM 2712 C C . VAL A 1 338 ? -16.766 -19.391 5.523 1 83.94 338 VAL A C 1
ATOM 2714 O O . VAL A 1 338 ? -17.844 -18.797 5.355 1 83.94 338 VAL A O 1
ATOM 2717 N N . PRO A 1 339 ? -15.906 -19.703 4.586 1 84.88 339 PRO A N 1
ATOM 2718 C CA . PRO A 1 339 ? -16.359 -19.469 3.211 1 84.88 339 PRO A CA 1
ATOM 2719 C C . PRO A 1 339 ? -17.688 -20.156 2.904 1 84.88 339 PRO A C 1
ATOM 2721 O O . PRO A 1 339 ? -17.875 -21.312 3.27 1 84.88 339 PRO A O 1
ATOM 2724 N N . ASP A 1 340 ? -18.656 -19.438 2.395 1 85.88 340 ASP A N 1
ATOM 2725 C CA . ASP A 1 340 ? -19.984 -19.891 2.023 1 85.88 340 ASP A CA 1
ATOM 2726 C C . ASP A 1 340 ? -20.359 -19.406 0.624 1 85.88 340 ASP A C 1
ATOM 2728 O O . ASP A 1 340 ? -20.891 -18.312 0.462 1 85.88 340 ASP A O 1
ATOM 2732 N N . TYR A 1 341 ? -20.266 -20.297 -0.365 1 83.62 341 TYR A N 1
ATOM 2733 C CA . TYR A 1 341 ? -20.484 -19.906 -1.754 1 83.62 341 TYR A CA 1
ATOM 2734 C C . TYR A 1 341 ? -21.953 -19.953 -2.119 1 83.62 341 TYR A C 1
ATOM 2736 O O . TYR A 1 341 ? -22.328 -19.688 -3.264 1 83.62 341 TYR A O 1
ATOM 2744 N N . THR A 1 342 ? -22.719 -20.328 -1.219 1 88.06 342 THR A N 1
ATOM 2745 C CA . THR A 1 342 ? -24.156 -20.25 -1.444 1 88.06 342 THR A CA 1
ATOM 2746 C C . THR A 1 342 ? -24.672 -18.828 -1.253 1 88.06 342 THR A C 1
ATOM 2748 O O . THR A 1 342 ? -25.766 -18.484 -1.699 1 88.06 342 THR A O 1
ATOM 2751 N N . LYS A 1 343 ? -23.906 -18.047 -0.642 1 91.12 343 LYS A N 1
ATOM 2752 C CA . LYS A 1 343 ? -24.266 -16.656 -0.407 1 91.12 343 LYS A CA 1
ATOM 2753 C C . LYS A 1 343 ? -23.844 -15.773 -1.58 1 91.12 343 LYS A C 1
ATOM 2755 O O . LYS A 1 343 ? -22.922 -16.109 -2.316 1 91.12 343 LYS A O 1
ATOM 2760 N N . SER A 1 344 ? -24.594 -14.672 -1.738 1 93.5 344 SER A N 1
ATOM 2761 C CA . SER A 1 344 ? -24.219 -13.688 -2.754 1 93.5 344 SER A CA 1
ATOM 2762 C C . SER A 1 344 ? -23 -12.875 -2.316 1 93.5 344 SER A C 1
ATOM 2764 O O . SER A 1 344 ? -22.578 -12.945 -1.157 1 93.5 344 SER A O 1
ATOM 2766 N N . TRP A 1 345 ? -22.438 -12.164 -3.27 1 93.62 345 TRP A N 1
ATOM 2767 C CA . TRP A 1 345 ? -21.328 -11.273 -2.957 1 93.62 345 TRP A CA 1
ATOM 2768 C C . TRP A 1 345 ? -21.734 -10.227 -1.934 1 93.62 345 TRP A C 1
ATOM 2770 O O . TRP A 1 345 ? -20.984 -9.914 -1.008 1 93.62 345 TRP A O 1
ATOM 2780 N N . GLU A 1 346 ? -22.984 -9.688 -2.059 1 94.12 346 GLU A N 1
ATOM 2781 C CA . GLU A 1 346 ? -23.5 -8.672 -1.14 1 94.12 346 GLU A CA 1
ATOM 2782 C C . GLU A 1 346 ? -23.625 -9.227 0.278 1 94.12 346 GLU A C 1
ATOM 2784 O O . GLU A 1 346 ? -23.234 -8.562 1.243 1 94.12 346 GLU A O 1
ATOM 2789 N N . GLU A 1 347 ? -24.109 -10.422 0.371 1 94.69 347 GLU A N 1
ATOM 2790 C CA . GLU A 1 347 ? -24.25 -11.062 1.676 1 94.69 347 GLU A CA 1
ATOM 2791 C C . GLU A 1 347 ? -22.891 -11.359 2.297 1 94.69 347 GLU A C 1
ATOM 2793 O O . GLU A 1 347 ? -22.688 -11.164 3.5 1 94.69 347 GLU A O 1
ATOM 2798 N N . THR A 1 348 ? -21.969 -11.852 1.465 1 94.56 348 THR A N 1
ATOM 2799 C CA . THR A 1 348 ? -20.625 -12.148 1.925 1 94.56 348 THR A CA 1
ATOM 2800 C C . THR A 1 348 ? -19.938 -10.883 2.43 1 94.56 348 THR A C 1
ATOM 2802 O O . THR A 1 348 ? -19.297 -10.898 3.484 1 94.56 348 THR A O 1
ATOM 2805 N N . TYR A 1 349 ? -20.125 -9.812 1.689 1 95.31 349 TYR A N 1
ATOM 2806 C CA . TYR A 1 349 ? -19.531 -8.531 2.074 1 95.31 349 TYR A CA 1
ATOM 2807 C C . TYR A 1 349 ? -20.094 -8.062 3.412 1 95.31 349 TYR A C 1
ATOM 2809 O O . TYR A 1 349 ? -19.359 -7.527 4.242 1 95.31 349 TYR A O 1
ATOM 2817 N N . LEU A 1 350 ? -21.359 -8.195 3.623 1 94.06 350 LEU A N 1
ATOM 2818 C CA . LEU A 1 350 ? -21.984 -7.77 4.879 1 94.06 350 LEU A CA 1
ATOM 2819 C C . LEU A 1 350 ? -21.438 -8.578 6.051 1 94.06 350 LEU A C 1
ATOM 2821 O O . LEU A 1 350 ? -21.219 -8.031 7.137 1 94.06 350 LEU A O 1
ATOM 2825 N N . GLN A 1 351 ? -21.203 -9.852 5.812 1 93.62 351 GLN A N 1
ATOM 2826 C CA . GLN A 1 351 ? -20.594 -10.68 6.852 1 93.62 351 GLN A CA 1
ATOM 2827 C C . GLN A 1 351 ? -19.156 -10.234 7.148 1 93.62 351 GLN A C 1
ATOM 2829 O O . GLN A 1 351 ? -18.734 -10.211 8.305 1 93.62 351 GLN A O 1
ATOM 2834 N N . PHE A 1 352 ? -18.5 -9.945 6.109 1 94.88 352 PHE A N 1
ATOM 2835 C CA . PHE A 1 352 ? -17.141 -9.445 6.242 1 94.88 352 PHE A CA 1
ATOM 2836 C C . PHE A 1 352 ? -17.125 -8.109 6.977 1 94.88 352 PHE A C 1
ATOM 2838 O O . PHE A 1 352 ? -16.281 -7.879 7.848 1 94.88 352 PHE A O 1
ATOM 2845 N N . TYR A 1 353 ? -18.031 -7.227 6.617 1 93.5 353 TYR A N 1
ATOM 2846 C CA . TYR A 1 353 ? -18.172 -5.938 7.289 1 93.5 353 TYR A CA 1
ATOM 2847 C C . TYR A 1 353 ? -18.344 -6.125 8.789 1 93.5 353 TYR A C 1
ATOM 2849 O O . TYR A 1 353 ? -17.688 -5.441 9.578 1 93.5 353 TYR A O 1
ATOM 2857 N N . ASP A 1 354 ? -19.172 -7.035 9.195 1 91.94 354 ASP A N 1
ATOM 2858 C CA . ASP A 1 354 ? -19.438 -7.297 10.609 1 91.94 354 ASP A CA 1
ATOM 2859 C C . ASP A 1 354 ? -18.188 -7.84 11.305 1 91.94 354 ASP A C 1
ATOM 2861 O O . ASP A 1 354 ? -17.922 -7.5 12.461 1 91.94 354 ASP A O 1
ATOM 2865 N N . LEU A 1 355 ? -17.516 -8.688 10.609 1 92.38 355 LEU A N 1
ATOM 2866 C CA . LEU A 1 355 ? -16.266 -9.227 11.148 1 92.38 355 LEU A CA 1
ATOM 2867 C C . LEU A 1 355 ? -15.273 -8.102 11.422 1 92.38 355 LEU A C 1
ATOM 2869 O O . LEU A 1 355 ? -14.664 -8.055 12.492 1 92.38 355 LEU A O 1
ATOM 2873 N N . VAL A 1 356 ? -15.102 -7.203 10.453 1 92.31 356 VAL A N 1
ATOM 2874 C CA . VAL A 1 356 ? -14.148 -6.102 10.555 1 92.31 356 VAL A CA 1
ATOM 2875 C C . VAL A 1 356 ? -14.57 -5.156 11.672 1 92.31 356 VAL A C 1
ATOM 2877 O O . VAL A 1 356 ? -13.727 -4.684 12.445 1 92.31 356 VAL A O 1
ATOM 2880 N N . GLU A 1 357 ? -15.812 -4.855 11.75 1 88.69 357 GLU A N 1
ATOM 2881 C CA . GLU A 1 357 ? -16.312 -3.965 12.789 1 88.69 357 GLU A CA 1
ATOM 2882 C C . GLU A 1 357 ? -16 -4.508 14.18 1 88.69 357 GLU A C 1
ATOM 2884 O O . GLU A 1 357 ? -15.648 -3.748 15.078 1 88.69 357 GLU A O 1
ATOM 2889 N N . ARG A 1 358 ? -16.078 -5.738 14.328 1 85.94 358 ARG A N 1
ATOM 2890 C CA . ARG A 1 358 ? -15.773 -6.363 15.609 1 85.94 358 ARG A CA 1
ATOM 2891 C C . ARG A 1 358 ? -14.281 -6.293 15.906 1 85.94 358 ARG A C 1
ATOM 2893 O O . ARG A 1 358 ? -13.883 -6.113 17.062 1 85.94 358 ARG A O 1
ATOM 2900 N N . GLN A 1 359 ? -13.523 -6.41 14.852 1 83.62 359 GLN A N 1
ATOM 2901 C CA . GLN A 1 359 ? -12.07 -6.438 15.016 1 83.62 359 GLN A CA 1
ATOM 2902 C C . GLN A 1 359 ? -11.516 -5.035 15.242 1 83.62 359 GLN A C 1
ATOM 2904 O O . GLN A 1 359 ? -10.477 -4.871 15.883 1 83.62 359 GLN A O 1
ATOM 2909 N N . VAL A 1 360 ? -12.117 -4.066 14.562 1 78.69 360 VAL A N 1
ATOM 2910 C CA . VAL A 1 360 ? -11.648 -2.689 14.68 1 78.69 360 VAL A CA 1
ATOM 2911 C C . VAL A 1 360 ? -11.758 -2.229 16.141 1 78.69 360 VAL A C 1
ATOM 2913 O O . VAL A 1 360 ? -10.914 -1.475 16.625 1 78.69 360 VAL A O 1
ATOM 2916 N N . LEU A 1 361 ? -12.773 -2.703 16.703 1 68.31 361 LEU A N 1
ATOM 2917 C CA . LEU A 1 361 ? -12.977 -2.342 18.109 1 68.31 361 LEU A CA 1
ATOM 2918 C C . LEU A 1 361 ? -11.992 -3.072 19 1 68.31 361 LEU A C 1
ATOM 2920 O O . LEU A 1 361 ? -11.727 -2.631 20.125 1 68.31 361 LEU A O 1
ATOM 2924 N N . GLU A 1 362 ? -11.43 -4.16 18.391 1 65.5 362 GLU A N 1
ATOM 2925 C CA . GLU A 1 362 ? -10.375 -4.887 19.094 1 65.5 362 GLU A CA 1
ATOM 2926 C C . GLU A 1 362 ? -8.992 -4.426 18.641 1 65.5 362 GLU A C 1
ATOM 2928 O O . GLU A 1 362 ? -8.797 -4.086 17.484 1 65.5 362 GLU A O 1
ATOM 2933 N N . ASP A 1 363 ? -8.172 -3.822 19.469 1 61.41 363 ASP A N 1
ATOM 2934 C CA . ASP A 1 363 ? -6.848 -3.328 19.094 1 61.41 363 ASP A CA 1
ATOM 2935 C C . ASP A 1 363 ? -5.922 -4.48 18.703 1 61.41 363 ASP A C 1
ATOM 2937 O O . ASP A 1 363 ? -5.5 -5.262 19.562 1 61.41 363 ASP A O 1
ATOM 2941 N N . PRO A 1 364 ? -5.754 -4.598 17.391 1 59.25 364 PRO A N 1
ATOM 2942 C CA . PRO A 1 364 ? -4.918 -5.703 16.906 1 59.25 364 PRO A CA 1
ATOM 2943 C C . PRO A 1 364 ? -3.443 -5.527 17.266 1 59.25 364 PRO A C 1
ATOM 2945 O O . PRO A 1 364 ? -2.596 -6.293 16.797 1 59.25 364 PRO A O 1
ATOM 2948 N N . THR A 1 365 ? -3.051 -4.574 18.203 1 62.16 365 THR A N 1
ATOM 2949 C CA . THR A 1 365 ? -1.655 -4.238 18.469 1 62.16 365 THR A CA 1
ATOM 2950 C C . THR A 1 365 ? -1.042 -5.23 19.453 1 62.16 365 THR A C 1
ATOM 2952 O O . THR A 1 365 ? -1.723 -5.715 20.359 1 62.16 365 THR A O 1
ATOM 2955 N N . ILE A 1 366 ? 0.219 -5.684 19.094 1 56.59 366 ILE A N 1
ATOM 2956 C CA . ILE A 1 366 ? 1.056 -6.473 20 1 56.59 366 ILE A CA 1
ATOM 2957 C C . ILE A 1 366 ? 2.094 -5.57 20.656 1 56.59 366 ILE A C 1
ATOM 2959 O O . ILE A 1 366 ? 2.633 -4.664 20.031 1 56.59 366 ILE A O 1
ATOM 2963 N N . GLU A 1 367 ? 2.275 -5.543 22.094 1 50.94 367 GLU A N 1
ATOM 2964 C CA . GLU A 1 367 ? 3.201 -4.695 22.844 1 50.94 367 GLU A CA 1
ATOM 2965 C C . GLU A 1 367 ? 4.652 -5.031 22.5 1 50.94 367 GLU A C 1
ATOM 2967 O O . GLU A 1 367 ? 5.039 -6.203 22.5 1 50.94 367 GLU A O 1
ATOM 2972 N N . LEU A 1 368 ? 5.5 -3.996 22.062 1 51.03 368 LEU A N 1
ATOM 2973 C CA . LEU A 1 368 ? 6.898 -4.082 21.641 1 51.03 368 LEU A CA 1
ATOM 2974 C C . LEU A 1 368 ? 7.797 -4.43 22.828 1 51.03 368 LEU A C 1
ATOM 2976 O O . LEU A 1 368 ? 8.82 -5.09 22.656 1 51.03 368 LEU A O 1
ATOM 2980 N N . GLN A 1 369 ? 7.828 -3.719 24.125 1 46.16 369 GLN A N 1
ATOM 2981 C CA . GLN A 1 369 ? 8.734 -3.945 25.25 1 46.16 369 GLN A CA 1
ATOM 2982 C C . GLN A 1 369 ? 9.117 -5.418 25.359 1 46.16 369 GLN A C 1
ATOM 2984 O O . GLN A 1 369 ? 10.25 -5.75 25.703 1 46.16 369 GLN A O 1
ATOM 2989 N N . ASP A 1 370 ? 8.383 -6.148 25.312 1 40.06 370 ASP A N 1
ATOM 2990 C CA . ASP A 1 370 ? 8.711 -7.559 25.5 1 40.06 370 ASP A CA 1
ATOM 2991 C C . ASP A 1 370 ? 9.609 -8.055 24.359 1 40.06 370 ASP A C 1
ATOM 2993 O O . ASP A 1 370 ? 10.406 -8.977 24.562 1 40.06 370 ASP A O 1
ATOM 2997 N N . VAL A 1 371 ? 9.562 -7.402 23.266 1 39.22 371 VAL A N 1
ATOM 2998 C CA . VAL A 1 371 ? 10.367 -7.777 22.109 1 39.22 371 VAL A CA 1
ATOM 2999 C C . VAL A 1 371 ? 11.75 -7.137 22.219 1 39.22 371 VAL A C 1
ATOM 3001 O O . VAL A 1 371 ? 12.766 -7.781 21.938 1 39.22 371 VAL A O 1
ATOM 3004 N N . LEU A 1 372 ? 11.953 -5.844 22.547 1 39.84 372 LEU A N 1
ATOM 3005 C CA . LEU A 1 372 ? 13.211 -5.117 22.625 1 39.84 372 LEU A CA 1
ATOM 3006 C C . LEU A 1 372 ? 14.039 -5.574 23.812 1 39.84 372 LEU A C 1
ATOM 3008 O O . LEU A 1 372 ? 15.273 -5.508 23.797 1 39.84 372 LEU A O 1
ATOM 3012 N N . LYS A 1 373 ? 13.57 -5.844 25.016 1 38.44 373 LYS A N 1
ATOM 3013 C CA . LYS A 1 373 ? 14.406 -6.301 26.125 1 38.44 373 LYS A CA 1
ATOM 3014 C C . LYS A 1 373 ? 15.211 -7.531 25.734 1 38.44 373 LYS A C 1
ATOM 3016 O O . LYS A 1 373 ? 16.297 -7.773 26.281 1 38.44 373 LYS A O 1
ATOM 3021 N N . HIS A 1 374 ? 14.703 -8.312 24.922 1 35.59 374 HIS A N 1
ATOM 3022 C CA . HIS A 1 374 ? 15.492 -9.516 24.688 1 35.59 374 HIS A CA 1
ATOM 3023 C C . HIS A 1 374 ? 16.703 -9.227 23.812 1 35.59 374 HIS A C 1
ATOM 3025 O O . HIS A 1 374 ? 17.578 -10.078 23.641 1 35.59 374 HIS A O 1
ATOM 3031 N N . GLU A 1 375 ? 16.719 -8.203 23.078 1 37.69 375 GLU A N 1
ATOM 3032 C CA . GLU A 1 375 ? 17.953 -7.949 22.359 1 37.69 375 GLU A CA 1
ATOM 3033 C C . GLU A 1 375 ? 19.047 -7.434 23.297 1 37.69 375 GLU A C 1
ATOM 3035 O O . GLU A 1 375 ? 20.234 -7.598 23.031 1 37.69 375 GLU A O 1
ATOM 3040 N N . GLN A 1 376 ? 18.797 -6.742 24.391 1 33.94 376 GLN A N 1
ATOM 3041 C CA . GLN A 1 376 ? 19.875 -6.25 25.25 1 33.94 376 GLN A CA 1
ATOM 3042 C C . GLN A 1 376 ? 20.484 -7.387 26.062 1 33.94 376 GLN A C 1
ATOM 3044 O O . GLN A 1 376 ? 21.641 -7.297 26.5 1 33.94 376 GLN A O 1
ATOM 3049 N N . GLY A 1 377 ? 19.812 -8.438 26.531 1 33.66 377 GLY A N 1
ATOM 3050 C CA . GLY A 1 377 ? 20.5 -9.359 27.422 1 33.66 377 GLY A CA 1
ATOM 3051 C C . GLY A 1 377 ? 21.594 -10.148 26.734 1 33.66 377 GLY A C 1
ATOM 3052 O O . GLY A 1 377 ? 22.391 -10.828 27.391 1 33.66 377 GLY A O 1
ATOM 3053 N N . GLY A 1 378 ? 21.516 -10.484 25.438 1 33.41 378 GLY A N 1
ATOM 3054 C CA . GLY A 1 378 ? 22.609 -11.352 25 1 33.41 378 GLY A CA 1
ATOM 3055 C C . GLY A 1 378 ? 23.922 -10.617 24.812 1 33.41 378 GLY A C 1
ATOM 3056 O O . GLY A 1 378 ? 24.938 -11.234 24.516 1 33.41 378 GLY A O 1
ATOM 3057 N N . SER A 1 379 ? 23.953 -9.336 24.594 1 29.41 379 SER A N 1
ATOM 3058 C CA . SER A 1 379 ? 25.312 -8.867 24.344 1 29.41 379 SER A CA 1
ATOM 3059 C C . SER A 1 379 ? 26.031 -8.539 25.656 1 29.41 379 SER A C 1
ATOM 3061 O O . SER A 1 379 ? 27.172 -8.078 25.641 1 29.41 379 SER A O 1
ATOM 3063 N N . ALA A 1 380 ? 25.469 -8.539 26.875 1 27.11 380 ALA A N 1
ATOM 3064 C CA . ALA A 1 380 ? 26.344 -8.141 27.969 1 27.11 380 ALA A CA 1
ATOM 3065 C C . ALA A 1 380 ? 27.312 -9.266 28.344 1 27.11 380 ALA A C 1
ATOM 3067 O O . ALA A 1 380 ? 28.156 -9.102 29.234 1 27.11 380 ALA A O 1
ATOM 3068 N N . SER A 1 381 ? 27.078 -10.5 28.031 1 25.39 381 SER A N 1
ATOM 3069 C CA . SER A 1 381 ? 28.062 -11.383 28.641 1 25.39 381 SER A CA 1
ATOM 3070 C C . SER A 1 381 ? 29.375 -11.352 27.875 1 25.39 381 SER A C 1
ATOM 3072 O O . SER A 1 381 ? 30.312 -12.094 28.203 1 25.39 381 SER A O 1
ATOM 3074 N N . ALA A 1 382 ? 29.688 -10.602 26.891 1 21.33 382 ALA A N 1
ATOM 3075 C CA . ALA A 1 382 ? 31.125 -10.633 26.688 1 21.33 382 ALA A CA 1
ATOM 3076 C C . ALA A 1 382 ? 31.828 -9.562 27.531 1 21.33 382 ALA A C 1
ATOM 3078 O O . ALA A 1 382 ? 31.281 -8.469 27.719 1 21.33 382 ALA A O 1
ATOM 3079 N N . MET B 1 1 ? -23.344 -42.281 -30.203 1 22.22 1 MET B N 1
ATOM 3080 C CA . MET B 1 1 ? -21.969 -42.5 -29.781 1 22.22 1 MET B CA 1
ATOM 3081 C C . MET B 1 1 ? -20.984 -41.688 -30.625 1 22.22 1 MET B C 1
ATOM 3083 O O . MET B 1 1 ? -20.594 -42.125 -31.703 1 22.22 1 MET B O 1
ATOM 3087 N N . ALA B 1 2 ? -21.141 -40.406 -30.531 1 29.7 2 ALA B N 1
ATOM 3088 C CA . ALA B 1 2 ? -20.547 -39.531 -31.531 1 29.7 2 ALA B CA 1
ATOM 3089 C C . ALA B 1 2 ? -19.016 -39.656 -31.531 1 29.7 2 ALA B C 1
ATOM 3091 O O . ALA B 1 2 ? -18.391 -39.688 -30.469 1 29.7 2 ALA B O 1
ATOM 3092 N N . GLU B 1 3 ? -18.469 -40.281 -32.5 1 28.23 3 GLU B N 1
ATOM 3093 C CA . GLU B 1 3 ? -17.094 -40.625 -32.844 1 28.23 3 GLU B CA 1
ATOM 3094 C C . GLU B 1 3 ? -16.188 -39.406 -32.812 1 28.23 3 GLU B C 1
ATOM 3096 O O . GLU B 1 3 ? -16.375 -38.5 -33.625 1 28.23 3 GLU B O 1
ATOM 3101 N N . ARG B 1 4 ? -15.906 -38.906 -31.609 1 29.95 4 ARG B N 1
ATOM 3102 C CA . ARG B 1 4 ? -15.125 -37.688 -31.469 1 29.95 4 ARG B CA 1
ATOM 3103 C C . ARG B 1 4 ? -13.734 -37.844 -32.062 1 29.95 4 ARG B C 1
ATOM 3105 O O . ARG B 1 4 ? -12.984 -38.75 -31.656 1 29.95 4 ARG B O 1
ATOM 3112 N N . VAL B 1 5 ? -13.578 -37.531 -33.281 1 31.64 5 VAL B N 1
ATOM 3113 C CA . VAL B 1 5 ? -12.406 -37.562 -34.156 1 31.64 5 VAL B CA 1
ATOM 3114 C C . VAL B 1 5 ? -11.336 -36.625 -33.594 1 31.64 5 VAL B C 1
ATOM 3116 O O . VAL B 1 5 ? -11.594 -35.438 -33.344 1 31.64 5 VAL B O 1
ATOM 3119 N N . THR B 1 6 ? -10.508 -37.156 -32.781 1 31.3 6 THR B N 1
ATOM 3120 C CA . THR B 1 6 ? -9.406 -36.375 -32.219 1 31.3 6 THR B CA 1
ATOM 3121 C C . THR B 1 6 ? -8.344 -36.094 -33.281 1 31.3 6 THR B C 1
ATOM 3123 O O . THR B 1 6 ? -7.934 -37.031 -34 1 31.3 6 THR B O 1
ATOM 3126 N N . TYR B 1 7 ? -8.203 -34.938 -33.75 1 29.2 7 TYR B N 1
ATOM 3127 C CA . TYR B 1 7 ? -7.43 -34.438 -34.875 1 29.2 7 TYR B CA 1
ATOM 3128 C C . TYR B 1 7 ? -5.961 -34.281 -34.5 1 29.2 7 TYR B C 1
ATOM 3130 O O . TYR B 1 7 ? -5.645 -33.875 -33.375 1 29.2 7 TYR B O 1
ATOM 3138 N N . ASP B 1 8 ? -5.125 -35.219 -34.906 1 32.38 8 ASP B N 1
ATOM 3139 C CA . ASP B 1 8 ? -3.678 -35.156 -34.719 1 32.38 8 ASP B CA 1
ATOM 3140 C C . ASP B 1 8 ? -3.066 -34.094 -35.656 1 32.38 8 ASP B C 1
ATOM 3142 O O . ASP B 1 8 ? -3.305 -34.094 -36.844 1 32.38 8 ASP B O 1
ATOM 3146 N N . TRP B 1 9 ? -2.83 -32.969 -35.156 1 30.95 9 TRP B N 1
ATOM 3147 C CA . TRP B 1 9 ? -2.445 -31.812 -35.969 1 30.95 9 TRP B CA 1
ATOM 3148 C C . TRP B 1 9 ? -0.934 -31.766 -36.156 1 30.95 9 TRP B C 1
ATOM 3150 O O . TRP B 1 9 ? -0.173 -32.031 -35.219 1 30.95 9 TRP B O 1
ATOM 3160 N N . LYS B 1 10 ? -0.359 -32.375 -37.188 1 33.09 10 LYS B N 1
ATOM 3161 C CA . LYS B 1 10 ? 1.033 -32.125 -37.531 1 33.09 10 LYS B CA 1
ATOM 3162 C C . LYS B 1 10 ? 1.172 -30.781 -38.281 1 33.09 10 LYS B C 1
ATOM 3164 O O . LYS B 1 10 ? 0.517 -30.578 -39.281 1 33.09 10 LYS B O 1
ATOM 3169 N N . LEU B 1 11 ? 1.583 -29.766 -37.688 1 29.98 11 LEU B N 1
ATOM 3170 C CA . LEU B 1 11 ? 1.755 -28.422 -38.188 1 29.98 11 LEU B CA 1
ATOM 3171 C C . LEU B 1 11 ? 2.99 -28.328 -39.094 1 29.98 11 LEU B C 1
ATOM 3173 O O . LEU B 1 11 ? 4.102 -28.625 -38.656 1 29.98 11 LEU B O 1
ATOM 3177 N N . THR B 1 12 ? 2.926 -28.703 -40.344 1 33.16 12 THR B N 1
ATOM 3178 C CA . THR B 1 12 ? 4.047 -28.328 -41.219 1 33.16 12 THR B CA 1
ATOM 3179 C C . THR B 1 12 ? 3.824 -26.938 -41.812 1 33.16 12 THR B C 1
ATOM 3181 O O . THR B 1 12 ? 2.82 -26.703 -42.5 1 33.16 12 THR B O 1
ATOM 3184 N N . SER B 1 13 ? 4.133 -25.938 -41.156 1 32.38 13 SER B N 1
ATOM 3185 C CA . SER B 1 13 ? 3.842 -24.594 -41.594 1 32.38 13 SER B CA 1
ATOM 3186 C C . SER B 1 13 ? 4.809 -24.156 -42.688 1 32.38 13 SER B C 1
ATOM 3188 O O . SER B 1 13 ? 6.023 -24.328 -42.562 1 32.38 13 SER B O 1
ATOM 3190 N N . ARG B 1 14 ? 4.492 -24.328 -43.969 1 35.91 14 ARG B N 1
ATOM 3191 C CA . ARG B 1 14 ? 5.246 -23.641 -45 1 35.91 14 ARG B CA 1
ATOM 3192 C C . ARG B 1 14 ? 4.73 -22.203 -45.188 1 35.91 14 ARG B C 1
ATOM 3194 O O . ARG B 1 14 ? 3.529 -22 -45.344 1 35.91 14 ARG B O 1
ATOM 3201 N N . SER B 1 15 ? 5.383 -21.266 -44.5 1 36.28 15 SER B N 1
ATOM 3202 C CA . SER B 1 15 ? 4.961 -19.875 -44.594 1 36.28 15 SER B CA 1
ATOM 3203 C C . SER B 1 15 ? 5.52 -19.219 -45.844 1 36.28 15 SER B C 1
ATOM 3205 O O . SER B 1 15 ? 6.699 -19.375 -46.156 1 36.28 15 SER B O 1
ATOM 3207 N N . VAL B 1 16 ? 4.809 -19.172 -46.875 1 40.16 16 VAL B N 1
ATOM 3208 C CA . VAL B 1 16 ? 5.234 -18.297 -47.969 1 40.16 16 VAL B CA 1
ATOM 3209 C C . VAL B 1 16 ? 4.777 -16.859 -47.688 1 40.16 16 VAL B C 1
ATOM 3211 O O . VAL B 1 16 ? 3.602 -16.625 -47.406 1 40.16 16 VAL B O 1
ATOM 3214 N N . SER B 1 17 ? 5.695 -16.125 -47.219 1 37.34 17 SER B N 1
ATOM 3215 C CA . SER B 1 17 ? 5.395 -14.719 -46.938 1 37.34 17 SER B CA 1
ATOM 3216 C C . SER B 1 17 ? 5.59 -13.867 -48.188 1 37.34 17 SER B C 1
ATOM 3218 O O . SER B 1 17 ? 6.605 -13.977 -48.875 1 37.34 17 SER B O 1
ATOM 3220 N N . LEU B 1 18 ? 4.574 -13.578 -48.906 1 40.19 18 LEU B N 1
ATOM 3221 C CA . LEU B 1 18 ? 4.715 -12.586 -49.969 1 40.19 18 LEU B CA 1
ATOM 3222 C C . LEU B 1 18 ? 4.527 -11.172 -49.438 1 40.19 18 LEU B C 1
ATOM 3224 O O . LEU B 1 18 ? 3.5 -10.867 -48.812 1 40.19 18 LEU B O 1
ATOM 3228 N N . PRO B 1 19 ? 5.559 -10.445 -49.469 1 48.66 19 PRO B N 1
ATOM 3229 C CA . PRO B 1 19 ? 5.473 -9.047 -49.062 1 48.66 19 PRO B CA 1
ATOM 3230 C C . PRO B 1 19 ? 4.637 -8.195 -50 1 48.66 19 PRO B C 1
ATOM 3232 O O . PRO B 1 19 ? 4.605 -8.461 -51.219 1 48.66 19 PRO B O 1
ATOM 3235 N N . PHE B 1 20 ? 3.457 -7.887 -49.75 1 51.88 20 PHE B N 1
ATOM 3236 C CA . PHE B 1 20 ? 2.881 -6.938 -50.688 1 51.88 20 PHE B CA 1
ATOM 3237 C C . PHE B 1 20 ? 2.682 -5.578 -50.031 1 51.88 20 PHE B C 1
ATOM 3239 O O . PHE B 1 20 ? 2.58 -5.477 -48.812 1 51.88 20 PHE B O 1
ATOM 3246 N N . ARG B 1 21 ? 2.994 -4.543 -50.75 1 48.59 21 ARG B N 1
ATOM 3247 C CA . ARG B 1 21 ? 2.9 -3.133 -50.375 1 48.59 21 ARG B CA 1
ATOM 3248 C C . ARG B 1 21 ? 1.504 -2.586 -50.656 1 48.59 21 ARG B C 1
ATOM 3250 O O . ARG B 1 21 ? 0.947 -2.809 -51.719 1 48.59 21 ARG B O 1
ATOM 3257 N N . LEU B 1 22 ? 0.648 -2.477 -49.719 1 51.16 22 LEU B N 1
ATOM 3258 C CA . LEU B 1 22 ? -0.584 -1.737 -49.969 1 51.16 22 LEU B CA 1
ATOM 3259 C C . LEU B 1 22 ? -0.66 -0.492 -49.094 1 51.16 22 LEU B C 1
ATOM 3261 O O . LEU B 1 22 ? -0.458 -0.569 -47.875 1 51.16 22 LEU B O 1
ATOM 3265 N N . PHE B 1 23 ? -0.901 0.743 -49.656 1 57.03 23 PHE B N 1
ATOM 3266 C CA . PHE B 1 23 ? -1.018 2.111 -49.156 1 57.03 23 PHE B CA 1
ATOM 3267 C C . PHE B 1 23 ? 0.18 2.48 -48.312 1 57.03 23 PHE B C 1
ATOM 3269 O O . PHE B 1 23 ? 0.021 3.098 -47.25 1 57.03 23 PHE B O 1
ATOM 3276 N N . GLY B 1 24 ? 1.355 2.191 -48.719 1 49.62 24 GLY B N 1
ATOM 3277 C CA . GLY B 1 24 ? 2.688 2.467 -48.188 1 49.62 24 GLY B CA 1
ATOM 3278 C C . GLY B 1 24 ? 3.129 1.479 -47.125 1 49.62 24 GLY B C 1
ATOM 3279 O O . GLY B 1 24 ? 4.234 1.591 -46.594 1 49.62 24 GLY B O 1
ATOM 3280 N N . LYS B 1 25 ? 2.168 0.935 -46.469 1 46.44 25 LYS B N 1
ATOM 3281 C CA . LYS B 1 25 ? 2.465 -0.045 -45.438 1 46.44 25 LYS B CA 1
ATOM 3282 C C . LYS B 1 25 ? 2.629 -1.442 -46.031 1 46.44 25 LYS B C 1
ATOM 3284 O O . LYS B 1 25 ? 1.981 -1.782 -47 1 46.44 25 LYS B O 1
ATOM 3289 N N . ARG B 1 26 ? 3.711 -2 -45.75 1 43 26 ARG B N 1
ATOM 3290 C CA . ARG B 1 26 ? 4.047 -3.367 -46.125 1 43 26 ARG B CA 1
ATOM 3291 C C . ARG B 1 26 ? 3.184 -4.375 -45.406 1 43 26 ARG B C 1
ATOM 3293 O O . ARG B 1 26 ? 3.084 -4.328 -44.156 1 43 26 ARG B O 1
ATOM 3300 N N . PHE B 1 27 ? 2.174 -4.75 -45.938 1 42.22 27 PHE B N 1
ATOM 3301 C CA . PHE B 1 27 ? 1.367 -5.828 -45.375 1 42.22 27 PHE B CA 1
ATOM 3302 C C . PHE B 1 27 ? 1.927 -7.188 -45.75 1 42.22 27 PHE B C 1
ATOM 3304 O O . PHE B 1 27 ? 2.48 -7.344 -46.844 1 42.22 27 PHE B O 1
ATOM 3311 N N . SER B 1 28 ? 2.482 -7.855 -44.938 1 39.88 28 SER B N 1
ATOM 3312 C CA . SER B 1 28 ? 2.77 -9.234 -45.312 1 39.88 28 SER B CA 1
ATOM 3313 C C . SER B 1 28 ? 1.67 -10.18 -44.812 1 39.88 28 SER B C 1
ATOM 3315 O O . SER B 1 28 ? 1.117 -9.984 -43.75 1 39.88 28 SER B O 1
ATOM 3317 N N . ALA B 1 29 ? 0.754 -10.539 -45.594 1 37.31 29 ALA B N 1
ATOM 3318 C CA . ALA B 1 29 ? -0.25 -11.547 -45.25 1 37.31 29 ALA B CA 1
ATOM 3319 C C . ALA B 1 29 ? 0.282 -12.953 -45.5 1 37.31 29 ALA B C 1
ATOM 3321 O O . ALA B 1 29 ? 0.965 -13.188 -46.5 1 37.31 29 ALA B O 1
ATOM 3322 N N . GLY B 1 30 ? 0.748 -13.609 -44.625 1 36.53 30 GLY B N 1
ATOM 3323 C CA . GLY B 1 30 ? 1.105 -14.992 -44.906 1 36.53 30 GLY B CA 1
ATOM 3324 C C . GLY B 1 30 ? -0.012 -15.969 -44.594 1 36.53 30 GLY B C 1
ATOM 3325 O O . GLY B 1 30 ? -0.935 -15.648 -43.844 1 36.53 30 GLY B O 1
ATOM 3326 N N . VAL B 1 31 ? -0.463 -16.562 -45.625 1 32.38 31 VAL B N 1
ATOM 3327 C CA . VAL B 1 31 ? -1.437 -17.641 -45.469 1 32.38 31 VAL B CA 1
ATOM 3328 C C . VAL B 1 31 ? -0.749 -18.891 -44.906 1 32.38 31 VAL B C 1
ATOM 3330 O O . VAL B 1 31 ? 0.332 -19.266 -45.375 1 32.38 31 VAL B O 1
ATOM 3333 N N . TRP B 1 32 ? -0.862 -19.141 -43.688 1 32.59 32 TRP B N 1
ATOM 3334 C CA . TRP B 1 32 ? -0.344 -20.422 -43.25 1 32.59 32 TRP B CA 1
ATOM 3335 C C . TRP B 1 32 ? -1.431 -21.5 -43.312 1 32.59 32 TRP B C 1
ATOM 3337 O O . TRP B 1 32 ? -2.609 -21.203 -43.094 1 32.59 32 TRP B O 1
ATOM 3347 N N . VAL B 1 33 ? -1.306 -22.344 -44.281 1 28.28 33 VAL B N 1
ATOM 3348 C CA . VAL B 1 33 ? -2.189 -23.5 -44.312 1 28.28 33 VAL B CA 1
ATOM 3349 C C . VAL B 1 33 ? -1.678 -24.578 -43.344 1 28.28 33 VAL B C 1
ATOM 3351 O O . VAL B 1 33 ? -0.495 -24.922 -43.375 1 28.28 33 VAL B O 1
ATOM 3354 N N . ARG B 1 34 ? -2.33 -24.75 -42.25 1 29.33 34 ARG B N 1
ATOM 3355 C CA . ARG B 1 34 ? -1.999 -25.797 -41.281 1 29.33 34 ARG B CA 1
ATOM 3356 C C . ARG B 1 34 ? -2.721 -27.094 -41.594 1 29.33 34 ARG B C 1
ATOM 3358 O O . ARG B 1 34 ? -3.939 -27.109 -41.781 1 29.33 34 ARG B O 1
ATOM 3365 N N . ARG B 1 35 ? -2.078 -28 -42.281 1 28.17 35 ARG B N 1
ATOM 3366 C CA . ARG B 1 35 ? -2.656 -29.328 -42.469 1 28.17 35 ARG B CA 1
ATOM 3367 C C . ARG B 1 35 ? -2.611 -30.125 -41.188 1 28.17 35 ARG B C 1
ATOM 3369 O O . ARG B 1 35 ? -1.549 -30.266 -40.562 1 28.17 35 ARG B O 1
ATOM 3376 N N . THR B 1 36 ? -3.611 -30.125 -40.438 1 31.23 36 THR B N 1
ATOM 3377 C CA . THR B 1 36 ? -3.746 -30.938 -39.219 1 31.23 36 THR B CA 1
ATOM 3378 C C . THR B 1 36 ? -4.133 -32.375 -39.562 1 31.23 36 THR B C 1
ATOM 3380 O O . THR B 1 36 ? -5.055 -32.594 -40.375 1 31.23 36 THR B O 1
ATOM 3383 N N . GLU B 1 37 ? -3.23 -33.188 -39.812 1 30.3 37 GLU B N 1
ATOM 3384 C CA . GLU B 1 37 ? -3.643 -34.594 -39.875 1 30.3 37 GLU B CA 1
ATOM 3385 C C . GLU B 1 37 ? -4.207 -35.094 -38.562 1 30.3 37 GLU B C 1
ATOM 3387 O O . GLU B 1 37 ? -3.572 -34.938 -37.5 1 30.3 37 GLU B O 1
ATOM 3392 N N . ASP B 1 38 ? -5.426 -35.188 -38.375 1 34.69 38 ASP B N 1
ATOM 3393 C CA . ASP B 1 38 ? -6.18 -35.75 -37.25 1 34.69 38 ASP B CA 1
ATOM 3394 C C . ASP B 1 38 ? -5.793 -37.188 -36.969 1 34.69 38 ASP B C 1
ATOM 3396 O O . ASP B 1 38 ? -6.023 -38.062 -37.812 1 34.69 38 ASP B O 1
ATOM 3400 N N . LYS B 1 39 ? -4.621 -37.5 -36.5 1 35.34 39 LYS B N 1
ATOM 3401 C CA . LYS B 1 39 ? -4.566 -38.906 -36.031 1 35.34 39 LYS B CA 1
ATOM 3402 C C . LYS B 1 39 ? -5.629 -39.156 -34.969 1 35.34 39 LYS B C 1
ATOM 3404 O O . LYS B 1 39 ? -5.711 -38.438 -33.969 1 35.34 39 LYS B O 1
ATOM 3409 N N . VAL B 1 40 ? -6.738 -39.625 -35.281 1 36.38 40 VAL B N 1
ATOM 3410 C CA . VAL B 1 40 ? -7.832 -40.156 -34.5 1 36.38 40 VAL B CA 1
ATOM 3411 C C . VAL B 1 40 ? -7.266 -41 -33.344 1 36.38 40 VAL B C 1
ATOM 3413 O O . VAL B 1 40 ? -6.594 -42 -33.562 1 36.38 40 VAL B O 1
ATOM 3416 N N . VAL B 1 41 ? -6.707 -40.375 -32.312 1 42.78 41 VAL B N 1
ATOM 3417 C CA . VAL B 1 41 ? -6.52 -41.219 -31.109 1 42.78 41 VAL B CA 1
ATOM 3418 C C . VAL B 1 41 ? -7.758 -42.062 -30.875 1 42.78 41 VAL B C 1
ATOM 3420 O O . VAL B 1 41 ? -8.82 -41.531 -30.516 1 42.78 41 VAL B O 1
ATOM 3423 N N . ARG B 1 42 ? -8.016 -43.062 -31.578 1 43.69 42 ARG B N 1
ATOM 3424 C CA . ARG B 1 42 ? -9.133 -44 -31.5 1 43.69 42 ARG B CA 1
ATOM 3425 C C . ARG B 1 42 ? -9.648 -44.125 -30.078 1 43.69 42 ARG B C 1
ATOM 3427 O O . ARG B 1 42 ? -10.719 -43.594 -29.75 1 43.69 42 ARG B O 1
ATOM 3434 N N . ASP B 1 43 ? -9.25 -45.25 -29.328 1 53.62 43 ASP B N 1
ATOM 3435 C CA . ASP B 1 43 ? -9.961 -45.938 -28.266 1 53.62 43 ASP B CA 1
ATOM 3436 C C . ASP B 1 43 ? -9.641 -45.344 -26.906 1 53.62 43 ASP B C 1
ATOM 3438 O O . ASP B 1 43 ? -9.703 -46.062 -25.891 1 53.62 43 ASP B O 1
ATOM 3442 N N . ALA B 1 44 ? -9.125 -44.156 -26.797 1 67.19 44 ALA B N 1
ATOM 3443 C CA . ALA B 1 44 ? -8.805 -43.781 -25.438 1 67.19 44 ALA B CA 1
ATOM 3444 C C . ALA B 1 44 ? -10.047 -43.312 -24.688 1 67.19 44 ALA B C 1
ATOM 3446 O O . ALA B 1 44 ? -10.891 -42.625 -25.234 1 67.19 44 ALA B O 1
ATOM 3447 N N . ARG B 1 45 ? -10.289 -43.969 -23.516 1 85.56 45 ARG B N 1
ATOM 3448 C CA . ARG B 1 45 ? -11.406 -43.656 -22.625 1 85.56 45 ARG B CA 1
ATOM 3449 C C . ARG B 1 45 ? -11.055 -42.531 -21.688 1 85.56 45 ARG B C 1
ATOM 3451 O O . ARG B 1 45 ? -9.883 -42.312 -21.375 1 85.56 45 ARG B O 1
ATOM 3458 N N . LYS B 1 46 ? -11.961 -41.781 -21.359 1 90.62 46 LYS B N 1
ATOM 3459 C CA . LYS B 1 46 ? -11.82 -40.656 -20.422 1 90.62 46 LYS B CA 1
ATOM 3460 C C . LYS B 1 46 ? -11.344 -41.156 -19.047 1 90.62 46 LYS B C 1
ATOM 3462 O O . LYS B 1 46 ? -11.797 -42.219 -18.578 1 90.62 46 LYS B O 1
ATOM 3467 N N . TYR B 1 47 ? -10.414 -40.469 -18.531 1 93.56 47 TYR B N 1
ATOM 3468 C CA . TYR B 1 47 ? -9.914 -40.812 -17.203 1 93.56 47 TYR B CA 1
ATOM 3469 C C . TYR B 1 47 ? -11.016 -40.719 -16.156 1 93.56 47 TYR B C 1
ATOM 3471 O O . TYR B 1 47 ? -11.781 -39.75 -16.156 1 93.56 47 TYR B O 1
ATOM 3479 N N . GLU B 1 48 ? -11.094 -41.719 -15.336 1 93.19 48 GLU B N 1
ATOM 3480 C CA . GLU B 1 48 ? -12.055 -41.719 -14.234 1 93.19 48 GLU B CA 1
ATOM 3481 C C . GLU B 1 48 ? -11.352 -41.531 -12.891 1 93.19 48 GLU B C 1
ATOM 3483 O O . GLU B 1 48 ? -10.602 -42.406 -12.453 1 93.19 48 GLU B O 1
ATOM 3488 N N . TYR B 1 49 ? -11.648 -40.406 -12.289 1 95.19 49 TYR B N 1
ATOM 3489 C CA . TYR B 1 49 ? -11.008 -40.094 -11.016 1 95.19 49 TYR B CA 1
ATOM 3490 C C . TYR B 1 49 ? -11.43 -41.094 -9.938 1 95.19 49 TYR B C 1
ATOM 3492 O O . TYR B 1 49 ? -12.602 -41.438 -9.836 1 95.19 49 TYR B O 1
ATOM 3500 N N . GLN B 1 50 ? -10.453 -41.562 -9.227 1 92.25 50 GLN B N 1
ATOM 3501 C CA . GLN B 1 50 ? -10.719 -42.344 -8.016 1 92.25 50 GLN B CA 1
ATOM 3502 C C . GLN B 1 50 ? -10.734 -41.438 -6.785 1 92.25 50 GLN B C 1
ATOM 3504 O O . GLN B 1 50 ? -9.984 -40.469 -6.715 1 92.25 50 GLN B O 1
ATOM 3509 N N . PRO B 1 51 ? -11.594 -41.75 -5.852 1 92.62 51 PRO B N 1
ATOM 3510 C CA . PRO B 1 51 ? -11.633 -40.938 -4.645 1 92.62 51 PRO B CA 1
ATOM 3511 C C . PRO B 1 51 ? -10.281 -40.844 -3.941 1 92.62 51 PRO B C 1
ATOM 3513 O O . PRO B 1 51 ? -9.547 -41.812 -3.891 1 92.62 51 PRO B O 1
ATOM 3516 N N . ILE B 1 52 ? -9.945 -39.656 -3.463 1 94.06 52 ILE B N 1
ATOM 3517 C CA . ILE B 1 52 ? -8.727 -39.438 -2.686 1 94.06 52 ILE B CA 1
ATOM 3518 C C . ILE B 1 52 ? -8.906 -40.031 -1.279 1 94.06 52 ILE B C 1
ATOM 3520 O O . ILE B 1 52 ? -9.953 -39.812 -0.655 1 94.06 52 ILE B O 1
ATOM 3524 N N . PRO B 1 53 ? -7.938 -40.812 -0.834 1 90.5 53 PRO B N 1
ATOM 3525 C CA . PRO B 1 53 ? -8.055 -41.344 0.517 1 90.5 53 PRO B CA 1
ATOM 3526 C C . PRO B 1 53 ? -8.32 -40.281 1.571 1 90.5 53 PRO B C 1
ATOM 3528 O O . PRO B 1 53 ? -7.949 -39.125 1.386 1 90.5 53 PRO B O 1
ATOM 3531 N N . GLU B 1 54 ? -8.961 -40.656 2.658 1 83.88 54 GLU B N 1
ATOM 3532 C CA . GLU B 1 54 ? -9.266 -39.75 3.748 1 83.88 54 GLU B CA 1
ATOM 3533 C C . GLU B 1 54 ? -7.992 -39.219 4.414 1 83.88 54 GLU B C 1
ATOM 3535 O O . GLU B 1 54 ? -6.949 -39.875 4.352 1 83.88 54 GLU B O 1
ATOM 3540 N N . GLY B 1 55 ? -8.07 -38.062 4.945 1 81.19 55 GLY B N 1
ATOM 3541 C CA . GLY B 1 55 ? -6.922 -37.469 5.605 1 81.19 55 GLY B CA 1
ATOM 3542 C C . GLY B 1 55 ? -6.25 -36.375 4.773 1 81.19 55 GLY B C 1
ATOM 3543 O O . GLY B 1 55 ? -6.898 -35.719 3.949 1 81.19 55 GLY B O 1
ATOM 3544 N N . ARG B 1 56 ? -4.918 -36.156 5.078 1 89.56 56 ARG B N 1
ATOM 3545 C CA . ARG B 1 56 ? -4.125 -35.156 4.375 1 89.56 56 ARG B CA 1
ATOM 3546 C C . ARG B 1 56 ? -3.447 -35.75 3.148 1 89.56 56 ARG B C 1
ATOM 3548 O O . ARG B 1 56 ? -2.242 -36 3.164 1 89.56 56 ARG B O 1
ATOM 3555 N N . CYS B 1 57 ? -4.352 -36.062 2.201 1 94.25 57 CYS B N 1
ATOM 3556 C CA . CYS B 1 57 ? -3.879 -36.656 0.966 1 94.25 57 CYS B CA 1
ATOM 3557 C C . CYS B 1 57 ? -4.273 -35.844 -0.246 1 94.25 57 CYS B C 1
ATOM 3559 O O . CYS B 1 57 ? -5.359 -35.25 -0.279 1 94.25 57 CYS B O 1
ATOM 3561 N N . ILE B 1 58 ? -3.361 -35.781 -1.177 1 96.06 58 ILE B N 1
ATOM 3562 C CA . ILE B 1 58 ? -3.625 -35.062 -2.418 1 96.06 58 ILE B CA 1
ATOM 3563 C C . ILE B 1 58 ? -3.281 -35.938 -3.613 1 96.06 58 ILE B C 1
ATOM 3565 O O . ILE B 1 58 ? -2.719 -37.031 -3.447 1 96.06 58 ILE B O 1
ATOM 3569 N N . ARG B 1 59 ? -3.736 -35.594 -4.734 1 97.06 59 ARG B N 1
ATOM 3570 C CA . ARG B 1 59 ? -3.359 -36.219 -5.996 1 97.06 59 ARG B CA 1
ATOM 3571 C C . ARG B 1 59 ? -2.297 -35.406 -6.723 1 97.06 59 ARG B C 1
ATOM 3573 O O . ARG B 1 59 ? -2.34 -34.156 -6.719 1 97.06 59 ARG B O 1
ATOM 3580 N N . VAL B 1 60 ? -1.3 -36.094 -7.25 1 97.94 60 VAL B N 1
ATOM 3581 C CA . VAL B 1 60 ? -0.258 -35.375 -7.996 1 97.94 60 VAL B CA 1
ATOM 3582 C C . VAL B 1 60 ? -0.1 -36 -9.375 1 97.94 60 VAL B C 1
ATOM 3584 O O . VAL B 1 60 ? -0.469 -37.156 -9.586 1 97.94 60 VAL B O 1
ATOM 3587 N N . LEU B 1 61 ? 0.366 -35.25 -10.297 1 98.25 61 LEU B N 1
ATOM 3588 C CA . LEU B 1 61 ? 0.678 -35.688 -11.648 1 98.25 61 LEU B CA 1
ATOM 3589 C C . LEU B 1 61 ? 2.176 -35.938 -11.812 1 98.25 61 LEU B C 1
ATOM 3591 O O . LEU B 1 61 ? 2.98 -35.031 -11.617 1 98.25 61 LEU B O 1
ATOM 3595 N N . LYS B 1 62 ? 2.512 -37.125 -12.055 1 98.31 62 LYS B N 1
ATOM 3596 C CA . LYS B 1 62 ? 3.85 -37.375 -12.578 1 98.31 62 LYS B CA 1
ATOM 3597 C C . LYS B 1 62 ? 3.898 -37.125 -14.086 1 98.31 62 LYS B C 1
ATOM 3599 O O . LYS B 1 62 ? 3.455 -38 -14.867 1 98.31 62 LYS B O 1
ATOM 3604 N N . LEU B 1 63 ? 4.387 -36.031 -14.484 1 98.19 63 LEU B N 1
ATOM 3605 C CA . LEU B 1 63 ? 4.527 -35.688 -15.898 1 98.19 63 LEU B CA 1
ATOM 3606 C C . LEU B 1 63 ? 5.746 -36.375 -16.5 1 98.19 63 LEU B C 1
ATOM 3608 O O . LEU B 1 63 ? 6.879 -36.125 -16.094 1 98.19 63 LEU B O 1
ATOM 3612 N N . HIS B 1 64 ? 5.512 -37.219 -17.453 1 97.56 64 HIS B N 1
ATOM 3613 C CA . HIS B 1 64 ? 6.598 -38 -18.031 1 97.56 64 HIS B CA 1
ATOM 3614 C C . HIS B 1 64 ? 7.441 -37.188 -18.984 1 97.56 64 HIS B C 1
ATOM 3616 O O . HIS B 1 64 ? 6.941 -36.219 -19.594 1 97.56 64 HIS B O 1
ATOM 3622 N N . ALA B 1 65 ? 8.695 -37.594 -19.047 1 96.94 65 ALA B N 1
ATOM 3623 C CA . ALA B 1 65 ? 9.648 -36.875 -19.906 1 96.94 65 ALA B CA 1
ATOM 3624 C C . ALA B 1 65 ? 9.18 -36.875 -21.359 1 96.94 65 ALA B C 1
ATOM 3626 O O . ALA B 1 65 ? 8.383 -37.719 -21.766 1 96.94 65 ALA B O 1
ATOM 3627 N N . GLY B 1 66 ? 9.57 -35.938 -22.078 1 94.62 66 GLY B N 1
ATOM 3628 C CA . GLY B 1 66 ? 9.266 -35.812 -23.5 1 94.62 66 GLY B CA 1
ATOM 3629 C C . GLY B 1 66 ? 9.961 -34.625 -24.156 1 94.62 66 GLY B C 1
ATOM 3630 O O . GLY B 1 66 ? 10.539 -33.781 -23.469 1 94.62 66 GLY B O 1
ATOM 3631 N N . VAL B 1 67 ? 9.945 -34.656 -25.453 1 91.81 67 VAL B N 1
ATOM 3632 C CA . VAL B 1 67 ? 10.648 -33.594 -26.172 1 91.81 67 VAL B CA 1
ATOM 3633 C C . VAL B 1 67 ? 9.711 -32.969 -27.203 1 91.81 67 VAL B C 1
ATOM 3635 O O . VAL B 1 67 ? 8.898 -33.656 -27.812 1 91.81 67 VAL B O 1
ATOM 3638 N N . GLY B 1 68 ? 9.836 -31.641 -27.281 1 87.88 68 GLY B N 1
ATOM 3639 C CA . GLY B 1 68 ? 9.133 -30.922 -28.312 1 87.88 68 GLY B CA 1
ATOM 3640 C C . GLY B 1 68 ? 7.625 -31.109 -28.266 1 87.88 68 GLY B C 1
ATOM 3641 O O . GLY B 1 68 ? 7.008 -30.906 -27.219 1 87.88 68 GLY B O 1
ATOM 3642 N N . ASN B 1 69 ? 7.082 -31.594 -29.406 1 87.44 69 ASN B N 1
ATOM 3643 C CA . ASN B 1 69 ? 5.633 -31.688 -29.531 1 87.44 69 ASN B CA 1
ATOM 3644 C C . ASN B 1 69 ? 5.152 -33.125 -29.375 1 87.44 69 ASN B C 1
ATOM 3646 O O . ASN B 1 69 ? 4.035 -33.469 -29.766 1 87.44 69 ASN B O 1
ATOM 3650 N N . GLU B 1 70 ? 6.059 -34 -28.828 1 92.94 70 GLU B N 1
ATOM 3651 C CA . GLU B 1 70 ? 5.598 -35.344 -28.5 1 92.94 70 GLU B CA 1
ATOM 3652 C C . GLU B 1 70 ? 4.383 -35.281 -27.562 1 92.94 70 GLU B C 1
ATOM 3654 O O . GLU B 1 70 ? 4.262 -34.375 -26.75 1 92.94 70 GLU B O 1
ATOM 3659 N N . PRO B 1 71 ? 3.57 -36.219 -27.719 1 93.56 71 PRO B N 1
ATOM 3660 C CA . PRO B 1 71 ? 2.371 -36.219 -26.875 1 93.56 71 PRO B CA 1
ATOM 3661 C C . PRO B 1 71 ? 2.697 -36.188 -25.391 1 93.56 71 PRO B C 1
ATOM 3663 O O . PRO B 1 71 ? 3.744 -36.688 -24.969 1 93.56 71 PRO B O 1
ATOM 3666 N N . LEU B 1 72 ? 1.865 -35.594 -24.625 1 96 72 LEU B N 1
ATOM 3667 C CA . LEU B 1 72 ? 2.021 -35.531 -23.188 1 96 72 LEU B CA 1
ATOM 3668 C C . LEU B 1 72 ? 1.567 -36.812 -22.531 1 96 72 LEU B C 1
ATOM 3670 O O . LEU B 1 72 ? 0.475 -37.312 -22.812 1 96 72 LEU B O 1
ATOM 3674 N N . TYR B 1 73 ? 2.385 -37.375 -21.734 1 96.19 73 TYR B N 1
ATOM 3675 C CA . TYR B 1 73 ? 2.059 -38.531 -20.938 1 96.19 73 TYR B CA 1
ATOM 3676 C C . TYR B 1 73 ? 2.264 -38.281 -19.453 1 96.19 73 TYR B C 1
ATOM 3678 O O . TYR B 1 73 ? 3.172 -37.531 -19.062 1 96.19 73 TYR B O 1
ATOM 3686 N N . GLY B 1 74 ? 1.413 -38.844 -18.672 1 97.25 74 GLY B N 1
ATOM 3687 C CA . GLY B 1 74 ? 1.573 -38.688 -17.234 1 97.25 74 GLY B CA 1
ATOM 3688 C C . GLY B 1 74 ? 0.82 -39.75 -16.438 1 97.25 74 GLY B C 1
ATOM 3689 O O . GLY B 1 74 ? 0.105 -40.562 -17.016 1 97.25 74 GLY B O 1
ATOM 3690 N N . THR B 1 75 ? 1.103 -39.781 -15.156 1 97.56 75 THR B N 1
ATOM 3691 C CA . THR B 1 75 ? 0.425 -40.656 -14.227 1 97.56 75 THR B CA 1
ATOM 3692 C C . THR B 1 75 ? -0.091 -39.875 -13.016 1 97.56 75 THR B C 1
ATOM 3694 O O . THR B 1 75 ? 0.656 -39.125 -12.391 1 97.56 75 THR B O 1
ATOM 3697 N N . LEU B 1 76 ? -1.384 -40.031 -12.758 1 97.5 76 LEU B N 1
ATOM 3698 C CA . LEU B 1 76 ? -1.962 -39.469 -11.555 1 97.5 76 LEU B CA 1
ATOM 3699 C C . LEU B 1 76 ? -1.898 -40.438 -10.391 1 97.5 76 LEU B C 1
ATOM 3701 O O . LEU B 1 76 ? -2.221 -41.625 -10.555 1 97.5 76 LEU B O 1
ATOM 3705 N N . SER B 1 77 ? -1.395 -40 -9.266 1 96.38 77 SER B N 1
ATOM 3706 C CA . SER B 1 77 ? -1.292 -40.844 -8.086 1 96.38 77 SER B CA 1
ATOM 3707 C C . SER B 1 77 ? -1.543 -40.062 -6.805 1 96.38 77 SER B C 1
ATOM 3709 O O . SER B 1 77 ? -1.414 -38.812 -6.797 1 96.38 77 SER B O 1
ATOM 3711 N N . ASN B 1 78 ? -1.896 -40.75 -5.758 1 95.94 78 ASN B N 1
ATOM 3712 C CA . ASN B 1 78 ? -2.137 -40.125 -4.469 1 95.94 78 ASN B CA 1
ATOM 3713 C C . ASN B 1 78 ? -0.837 -39.906 -3.701 1 95.94 78 ASN B C 1
ATOM 3715 O O . ASN B 1 78 ? 0.102 -40.688 -3.822 1 95.94 78 ASN B O 1
ATOM 3719 N N . LEU B 1 79 ? -0.779 -38.812 -3.029 1 95.69 79 LEU B N 1
ATOM 3720 C CA . LEU B 1 79 ? 0.373 -38.438 -2.217 1 95.69 79 LEU B CA 1
ATOM 3721 C C . LEU B 1 79 ? -0.07 -37.906 -0.86 1 95.69 79 LEU B C 1
ATOM 3723 O O . LEU B 1 79 ? -0.926 -37.031 -0.787 1 95.69 79 LEU B O 1
ATOM 3727 N N . ALA B 1 80 ? 0.459 -38.469 0.188 1 93.75 80 ALA B N 1
ATOM 3728 C CA . ALA B 1 80 ? 0.195 -37.938 1.521 1 93.75 80 ALA B CA 1
ATOM 3729 C C . ALA B 1 80 ? 0.879 -36.594 1.712 1 93.75 80 ALA B C 1
ATOM 3731 O O . ALA B 1 80 ? 2.055 -36.406 1.378 1 93.75 80 ALA B O 1
ATOM 3732 N N . LEU B 1 81 ? 0.11 -35.625 2.109 1 93.25 81 LEU B N 1
ATOM 3733 C CA . LEU B 1 81 ? 0.65 -34.312 2.346 1 93.25 81 LEU B CA 1
ATOM 3734 C C . LEU B 1 81 ? 1.399 -34.25 3.674 1 93.25 81 LEU B C 1
ATOM 3736 O O . LEU B 1 81 ? 0.832 -33.844 4.695 1 93.25 81 LEU B O 1
ATOM 3740 N N . ILE B 1 82 ? 2.611 -34.688 3.631 1 88 82 ILE B N 1
ATOM 3741 C CA . ILE B 1 82 ? 3.51 -34.719 4.781 1 88 82 ILE B CA 1
ATOM 3742 C C . ILE B 1 82 ? 4.773 -33.906 4.465 1 88 82 ILE B C 1
ATOM 3744 O O . ILE B 1 82 ? 4.996 -33.5 3.32 1 88 82 ILE B O 1
ATOM 3748 N N . ASP B 1 83 ? 5.605 -33.656 5.477 1 81.19 83 ASP B N 1
ATOM 3749 C CA . ASP B 1 83 ? 6.75 -32.75 5.367 1 81.19 83 ASP B CA 1
ATOM 3750 C C . ASP B 1 83 ? 7.723 -33.219 4.293 1 81.19 83 ASP B C 1
ATOM 3752 O O . ASP B 1 83 ? 8.336 -32.406 3.6 1 81.19 83 ASP B O 1
ATOM 3756 N N . ASP B 1 84 ? 7.773 -34.438 4.039 1 84.88 84 ASP B N 1
ATOM 3757 C CA . ASP B 1 84 ? 8.773 -34.938 3.1 1 84.88 84 ASP B CA 1
ATOM 3758 C C . ASP B 1 84 ? 8.156 -35.188 1.73 1 84.88 84 ASP B C 1
ATOM 3760 O O . ASP B 1 84 ? 8.789 -35.781 0.86 1 84.88 84 ASP B O 1
ATOM 3764 N N . ALA B 1 85 ? 6.957 -34.75 1.568 1 86.88 85 ALA B N 1
ATOM 3765 C CA . ALA B 1 85 ? 6.332 -34.906 0.257 1 86.88 85 ALA B CA 1
ATOM 3766 C C . ALA B 1 85 ? 7.059 -34.094 -0.798 1 86.88 85 ALA B C 1
ATOM 3768 O O . ALA B 1 85 ? 7.34 -32.906 -0.582 1 86.88 85 ALA B O 1
ATOM 3769 N N . GLU B 1 86 ? 7.438 -34.75 -1.843 1 93.69 86 GLU B N 1
ATOM 3770 C CA . GLU B 1 86 ? 8.188 -34.062 -2.883 1 93.69 86 GLU B CA 1
ATOM 3771 C C . GLU B 1 86 ? 7.328 -33.812 -4.117 1 93.69 86 GLU B C 1
ATOM 3773 O O . GLU B 1 86 ? 6.984 -34.75 -4.84 1 93.69 86 GLU B O 1
ATOM 3778 N N . TYR B 1 87 ? 6.992 -32.656 -4.355 1 97.5 87 TYR B N 1
ATOM 3779 C CA . TYR B 1 87 ? 6.25 -32.219 -5.535 1 97.5 87 TYR B CA 1
ATOM 3780 C C . TYR B 1 87 ? 6.402 -30.719 -5.75 1 97.5 87 TYR B C 1
ATOM 3782 O O . TYR B 1 87 ? 6.852 -30 -4.855 1 97.5 87 TYR B O 1
ATOM 3790 N N . GLU B 1 88 ? 6.125 -30.266 -6.945 1 97.56 88 GLU B N 1
ATOM 3791 C CA . GLU B 1 88 ? 5.992 -28.859 -7.281 1 97.56 88 GLU B CA 1
ATOM 3792 C C . GLU B 1 88 ? 4.535 -28.484 -7.543 1 97.56 88 GLU B C 1
ATOM 3794 O O . GLU B 1 88 ? 3.727 -29.344 -7.914 1 97.56 88 GLU B O 1
ATOM 3799 N N . ALA B 1 89 ? 4.199 -27.344 -7.223 1 97.69 89 ALA B N 1
ATOM 3800 C CA . ALA B 1 89 ? 2.836 -26.875 -7.484 1 97.69 89 ALA B CA 1
ATOM 3801 C C . ALA B 1 89 ? 2.809 -25.859 -8.617 1 97.69 89 ALA B C 1
ATOM 3803 O O . ALA B 1 89 ? 3.611 -24.922 -8.641 1 97.69 89 ALA B O 1
ATOM 3804 N N . LEU B 1 90 ? 1.925 -26.078 -9.531 1 97.31 90 LEU B N 1
ATOM 3805 C CA . LEU B 1 90 ? 1.8 -25.172 -10.672 1 97.31 90 LEU B CA 1
ATOM 3806 C C . LEU B 1 90 ? 0.813 -24.062 -10.367 1 97.31 90 LEU B C 1
ATOM 3808 O O . LEU B 1 90 ? -0.292 -24.312 -9.883 1 97.31 90 LEU B O 1
ATOM 3812 N N . SER B 1 91 ? 1.257 -22.844 -10.531 1 95.69 91 SER B N 1
ATOM 3813 C CA . SER B 1 91 ? 0.401 -21.672 -10.469 1 95.69 91 SER B CA 1
ATOM 3814 C C . SER B 1 91 ? 0.275 -21 -11.836 1 95.69 91 SER B C 1
ATOM 3816 O O . SER B 1 91 ? 1.271 -20.547 -12.406 1 95.69 91 SER B O 1
ATOM 3818 N N . TYR B 1 92 ? -0.941 -20.969 -12.344 1 92.94 92 TYR B N 1
ATOM 3819 C CA . TYR B 1 92 ? -1.178 -20.469 -13.695 1 92.94 92 TYR B CA 1
ATOM 3820 C C . TYR B 1 92 ? -2.609 -19.969 -13.844 1 92.94 92 TYR B C 1
ATOM 3822 O O . TYR B 1 92 ? -3.439 -20.156 -12.953 1 92.94 92 TYR B O 1
ATOM 3830 N N . VAL B 1 93 ? -2.842 -19.266 -14.914 1 89.19 93 VAL B N 1
ATOM 3831 C CA . VAL B 1 93 ? -4.199 -18.828 -15.219 1 89.19 93 VAL B CA 1
ATOM 3832 C C . VAL B 1 93 ? -4.867 -19.844 -16.141 1 89.19 93 VAL B C 1
ATOM 3834 O O . VAL B 1 93 ? -4.297 -20.234 -17.172 1 89.19 93 VAL B O 1
ATOM 3837 N N . TRP B 1 94 ? -6.016 -20.359 -15.781 1 79.62 94 TRP B N 1
ATOM 3838 C CA . TRP B 1 94 ? -6.711 -21.391 -16.531 1 79.62 94 TRP B CA 1
ATOM 3839 C C . TRP B 1 94 ? -6.98 -20.938 -17.969 1 79.62 94 TRP B C 1
ATOM 3841 O O . TRP B 1 94 ? -6.727 -21.688 -18.922 1 79.62 94 TRP B O 1
ATOM 3851 N N . GLY B 1 95 ? -7.316 -19.578 -18.25 1 68.69 95 GLY B N 1
ATOM 3852 C CA . GLY B 1 95 ? -7.633 -19.094 -19.594 1 68.69 95 GLY B CA 1
ATOM 3853 C C . GLY B 1 95 ? -8.914 -19.672 -20.156 1 68.69 95 GLY B C 1
ATOM 3854 O O . GLY B 1 95 ? -9.664 -20.328 -19.438 1 68.69 95 GLY B O 1
ATOM 3855 N N . ALA B 1 96 ? -9.273 -19.312 -21.516 1 61.47 96 ALA B N 1
ATOM 3856 C CA . ALA B 1 96 ? -10.469 -19.781 -22.203 1 61.47 96 ALA B CA 1
ATOM 3857 C C . ALA B 1 96 ? -10.312 -21.234 -22.641 1 61.47 96 ALA B C 1
ATOM 3859 O O . ALA B 1 96 ? -9.219 -21.672 -23 1 61.47 96 ALA B O 1
ATOM 3860 N N . ASN B 1 97 ? -11.18 -22.156 -22.078 1 58.25 97 ASN B N 1
ATOM 3861 C CA . ASN B 1 97 ? -11.148 -23.594 -22.344 1 58.25 97 ASN B CA 1
ATOM 3862 C C . ASN B 1 97 ? -11.43 -23.891 -23.828 1 58.25 97 ASN B C 1
ATOM 3864 O O . ASN B 1 97 ? -12.5 -24.391 -24.172 1 58.25 97 ASN B O 1
ATOM 3868 N N . LEU B 1 98 ? -10.797 -23.172 -24.797 1 52.19 98 LEU B N 1
ATOM 3869 C CA . LEU B 1 98 ? -11.273 -23.344 -26.156 1 52.19 98 LEU B CA 1
ATOM 3870 C C . LEU B 1 98 ? -10.609 -24.547 -26.812 1 52.19 98 LEU B C 1
ATOM 3872 O O . LEU B 1 98 ? -11.148 -25.125 -27.766 1 52.19 98 LEU B O 1
ATOM 3876 N N . ASP B 1 99 ? -9.375 -24.75 -26.672 1 60.34 99 ASP B N 1
ATOM 3877 C CA . ASP B 1 99 ? -8.656 -25.688 -27.531 1 60.34 99 ASP B CA 1
ATOM 3878 C C . ASP B 1 99 ? -8.539 -27.062 -26.859 1 60.34 99 ASP B C 1
ATOM 3880 O O . ASP B 1 99 ? -8.484 -27.156 -25.625 1 60.34 99 ASP B O 1
ATOM 3884 N N . ALA B 1 100 ? -8.852 -28.094 -27.703 1 66.62 100 ALA B N 1
ATOM 3885 C CA . ALA B 1 100 ? -8.914 -29.469 -27.203 1 66.62 100 ALA B CA 1
ATOM 3886 C C . ALA B 1 100 ? -7.523 -30.094 -27.109 1 66.62 100 ALA B C 1
ATOM 3888 O O . ALA B 1 100 ? -6.91 -30.406 -28.141 1 66.62 100 ALA B O 1
ATOM 3889 N N . ASN B 1 101 ? -6.605 -29.922 -26.172 1 86.5 101 ASN B N 1
ATOM 3890 C CA . ASN B 1 101 ? -5.395 -30.672 -25.844 1 86.5 101 ASN B CA 1
ATOM 3891 C C . ASN B 1 101 ? -5.676 -31.766 -24.828 1 86.5 101 ASN B C 1
ATOM 3893 O O . ASN B 1 101 ? -6.688 -31.734 -24.125 1 86.5 101 ASN B O 1
ATOM 3897 N N . ILE B 1 102 ? -4.859 -32.812 -25.047 1 92.44 102 ILE B N 1
ATOM 3898 C CA . ILE B 1 102 ? -5.105 -33.938 -24.141 1 92.44 102 ILE B CA 1
ATOM 3899 C C . ILE B 1 102 ? -3.787 -34.406 -23.531 1 92.44 102 ILE B C 1
ATOM 3901 O O . ILE B 1 102 ? -2.711 -34.125 -24.062 1 92.44 102 ILE B O 1
ATOM 3905 N N . ILE B 1 103 ? -3.863 -35 -22.453 1 94.94 103 ILE B N 1
ATOM 3906 C CA . ILE B 1 103 ? -2.768 -35.75 -21.828 1 94.94 103 ILE B CA 1
ATOM 3907 C C . ILE B 1 103 ? -3.168 -37.219 -21.641 1 94.94 103 ILE B C 1
ATOM 3909 O O . ILE B 1 103 ? -4.293 -37.5 -21.234 1 94.94 103 ILE B O 1
ATOM 3913 N N . PHE B 1 104 ? -2.227 -38.125 -22.078 1 95.19 104 PHE B N 1
ATOM 3914 C CA . PHE B 1 104 ? -2.441 -39.562 -21.891 1 95.19 104 PHE B CA 1
ATOM 3915 C C . PHE B 1 104 ? -2.021 -39.969 -20.484 1 95.19 104 PHE B C 1
ATOM 3917 O O . PHE B 1 104 ? -0.926 -39.656 -20.031 1 95.19 104 PHE B O 1
ATOM 3924 N N . LEU B 1 105 ? -2.873 -40.656 -19.844 1 96 105 LEU B N 1
ATOM 3925 C CA . LEU B 1 105 ? -2.621 -41.125 -18.469 1 96 105 LEU B CA 1
ATOM 3926 C C . LEU B 1 105 ? -2.537 -42.625 -18.406 1 96 105 LEU B C 1
ATOM 3928 O O . LEU B 1 105 ? -2.506 -43.312 -19.438 1 96 105 LEU B O 1
ATOM 3932 N N . GLN B 1 106 ? -2.268 -43.125 -17.156 1 90.88 106 GLN B N 1
ATOM 3933 C CA . GLN B 1 106 ? -2.17 -44.562 -16.953 1 90.88 106 GLN B CA 1
ATOM 3934 C C . GLN B 1 106 ? -3.422 -45.281 -17.438 1 90.88 106 GLN B C 1
ATOM 3936 O O . GLN B 1 106 ? -4.508 -44.688 -17.469 1 90.88 106 GLN B O 1
ATOM 3941 N N . ASP B 1 107 ? -3.254 -46.562 -17.875 1 89.06 107 ASP B N 1
ATOM 3942 C CA . ASP B 1 107 ? -4.32 -47.438 -18.328 1 89.06 107 ASP B CA 1
ATOM 3943 C C . ASP B 1 107 ? -4.984 -46.906 -19.594 1 89.06 107 ASP B C 1
ATOM 3945 O O . ASP B 1 107 ? -6.195 -47.062 -19.766 1 89.06 107 ASP B O 1
ATOM 3949 N N . ASN B 1 108 ? -4.305 -46.156 -20.375 1 89.12 108 ASN B N 1
ATOM 3950 C CA . ASN B 1 108 ? -4.734 -45.656 -21.656 1 89.12 108 ASN B CA 1
ATOM 3951 C C . ASN B 1 108 ? -5.934 -44.719 -21.516 1 89.12 108 ASN B C 1
ATOM 3953 O O . ASN B 1 108 ? -6.891 -44.812 -22.297 1 89.12 108 ASN B O 1
ATOM 3957 N N . ARG B 1 109 ? -5.906 -44 -20.531 1 93.62 109 ARG B N 1
ATOM 3958 C CA . ARG B 1 109 ? -6.949 -43 -20.297 1 93.62 109 ARG B CA 1
ATOM 3959 C C . ARG B 1 109 ? -6.461 -41.594 -20.672 1 93.62 109 ARG B C 1
ATOM 3961 O O . ARG B 1 109 ? -5.258 -41.375 -20.797 1 93.62 109 ARG B O 1
ATOM 3968 N N . ILE B 1 110 ? -7.438 -40.75 -20.891 1 93.31 110 ILE B N 1
ATOM 3969 C CA . ILE B 1 110 ? -7.043 -39.406 -21.328 1 93.31 110 ILE B CA 1
ATOM 3970 C C . ILE B 1 110 ? -7.781 -38.344 -20.5 1 93.31 110 ILE B C 1
ATOM 3972 O O . ILE B 1 110 ? -8.875 -38.594 -20 1 93.31 110 ILE B O 1
ATOM 3976 N N . LEU B 1 111 ? -7.168 -37.219 -20.312 1 93.5 111 LEU B N 1
ATOM 3977 C CA . LEU B 1 111 ? -7.793 -36 -19.766 1 93.5 111 LEU B CA 1
ATOM 3978 C C . LEU B 1 111 ? -7.621 -34.812 -20.703 1 93.5 111 LEU B C 1
ATOM 3980 O O . LEU B 1 111 ? -6.562 -34.656 -21.312 1 93.5 111 LEU B O 1
ATOM 3984 N N . SER B 1 112 ? -8.641 -34.031 -20.797 1 90.38 112 SER B N 1
ATOM 3985 C CA . SER B 1 112 ? -8.586 -32.812 -21.609 1 90.38 112 SER B CA 1
ATOM 3986 C C . SER B 1 112 ? -7.84 -31.688 -20.891 1 90.38 112 SER B C 1
ATOM 3988 O O . SER B 1 112 ? -7.984 -31.531 -19.672 1 90.38 112 SER B O 1
ATOM 3990 N N . LEU B 1 113 ? -7.098 -30.984 -21.656 1 91.88 113 LEU B N 1
ATOM 3991 C CA . LEU B 1 113 ? -6.34 -29.859 -21.109 1 91.88 113 LEU B CA 1
ATOM 3992 C C . LEU B 1 113 ? -6.801 -28.547 -21.734 1 91.88 113 LEU B C 1
ATOM 3994 O O . LEU B 1 113 ? -7.062 -28.484 -22.938 1 91.88 113 LEU B O 1
ATOM 3998 N N . GLY B 1 114 ? -6.91 -27.547 -20.969 1 89.56 114 GLY B N 1
ATOM 3999 C CA . GLY B 1 114 ? -7.016 -26.203 -21.531 1 89.56 114 GLY B CA 1
ATOM 4000 C C . GLY B 1 114 ? -5.762 -25.766 -22.266 1 89.56 114 GLY B C 1
ATOM 4001 O O . GLY B 1 114 ? -4.676 -26.297 -22.016 1 89.56 114 GLY B O 1
ATOM 4002 N N . GLY B 1 115 ? -5.887 -24.797 -23.125 1 89 115 GLY B N 1
ATOM 4003 C CA . GLY B 1 115 ? -4.785 -24.344 -23.953 1 89 115 GLY B CA 1
ATOM 4004 C C . GLY B 1 115 ? -3.578 -23.891 -23.156 1 89 115 GLY B C 1
ATOM 4005 O O . GLY B 1 115 ? -2.449 -24.297 -23.438 1 89 115 GLY B O 1
ATOM 4006 N N . ASN B 1 116 ? -3.848 -23.031 -22.203 1 92.06 116 ASN B N 1
ATOM 4007 C CA . ASN B 1 116 ? -2.748 -22.469 -21.438 1 92.06 116 ASN B CA 1
ATOM 4008 C C . ASN B 1 116 ? -2.043 -23.547 -20.609 1 92.06 116 ASN B C 1
ATOM 4010 O O . ASN B 1 116 ? -0.822 -23.5 -20.453 1 92.06 116 ASN B O 1
ATOM 4014 N N . LEU B 1 117 ? -2.82 -24.5 -20.078 1 94.06 117 LEU B N 1
ATOM 4015 C CA . LEU B 1 117 ? -2.229 -25.594 -19.312 1 94.06 117 LEU B CA 1
ATOM 4016 C C . LEU B 1 117 ? -1.394 -26.5 -20.219 1 94.06 117 LEU B C 1
ATOM 4018 O O . LEU B 1 117 ? -0.314 -26.953 -19.828 1 94.06 117 LEU B O 1
ATOM 4022 N N . ALA B 1 118 ? -1.889 -26.75 -21.391 1 93.69 118 ALA B N 1
ATOM 4023 C CA . ALA B 1 118 ? -1.124 -27.562 -22.344 1 93.69 118 ALA B CA 1
ATOM 4024 C C . ALA B 1 118 ? 0.219 -26.906 -22.656 1 93.69 118 ALA B C 1
ATOM 4026 O O . ALA B 1 118 ? 1.26 -27.562 -22.625 1 93.69 118 ALA B O 1
ATOM 4027 N N . ASP B 1 119 ? 0.113 -25.609 -22.938 1 93.56 119 ASP B N 1
ATOM 4028 C CA . ASP B 1 119 ? 1.341 -24.859 -23.203 1 93.56 119 ASP B CA 1
ATOM 4029 C C . ASP B 1 119 ? 2.32 -24.984 -22.047 1 93.56 119 ASP B C 1
ATOM 4031 O O . ASP B 1 119 ? 3.525 -25.141 -22.25 1 93.56 119 ASP B O 1
ATOM 4035 N N . ALA B 1 120 ? 1.824 -24.844 -20.859 1 95.5 120 ALA B N 1
ATOM 4036 C CA . ALA B 1 120 ? 2.652 -24.938 -19.656 1 95.5 120 ALA B CA 1
ATOM 4037 C C . ALA B 1 120 ? 3.324 -26.312 -19.562 1 95.5 120 ALA B C 1
ATOM 4039 O O . ALA B 1 120 ? 4.535 -26.406 -19.344 1 95.5 120 ALA B O 1
ATOM 4040 N N . LEU B 1 121 ? 2.537 -27.391 -19.75 1 96.44 121 LEU B N 1
ATOM 4041 C CA . LEU B 1 121 ? 3.057 -28.734 -19.594 1 96.44 121 LEU B CA 1
ATOM 4042 C C . LEU B 1 121 ? 4.09 -29.062 -20.672 1 96.44 121 LEU B C 1
ATOM 4044 O O . LEU B 1 121 ? 5.109 -29.688 -20.391 1 96.44 121 LEU B O 1
ATOM 4048 N N . TYR B 1 122 ? 3.846 -28.609 -21.875 1 95.44 122 TYR B N 1
ATOM 4049 C CA . TYR B 1 122 ? 4.816 -28.812 -22.953 1 95.44 122 TYR B CA 1
ATOM 4050 C C . TYR B 1 122 ? 6.121 -28.094 -22.656 1 95.44 122 TYR B C 1
ATOM 4052 O O . TYR B 1 122 ? 7.207 -28.594 -22.953 1 95.44 122 TYR B O 1
ATOM 4060 N N . SER B 1 123 ? 5.996 -26.938 -22.109 1 95.12 123 SER B N 1
ATOM 4061 C CA . SER B 1 123 ? 7.172 -26.094 -21.891 1 95.12 123 SER B CA 1
ATOM 4062 C C . SER B 1 123 ? 7.945 -26.531 -20.656 1 95.12 123 SER B C 1
ATOM 4064 O O . SER B 1 123 ? 9.172 -26.453 -20.625 1 95.12 123 SER B O 1
ATOM 4066 N N . LEU B 1 124 ? 7.258 -26.984 -19.641 1 95.31 124 LEU B N 1
ATOM 4067 C CA . LEU B 1 124 ? 7.863 -27.234 -18.344 1 95.31 124 LEU B CA 1
ATOM 4068 C C . LEU B 1 124 ? 8.352 -28.672 -18.234 1 95.31 124 LEU B C 1
ATOM 4070 O O . LEU B 1 124 ? 9.125 -29 -17.344 1 95.31 124 LEU B O 1
ATOM 4074 N N . ARG B 1 125 ? 7.832 -29.531 -19.062 1 96.12 125 ARG B N 1
ATOM 4075 C CA . ARG B 1 125 ? 8.242 -30.938 -19.047 1 96.12 125 ARG B CA 1
ATOM 4076 C C . ARG B 1 125 ? 9.75 -31.062 -19.266 1 96.12 125 ARG B C 1
ATOM 4078 O O . ARG B 1 125 ? 10.328 -30.328 -20.062 1 96.12 125 ARG B O 1
ATOM 4085 N N . HIS B 1 126 ? 10.32 -31.984 -18.531 1 95.12 126 HIS B N 1
ATOM 4086 C CA . HIS B 1 126 ? 11.742 -32.25 -18.703 1 95.12 126 HIS B CA 1
ATOM 4087 C C . HIS B 1 126 ? 11.977 -33.25 -19.844 1 95.12 126 HIS B C 1
ATOM 4089 O O . HIS B 1 126 ? 11.117 -34.062 -20.141 1 95.12 126 HIS B O 1
ATOM 4095 N N . LYS B 1 127 ? 13.133 -33.188 -20.344 1 93.31 127 LYS B N 1
ATOM 4096 C CA . LYS B 1 127 ? 13.469 -34.031 -21.484 1 93.31 127 LYS B CA 1
ATOM 4097 C C . LYS B 1 127 ? 13.805 -35.469 -21.031 1 93.31 127 LYS B C 1
ATOM 4099 O O . LYS B 1 127 ? 13.492 -36.438 -21.734 1 93.31 127 LYS B O 1
ATOM 4104 N N . LYS B 1 128 ? 14.406 -35.562 -19.875 1 94 128 LYS B N 1
ATOM 4105 C CA . LYS B 1 128 ? 14.984 -36.875 -19.531 1 94 128 LYS B CA 1
ATOM 4106 C C . LYS B 1 128 ? 14.398 -37.406 -18.219 1 94 128 LYS B C 1
ATOM 4108 O O . LYS B 1 128 ? 14.562 -38.594 -17.906 1 94 128 LYS B O 1
ATOM 4113 N N . LYS B 1 129 ? 13.797 -36.562 -17.469 1 96.12 129 LYS B N 1
ATOM 4114 C CA . LYS B 1 129 ? 13.289 -37 -16.172 1 96.12 129 LYS B CA 1
ATOM 4115 C C . LYS B 1 129 ? 11.828 -36.594 -15.992 1 96.12 129 LYS B C 1
ATOM 4117 O O . LYS B 1 129 ? 11.367 -35.625 -16.594 1 96.12 129 LYS B O 1
ATOM 4122 N N . ASP B 1 130 ? 11.18 -37.406 -15.195 1 97.06 130 ASP B N 1
ATOM 4123 C CA . ASP B 1 130 ? 9.797 -37.094 -14.867 1 97.06 130 ASP B CA 1
ATOM 4124 C C . ASP B 1 130 ? 9.734 -35.938 -13.875 1 97.06 130 ASP B C 1
ATOM 4126 O O . ASP B 1 130 ? 10.703 -35.656 -13.172 1 97.06 130 ASP B O 1
ATOM 4130 N N . ARG B 1 131 ? 8.703 -35.281 -13.922 1 96.94 131 ARG B N 1
ATOM 4131 C CA . ARG B 1 131 ? 8.438 -34.156 -13.031 1 96.94 131 ARG B CA 1
ATOM 4132 C C . ARG B 1 131 ? 7.129 -34.344 -12.273 1 96.94 131 ARG B C 1
ATOM 4134 O O . ARG B 1 131 ? 6.102 -34.688 -12.875 1 96.94 131 ARG B O 1
ATOM 4141 N N . VAL B 1 132 ? 7.117 -34.25 -10.945 1 98.06 132 VAL B N 1
ATOM 4142 C CA . VAL B 1 132 ? 5.914 -34.438 -10.141 1 98.06 132 VAL B CA 1
ATOM 4143 C C . VAL B 1 132 ? 5.27 -33.062 -9.844 1 98.06 132 VAL B C 1
ATOM 4145 O O . VAL B 1 132 ? 5.871 -32.219 -9.172 1 98.06 132 VAL B O 1
ATOM 4148 N N . LEU B 1 133 ? 4.031 -32.906 -10.312 1 98.19 133 LEU B N 1
ATOM 4149 C CA . LEU B 1 133 ? 3.359 -31.609 -10.234 1 98.19 133 LEU B CA 1
ATOM 4150 C C . LEU B 1 133 ? 1.984 -31.75 -9.586 1 98.19 133 LEU B C 1
ATOM 4152 O O . LEU B 1 133 ? 1.273 -32.719 -9.836 1 98.19 133 LEU B O 1
ATOM 4156 N N . TRP B 1 134 ? 1.724 -30.875 -8.734 1 98 134 TRP B N 1
ATOM 4157 C CA . TRP B 1 134 ? 0.333 -30.656 -8.344 1 98 134 TRP B CA 1
ATOM 4158 C C . TRP B 1 134 ? -0.302 -29.562 -9.18 1 98 134 TRP B C 1
ATOM 4160 O O . TRP B 1 134 ? 0.22 -28.438 -9.242 1 98 134 TRP B O 1
ATOM 4170 N N . ILE B 1 135 ? -1.345 -29.844 -9.844 1 96.44 135 ILE B N 1
ATOM 4171 C CA . ILE B 1 135 ? -2.096 -28.922 -10.695 1 96.44 135 ILE B CA 1
ATOM 4172 C C . ILE B 1 135 ? -3.578 -28.984 -10.344 1 96.44 135 ILE B C 1
ATOM 4174 O O . ILE B 1 135 ? -4.227 -30.016 -10.516 1 96.44 135 ILE B O 1
ATOM 4178 N N . ASP B 1 136 ? -4.125 -27.922 -9.898 1 91.62 136 ASP B N 1
ATOM 4179 C CA . ASP B 1 136 ? -5.496 -27.922 -9.398 1 91.62 136 ASP B CA 1
ATOM 4180 C C . ASP B 1 136 ? -6.465 -28.469 -10.445 1 91.62 136 ASP B C 1
ATOM 4182 O O . ASP B 1 136 ? -7.359 -29.25 -10.125 1 91.62 136 ASP B O 1
ATOM 4186 N N . ALA B 1 137 ? -6.289 -28.141 -11.719 1 90.25 137 ALA B N 1
ATOM 4187 C CA . ALA B 1 137 ? -7.207 -28.516 -12.797 1 90.25 137 ALA B CA 1
ATOM 4188 C C . ALA B 1 137 ? -7.168 -30.016 -13.047 1 90.25 137 ALA B C 1
ATOM 4190 O O . ALA B 1 137 ? -8.156 -30.609 -13.484 1 90.25 137 ALA B O 1
ATOM 4191 N N . LEU B 1 138 ? -6.062 -30.672 -12.734 1 94.5 138 LEU B N 1
ATOM 4192 C CA . LEU B 1 138 ? -5.895 -32.062 -13.07 1 94.5 138 LEU B CA 1
ATOM 4193 C C . LEU B 1 138 ? -5.926 -32.938 -11.812 1 94.5 138 LEU B C 1
ATOM 4195 O O . LEU B 1 138 ? -6.375 -34.094 -11.852 1 94.5 138 LEU B O 1
ATOM 4199 N N . CYS B 1 139 ? -5.41 -32.375 -10.742 1 96.5 139 CYS B N 1
ATOM 4200 C CA . CYS B 1 139 ? -5.207 -33.188 -9.539 1 96.5 139 CYS B CA 1
ATOM 4201 C C . CYS B 1 139 ? -6.453 -33.188 -8.664 1 96.5 139 CYS B C 1
ATOM 4203 O O . CYS B 1 139 ? -6.555 -33.969 -7.719 1 96.5 139 CYS B O 1
ATOM 4205 N N . ILE B 1 140 ? -7.312 -32.344 -8.953 1 93.31 140 ILE B N 1
ATOM 4206 C CA . ILE B 1 140 ? -8.633 -32.344 -8.328 1 93.31 140 ILE B CA 1
ATOM 4207 C C . ILE B 1 140 ? -9.695 -32.656 -9.375 1 93.31 140 ILE B C 1
ATOM 4209 O O . ILE B 1 140 ? -9.68 -32.094 -10.477 1 93.31 140 ILE B O 1
ATOM 4213 N N . ASP B 1 141 ? -10.609 -33.562 -9.07 1 92.81 141 ASP B N 1
ATOM 4214 C CA . ASP B 1 141 ? -11.75 -33.812 -9.945 1 92.81 141 ASP B CA 1
ATOM 4215 C C . ASP B 1 141 ? -12.703 -32.625 -9.977 1 92.81 141 ASP B C 1
ATOM 4217 O O . ASP B 1 141 ? -13.547 -32.469 -9.094 1 92.81 141 ASP B O 1
ATOM 4221 N N . GLN B 1 142 ? -12.633 -31.875 -11 1 86.5 142 GLN B N 1
ATOM 4222 C CA . GLN B 1 142 ? -13.352 -30.609 -11.102 1 86.5 142 GLN B CA 1
ATOM 4223 C C . GLN B 1 142 ? -14.852 -30.844 -11.242 1 86.5 142 GLN B C 1
ATOM 4225 O O . GLN B 1 142 ? -15.648 -29.922 -11.039 1 86.5 142 GLN B O 1
ATOM 4230 N N . GLU B 1 143 ? -15.258 -32.062 -11.562 1 86.12 143 GLU B N 1
ATOM 4231 C CA . GLU B 1 143 ? -16.672 -32.406 -11.719 1 86.12 143 GLU B CA 1
ATOM 4232 C C . GLU B 1 143 ? -17.266 -32.969 -10.438 1 86.12 143 GLU B C 1
ATOM 4234 O O . GLU B 1 143 ? -18.469 -33.219 -10.359 1 86.12 143 GLU B O 1
ATOM 4239 N N . ASN B 1 144 ? -16.422 -33.281 -9.477 1 89.62 144 ASN B N 1
ATOM 4240 C CA . ASN B 1 144 ? -16.844 -33.812 -8.195 1 89.62 144 ASN B CA 1
ATOM 4241 C C . ASN B 1 144 ? -16.844 -32.75 -7.102 1 89.62 144 ASN B C 1
ATOM 4243 O O . ASN B 1 144 ? -15.797 -32.406 -6.559 1 89.62 144 ASN B O 1
ATOM 4247 N N . LEU B 1 145 ? -17.938 -32.344 -6.688 1 82.94 145 LEU B N 1
ATOM 4248 C CA . LEU B 1 145 ? -18.094 -31.25 -5.742 1 82.94 145 LEU B CA 1
ATOM 4249 C C . LEU B 1 145 ? -17.578 -31.641 -4.359 1 82.94 145 LEU B C 1
ATOM 4251 O O . LEU B 1 145 ? -17.047 -30.797 -3.639 1 82.94 145 LEU B O 1
ATOM 4255 N N . GLU B 1 146 ? -17.859 -32.812 -4.004 1 82.81 146 GLU B N 1
ATOM 4256 C CA . GLU B 1 146 ? -17.375 -33.281 -2.705 1 82.81 146 GLU B CA 1
ATOM 4257 C C . GLU B 1 146 ? -15.859 -33.219 -2.623 1 82.81 146 GLU B C 1
ATOM 4259 O O . GLU B 1 146 ? -15.297 -32.781 -1.614 1 82.81 146 GLU B O 1
ATOM 4264 N N . GLU B 1 147 ? -15.219 -33.719 -3.652 1 88.56 147 GLU B N 1
ATOM 4265 C CA . GLU B 1 147 ? -13.758 -33.656 -3.684 1 88.56 147 GLU B CA 1
ATOM 4266 C C . GLU B 1 147 ? -13.258 -32.219 -3.674 1 88.56 147 GLU B C 1
ATOM 4268 O O . GLU B 1 147 ? -12.305 -31.891 -2.971 1 88.56 147 GLU B O 1
ATOM 4273 N N . LYS B 1 148 ? -13.867 -31.359 -4.418 1 84.5 148 LYS B N 1
ATOM 4274 C CA . LYS B 1 148 ? -13.5 -29.953 -4.438 1 84.5 148 LYS B CA 1
ATOM 4275 C C . LYS B 1 148 ? -13.617 -29.328 -3.045 1 84.5 148 LYS B C 1
ATOM 4277 O O . LYS B 1 148 ? -12.727 -28.609 -2.605 1 84.5 148 LYS B O 1
ATOM 4282 N N . SER B 1 149 ? -14.641 -29.656 -2.418 1 76.19 149 SER B N 1
ATOM 4283 C CA . SER B 1 149 ? -14.906 -29.109 -1.093 1 76.19 149 SER B CA 1
ATOM 4284 C C . SER B 1 149 ? -13.852 -29.562 -0.086 1 76.19 149 SER B C 1
ATOM 4286 O O . SER B 1 149 ? -13.531 -28.844 0.856 1 76.19 149 SER B O 1
ATOM 4288 N N . SER B 1 150 ? -13.414 -30.719 -0.268 1 82.31 150 SER B N 1
ATOM 4289 C CA . SER B 1 150 ? -12.43 -31.266 0.655 1 82.31 150 SER B CA 1
ATOM 4290 C C . SER B 1 150 ? -11.023 -30.766 0.315 1 82.31 150 SER B C 1
ATOM 4292 O O . SER B 1 150 ? -10.195 -30.578 1.207 1 82.31 150 SER B O 1
ATOM 4294 N N . GLN B 1 151 ? -10.711 -30.547 -0.967 1 86 151 GLN B N 1
ATOM 4295 C CA . GLN B 1 151 ? -9.359 -30.234 -1.416 1 86 151 GLN B CA 1
ATOM 4296 C C . GLN B 1 151 ? -9.109 -28.734 -1.383 1 86 151 GLN B C 1
ATOM 4298 O O . GLN B 1 151 ? -7.977 -28.297 -1.159 1 86 151 GLN B O 1
ATOM 4303 N N . ILE B 1 152 ? -10.07 -27.953 -1.476 1 76.94 152 ILE B N 1
ATOM 4304 C CA . ILE B 1 152 ? -9.938 -26.5 -1.549 1 76.94 152 ILE B CA 1
ATOM 4305 C C . ILE B 1 152 ? -9.352 -25.969 -0.242 1 76.94 152 ILE B C 1
ATOM 4307 O O . ILE B 1 152 ? -8.406 -25.172 -0.256 1 76.94 152 ILE B O 1
ATOM 4311 N N . PRO B 1 153 ? -9.805 -26.453 0.895 1 77.12 153 PRO B N 1
ATOM 4312 C CA . PRO B 1 153 ? -9.219 -25.969 2.15 1 77.12 153 PRO B CA 1
ATOM 4313 C C . PRO B 1 153 ? -7.754 -26.375 2.305 1 77.12 153 PRO B C 1
ATOM 4315 O O . PRO B 1 153 ? -7.023 -25.75 3.086 1 77.12 153 PRO B O 1
ATOM 4318 N N . LEU B 1 154 ? -7.297 -27.391 1.545 1 87 154 LEU B N 1
ATOM 4319 C CA . LEU B 1 154 ? -5.922 -27.875 1.638 1 87 154 LEU B CA 1
ATOM 4320 C C . LEU B 1 154 ? -5.004 -27.078 0.717 1 87 154 LEU B C 1
ATOM 4322 O O . LEU B 1 154 ? -3.779 -27.188 0.804 1 87 154 LEU B O 1
ATOM 4326 N N . MET B 1 155 ? -5.531 -26.25 -0.063 1 87.56 155 MET B N 1
ATOM 4327 C CA . MET B 1 155 ? -4.746 -25.609 -1.115 1 87.56 155 MET B CA 1
ATOM 4328 C C . MET B 1 155 ? -3.66 -24.734 -0.52 1 87.56 155 MET B C 1
ATOM 4330 O O . MET B 1 155 ? -2.533 -24.703 -1.02 1 87.56 155 MET B O 1
ATOM 4334 N N . ALA B 1 156 ? -4.027 -24 0.503 1 86.19 156 ALA B N 1
ATOM 4335 C CA . ALA B 1 156 ? -3.016 -23.156 1.15 1 86.19 156 ALA B CA 1
ATOM 4336 C C . ALA B 1 156 ? -1.822 -24 1.601 1 86.19 156 ALA B C 1
ATOM 4338 O O . ALA B 1 156 ? -0.67 -23.609 1.392 1 86.19 156 ALA B O 1
ATOM 4339 N N . GLU B 1 157 ? -2.143 -25.094 2.166 1 90.12 157 GLU B N 1
ATOM 4340 C CA . GLU B 1 157 ? -1.093 -25.984 2.646 1 90.12 157 GLU B CA 1
ATOM 4341 C C . GLU B 1 157 ? -0.331 -26.609 1.485 1 90.12 157 GLU B C 1
ATOM 4343 O O . GLU B 1 157 ? 0.879 -26.828 1.574 1 90.12 157 GLU B O 1
ATOM 4348 N N . ILE B 1 158 ? -1.043 -26.969 0.465 1 93.62 158 ILE B N 1
ATOM 4349 C CA . ILE B 1 158 ? -0.435 -27.578 -0.713 1 93.62 158 ILE B CA 1
ATOM 4350 C C . ILE B 1 158 ? 0.623 -26.641 -1.291 1 93.62 158 ILE B C 1
ATOM 4352 O O . ILE B 1 158 ? 1.757 -27.047 -1.543 1 93.62 158 ILE B O 1
ATOM 4356 N N . TYR B 1 159 ? 0.32 -25.438 -1.448 1 93.44 159 TYR B N 1
ATOM 4357 C CA . TYR B 1 159 ? 1.265 -24.484 -2.008 1 93.44 159 TYR B CA 1
ATOM 4358 C C . TYR B 1 159 ? 2.391 -24.188 -1.025 1 93.44 159 TYR B C 1
ATOM 4360 O O . TYR B 1 159 ? 3.541 -24 -1.428 1 93.44 159 TYR B O 1
ATOM 4368 N N . ALA B 1 160 ? 2.098 -24.172 0.232 1 91 160 ALA B N 1
ATOM 4369 C CA . ALA B 1 160 ? 3.102 -23.875 1.255 1 91 160 ALA B CA 1
ATOM 4370 C C . ALA B 1 160 ? 4.117 -25.016 1.357 1 91 160 ALA B C 1
ATOM 4372 O O . ALA B 1 160 ? 5.293 -24.781 1.646 1 91 160 ALA B O 1
ATOM 4373 N N . MET B 1 161 ? 3.67 -26.234 1.111 1 93.38 161 MET B N 1
ATOM 4374 C CA . MET B 1 161 ? 4.52 -27.406 1.35 1 93.38 161 MET B CA 1
ATOM 4375 C C . MET B 1 161 ? 5.227 -27.828 0.069 1 93.38 161 MET B C 1
ATOM 4377 O O . MET B 1 161 ? 6.16 -28.625 0.109 1 93.38 161 MET B O 1
ATOM 4381 N N . ALA B 1 162 ? 4.801 -27.297 -1.042 1 96 162 ALA B N 1
ATOM 4382 C CA . ALA B 1 162 ? 5.457 -27.625 -2.303 1 96 162 ALA B CA 1
ATOM 4383 C C . ALA B 1 162 ? 6.934 -27.25 -2.273 1 96 162 ALA B C 1
ATOM 4385 O O . ALA B 1 162 ? 7.312 -26.25 -1.661 1 96 162 ALA B O 1
ATOM 4386 N N . SER B 1 163 ? 7.762 -28.047 -2.945 1 95.44 163 SER B N 1
ATOM 4387 C CA . SER B 1 163 ? 9.18 -27.703 -3.033 1 95.44 163 SER B CA 1
ATOM 4388 C C . SER B 1 163 ? 9.383 -26.391 -3.777 1 95.44 163 SER B C 1
ATOM 4390 O O . SER B 1 163 ? 10.344 -25.656 -3.506 1 95.44 163 SER B O 1
ATOM 4392 N N . SER B 1 164 ? 8.531 -26.172 -4.695 1 95.69 164 SER B N 1
ATOM 4393 C CA . SER B 1 164 ? 8.531 -24.938 -5.48 1 95.69 164 SER B CA 1
ATOM 4394 C C . SER B 1 164 ? 7.16 -24.656 -6.086 1 95.69 164 SER B C 1
ATOM 4396 O O . SER B 1 164 ? 6.426 -25.594 -6.422 1 95.69 164 SER B O 1
ATOM 4398 N N . VAL B 1 165 ? 6.809 -23.469 -6.059 1 96.88 165 VAL B N 1
ATOM 4399 C CA . VAL B 1 165 ? 5.648 -23.062 -6.844 1 96.88 165 VAL B CA 1
ATOM 4400 C C . VAL B 1 165 ? 6.105 -22.562 -8.211 1 96.88 165 VAL B C 1
ATOM 4402 O O . VAL B 1 165 ? 6.805 -21.547 -8.305 1 96.88 165 VAL B O 1
ATOM 4405 N N . VAL B 1 166 ? 5.703 -23.328 -9.195 1 97.5 166 VAL B N 1
ATOM 4406 C CA . VAL B 1 166 ? 6.062 -23.016 -10.57 1 97.5 166 VAL B CA 1
ATOM 4407 C C . VAL B 1 166 ? 5.008 -22.094 -11.188 1 97.5 166 VAL B C 1
ATOM 4409 O O . VAL B 1 166 ? 3.9 -22.547 -11.508 1 97.5 166 VAL B O 1
ATOM 4412 N N . VAL B 1 167 ? 5.398 -20.844 -11.398 1 96.94 167 VAL B N 1
ATOM 4413 C CA . VAL B 1 167 ? 4.492 -19.859 -11.961 1 96.94 167 VAL B CA 1
ATOM 4414 C C . VAL B 1 167 ? 4.617 -19.844 -13.484 1 96.94 167 VAL B C 1
ATOM 4416 O O . VAL B 1 167 ? 5.703 -19.641 -14.023 1 96.94 167 VAL B O 1
ATOM 4419 N N . TRP B 1 168 ? 3.539 -20.109 -14.156 1 96.81 168 TRP B N 1
ATOM 4420 C CA . TRP B 1 168 ? 3.514 -20.094 -15.609 1 96.81 168 TRP B CA 1
ATOM 4421 C C . TRP B 1 168 ? 2.936 -18.781 -16.125 1 96.81 168 TRP B C 1
ATOM 4423 O O . TRP B 1 168 ? 1.758 -18.484 -15.906 1 96.81 168 TRP B O 1
ATOM 4433 N N . LEU B 1 169 ? 3.777 -18.016 -16.891 1 96.31 169 LEU B N 1
ATOM 4434 C CA . LEU B 1 169 ? 3.381 -16.688 -17.328 1 96.31 169 LEU B CA 1
ATOM 4435 C C . LEU B 1 169 ? 2.932 -16.719 -18.797 1 96.31 169 LEU B C 1
ATOM 4437 O O . LEU B 1 169 ? 2.447 -15.711 -19.312 1 96.31 169 LEU B O 1
ATOM 4441 N N . GLY B 1 170 ? 3.121 -17.859 -19.484 1 95.19 170 GLY B N 1
ATOM 4442 C CA . GLY B 1 170 ? 2.801 -17.969 -20.906 1 95.19 170 GLY B CA 1
ATOM 4443 C C . GLY B 1 170 ? 4.027 -18.109 -21.781 1 95.19 170 GLY B C 1
ATOM 4444 O O . GLY B 1 170 ? 5.137 -18.312 -21.281 1 95.19 170 GLY B O 1
ATOM 4445 N N . LYS B 1 171 ? 3.811 -18.047 -23.031 1 95 171 LYS B N 1
ATOM 4446 C CA . LYS B 1 171 ? 4.887 -18.172 -24.016 1 95 171 LYS B CA 1
ATOM 4447 C C . LYS B 1 171 ? 5.762 -16.922 -24.031 1 95 171 LYS B C 1
ATOM 4449 O O . LYS B 1 171 ? 5.273 -15.812 -23.781 1 95 171 LYS B O 1
ATOM 4454 N N . PRO B 1 172 ? 6.984 -17.094 -24.312 1 96.38 172 PRO B N 1
ATOM 4455 C CA . PRO B 1 172 ? 7.891 -15.938 -24.281 1 96.38 172 PRO B CA 1
ATOM 4456 C C . PRO B 1 172 ? 7.738 -15.039 -25.5 1 96.38 172 PRO B C 1
ATOM 4458 O O . PRO B 1 172 ? 7.191 -15.469 -26.531 1 96.38 172 PRO B O 1
ATOM 4461 N N . THR B 1 173 ? 8.109 -13.812 -25.391 1 96.69 173 THR B N 1
ATOM 4462 C CA . THR B 1 173 ? 8.289 -12.852 -26.469 1 96.69 173 THR B CA 1
ATOM 4463 C C . THR B 1 173 ? 9.758 -12.461 -26.609 1 96.69 173 THR B C 1
ATOM 4465 O O . THR B 1 173 ? 10.617 -13.031 -25.938 1 96.69 173 THR B O 1
ATOM 4468 N N . ALA B 1 174 ? 10.062 -11.547 -27.5 1 95.62 174 ALA B N 1
ATOM 4469 C CA . ALA B 1 174 ? 11.43 -11.078 -27.719 1 95.62 174 ALA B CA 1
ATOM 4470 C C . ALA B 1 174 ? 11.961 -10.344 -26.5 1 95.62 174 ALA B C 1
ATOM 4472 O O . ALA B 1 174 ? 13.18 -10.242 -26.312 1 95.62 174 ALA B O 1
ATOM 4473 N N . HIS B 1 175 ? 11.078 -9.906 -25.656 1 96.81 175 HIS B N 1
ATOM 4474 C CA . HIS B 1 175 ? 11.484 -9.078 -24.516 1 96.81 175 HIS B CA 1
ATOM 4475 C C . HIS B 1 175 ? 11.586 -9.898 -23.234 1 96.81 175 HIS B C 1
ATOM 4477 O O . HIS B 1 175 ? 12.102 -9.414 -22.234 1 96.81 175 HIS B O 1
ATOM 4483 N N . SER B 1 176 ? 11.148 -11.164 -23.234 1 97.25 176 SER B N 1
ATOM 4484 C CA . SER B 1 176 ? 10.969 -11.945 -22 1 97.25 176 SER B CA 1
ATOM 4485 C C . SER B 1 176 ? 12.312 -12.211 -21.328 1 97.25 176 SER B C 1
ATOM 4487 O O . SER B 1 176 ? 12.422 -12.133 -20.109 1 97.25 176 SER B O 1
ATOM 4489 N N . GLN B 1 177 ? 13.312 -12.547 -22.109 1 96.44 177 GLN B N 1
ATOM 4490 C CA . GLN B 1 177 ? 14.625 -12.82 -21.531 1 96.44 177 GLN B CA 1
ATOM 4491 C C . GLN B 1 177 ? 15.164 -11.594 -20.797 1 96.44 177 GLN B C 1
ATOM 4493 O O . GLN B 1 177 ? 15.602 -11.695 -19.641 1 96.44 177 GLN B O 1
ATOM 4498 N N . THR B 1 178 ? 15.109 -10.516 -21.5 1 96.44 178 THR B N 1
ATOM 4499 C CA . THR B 1 178 ? 15.594 -9.273 -20.906 1 96.44 178 THR B CA 1
ATOM 4500 C C . THR B 1 178 ? 14.789 -8.922 -19.656 1 96.44 178 THR B C 1
ATOM 4502 O O . THR B 1 178 ? 15.344 -8.469 -18.656 1 96.44 178 THR B O 1
ATOM 4505 N N . GLY B 1 179 ? 13.461 -9.078 -19.719 1 97.56 179 GLY B N 1
ATOM 4506 C CA . GLY B 1 179 ? 12.602 -8.812 -18.578 1 97.56 179 GLY B CA 1
ATOM 4507 C C . GLY B 1 179 ? 12.969 -9.641 -17.359 1 97.56 179 GLY B C 1
ATOM 4508 O O . GLY B 1 179 ? 13.086 -9.109 -16.25 1 97.56 179 GLY B O 1
ATOM 4509 N N . LEU B 1 180 ? 13.203 -10.898 -17.562 1 97.25 180 LEU B N 1
ATOM 4510 C CA . LEU B 1 180 ? 13.562 -11.789 -16.469 1 97.25 180 LEU B CA 1
ATOM 4511 C C . LEU B 1 180 ? 14.961 -11.469 -15.945 1 97.25 180 LEU B C 1
ATOM 4513 O O . LEU B 1 180 ? 15.219 -11.586 -14.75 1 97.25 180 LEU B O 1
ATOM 4517 N N . ASP B 1 181 ? 15.836 -11.039 -16.844 1 95.12 181 ASP B N 1
ATOM 4518 C CA . ASP B 1 181 ? 17.188 -10.648 -16.438 1 95.12 181 ASP B CA 1
ATOM 4519 C C . ASP B 1 181 ? 17.141 -9.422 -15.523 1 95.12 181 ASP B C 1
ATOM 4521 O O . ASP B 1 181 ? 17.906 -9.328 -14.562 1 95.12 181 ASP B O 1
ATOM 4525 N N . ILE B 1 182 ? 16.312 -8.547 -15.867 1 96.44 182 ILE B N 1
ATOM 4526 C CA . ILE B 1 182 ? 16.172 -7.34 -15.062 1 96.44 182 ILE B CA 1
ATOM 4527 C C . ILE B 1 182 ? 15.617 -7.695 -13.688 1 96.44 182 ILE B C 1
ATOM 4529 O O . ILE B 1 182 ? 16.094 -7.191 -12.664 1 96.44 182 ILE B O 1
ATOM 4533 N N . LEU B 1 183 ? 14.586 -8.539 -13.641 1 96.69 183 LEU B N 1
ATOM 4534 C CA . LEU B 1 183 ? 14.055 -9 -12.359 1 96.69 183 LEU B CA 1
ATOM 4535 C C . LEU B 1 183 ? 15.125 -9.734 -11.562 1 96.69 183 LEU B C 1
ATOM 4537 O O . LEU B 1 183 ? 15.211 -9.57 -10.336 1 96.69 183 LEU B O 1
ATOM 4541 N N . ALA B 1 184 ? 15.93 -10.5 -12.242 1 94.75 184 ALA B N 1
ATOM 4542 C CA . ALA B 1 184 ? 17.031 -11.203 -11.578 1 94.75 184 ALA B CA 1
ATOM 4543 C C . ALA B 1 184 ? 18.031 -10.227 -11 1 94.75 184 ALA B C 1
ATOM 4545 O O . ALA B 1 184 ? 18.578 -10.445 -9.914 1 94.75 184 ALA B O 1
ATOM 4546 N N . PHE B 1 185 ? 18.328 -9.203 -11.75 1 94.25 185 PHE B N 1
ATOM 4547 C CA . PHE B 1 185 ? 19.219 -8.148 -11.266 1 94.25 185 PHE B CA 1
ATOM 4548 C C . PHE B 1 185 ? 18.656 -7.516 -9.992 1 94.25 185 PHE B C 1
ATOM 4550 O O . PHE B 1 185 ? 19.391 -7.309 -9.023 1 94.25 185 PHE B O 1
ATOM 4557 N N . LEU B 1 186 ? 17.344 -7.223 -10 1 94.62 186 LEU B N 1
ATOM 4558 C CA . LEU B 1 186 ? 16.688 -6.602 -8.852 1 94.62 186 LEU B CA 1
ATOM 4559 C C . LEU B 1 186 ? 16.656 -7.562 -7.668 1 94.62 186 LEU B C 1
ATOM 4561 O O . LEU B 1 186 ? 16.672 -7.129 -6.512 1 94.62 186 LEU B O 1
ATOM 4565 N N . ALA B 1 187 ? 16.578 -8.82 -7.949 1 93.56 187 ALA B N 1
ATOM 4566 C CA . ALA B 1 187 ? 16.562 -9.812 -6.883 1 93.56 187 ALA B CA 1
ATOM 4567 C C . ALA B 1 187 ? 17.984 -10.078 -6.359 1 93.56 187 ALA B C 1
ATOM 4569 O O . ALA B 1 187 ? 18.156 -10.688 -5.301 1 93.56 187 ALA B O 1
ATOM 4570 N N . GLY B 1 188 ? 18.969 -9.617 -7.043 1 89.38 188 GLY B N 1
ATOM 4571 C CA . GLY B 1 188 ? 20.359 -9.875 -6.699 1 89.38 188 GLY B CA 1
ATOM 4572 C C . GLY B 1 188 ? 20.938 -8.844 -5.746 1 89.38 188 GLY B C 1
ATOM 4573 O O . GLY B 1 188 ? 20.219 -8.266 -4.934 1 89.38 188 GLY B O 1
ATOM 4574 N N . SER B 1 189 ? 22.234 -8.719 -5.773 1 85.31 189 SER B N 1
ATOM 4575 C CA . SER B 1 189 ? 22.891 -7.871 -4.785 1 85.31 189 SER B CA 1
ATOM 4576 C C . SER B 1 189 ? 23.781 -6.824 -5.457 1 85.31 189 SER B C 1
ATOM 4578 O O . SER B 1 189 ? 24.375 -5.988 -4.781 1 85.31 189 SER B O 1
ATOM 4580 N N . ASP B 1 190 ? 23.703 -6.816 -6.762 1 86.5 190 ASP B N 1
ATOM 4581 C CA . ASP B 1 190 ? 24.547 -5.852 -7.461 1 86.5 190 ASP B CA 1
ATOM 4582 C C . ASP B 1 190 ? 24.031 -4.426 -7.258 1 86.5 190 ASP B C 1
ATOM 4584 O O . ASP B 1 190 ? 22.812 -4.191 -7.266 1 86.5 190 ASP B O 1
ATOM 4588 N N . LYS B 1 191 ? 24.938 -3.527 -7.098 1 84.75 191 LYS B N 1
ATOM 4589 C CA . LYS B 1 191 ? 24.562 -2.133 -6.871 1 84.75 191 LYS B CA 1
ATOM 4590 C C . LYS B 1 191 ? 23.953 -1.517 -8.125 1 84.75 191 LYS B C 1
ATOM 4592 O O . LYS B 1 191 ? 24.156 -2.006 -9.234 1 84.75 191 LYS B O 1
ATOM 4597 N N . PHE B 1 192 ? 23.109 -0.468 -7.828 1 88.69 192 PHE B N 1
ATOM 4598 C CA . PHE B 1 192 ? 22.5 0.275 -8.93 1 88.69 192 PHE B CA 1
ATOM 4599 C C . PHE B 1 192 ? 23.531 1.171 -9.609 1 88.69 192 PHE B C 1
ATOM 4601 O O . PHE B 1 192 ? 23.359 2.391 -9.656 1 88.69 192 PHE B O 1
ATOM 4608 N N . ASP B 1 193 ? 24.609 0.654 -10.008 1 84.19 193 ASP B N 1
ATOM 4609 C CA . ASP B 1 193 ? 25.672 1.433 -10.641 1 84.19 193 ASP B CA 1
ATOM 4610 C C . ASP B 1 193 ? 25.562 1.375 -12.164 1 84.19 193 ASP B C 1
ATOM 4612 O O . ASP B 1 193 ? 24.469 1.216 -12.711 1 84.19 193 ASP B O 1
ATOM 4616 N N . ASP B 1 194 ? 26.609 1.581 -12.797 1 81 194 ASP B N 1
ATOM 4617 C CA . ASP B 1 194 ? 26.625 1.68 -14.258 1 81 194 ASP B CA 1
ATOM 4618 C C . ASP B 1 194 ? 26.203 0.364 -14.898 1 81 194 ASP B C 1
ATOM 4620 O O . ASP B 1 194 ? 25.766 0.345 -16.062 1 81 194 ASP B O 1
ATOM 4624 N N . ASN B 1 195 ? 26.172 -0.673 -14.102 1 83.69 195 ASN B N 1
ATOM 4625 C CA . ASN B 1 195 ? 25.844 -1.98 -14.656 1 83.69 195 ASN B CA 1
ATOM 4626 C C . ASN B 1 195 ? 24.344 -2.281 -14.531 1 83.69 195 ASN B C 1
ATOM 4628 O O . ASN B 1 195 ? 23.875 -3.299 -15.039 1 83.69 195 ASN B O 1
ATOM 4632 N N . ALA B 1 196 ? 23.703 -1.367 -13.945 1 90.19 196 ALA B N 1
ATOM 4633 C CA . ALA B 1 196 ? 22.25 -1.564 -13.852 1 90.19 196 ALA B CA 1
ATOM 4634 C C . ALA B 1 196 ? 21.609 -1.569 -15.234 1 90.19 196 ALA B C 1
ATOM 4636 O O . ALA B 1 196 ? 21.969 -0.766 -16.094 1 90.19 196 ALA B O 1
ATOM 4637 N N . PRO B 1 197 ? 20.719 -2.514 -15.523 1 91 197 PRO B N 1
ATOM 4638 C CA . PRO B 1 197 ? 20.109 -2.652 -16.844 1 91 197 PRO B CA 1
ATOM 4639 C C . PRO B 1 197 ? 19.578 -1.328 -17.391 1 91 197 PRO B C 1
ATOM 4641 O O . PRO B 1 197 ? 19.703 -1.056 -18.594 1 91 197 PRO B O 1
ATOM 4644 N N . TRP B 1 198 ? 19.016 -0.476 -16.578 1 90.06 198 TRP B N 1
ATOM 4645 C CA . TRP B 1 198 ? 18.422 0.775 -17.031 1 90.06 198 TRP B CA 1
ATOM 4646 C C . TRP B 1 198 ? 19.5 1.825 -17.297 1 90.06 198 TRP B C 1
ATOM 4648 O O . TRP B 1 198 ? 19.219 2.9 -17.828 1 90.06 198 TRP B O 1
ATOM 4658 N N . ASN B 1 199 ? 20.703 1.555 -16.891 1 88.19 199 ASN B N 1
ATOM 4659 C CA . ASN B 1 199 ? 21.812 2.441 -17.219 1 88.19 199 ASN B CA 1
ATOM 4660 C C . ASN B 1 199 ? 22.562 1.965 -18.453 1 88.19 199 ASN B C 1
ATOM 4662 O O . ASN B 1 199 ? 23.281 2.74 -19.078 1 88.19 199 ASN B O 1
ATOM 4666 N N . ARG B 1 200 ? 22.391 0.706 -18.812 1 89.94 200 ARG B N 1
ATOM 4667 C CA . ARG B 1 200 ? 23.141 0.103 -19.906 1 89.94 200 ARG B CA 1
ATOM 4668 C C . ARG B 1 200 ? 22.281 0.049 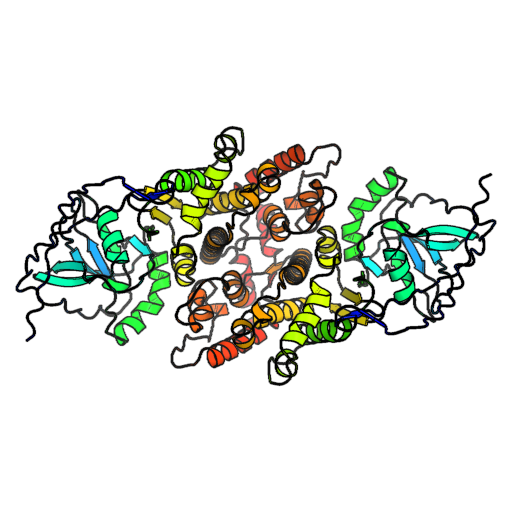-21.172 1 89.94 200 ARG B C 1
ATOM 4670 O O . ARG B 1 200 ? 22.812 0.048 -22.281 1 89.94 200 ARG B O 1
ATOM 4677 N N . MET B 1 201 ? 21.062 0.002 -21.016 1 93.06 201 MET B N 1
ATOM 4678 C CA . MET B 1 201 ? 20.125 -0.151 -22.125 1 93.06 201 MET B CA 1
ATOM 4679 C C . MET B 1 201 ? 19.297 1.117 -22.328 1 93.06 201 MET B C 1
ATOM 4681 O O . MET B 1 201 ? 19.281 1.991 -21.469 1 93.06 201 MET B O 1
ATOM 4685 N N . GLU B 1 202 ? 18.719 1.165 -23.547 1 93.69 202 GLU B N 1
ATOM 4686 C CA . GLU B 1 202 ? 17.75 2.238 -23.75 1 93.69 202 GLU B CA 1
ATOM 4687 C C . GLU B 1 202 ? 16.547 2.088 -22.812 1 93.69 202 GLU B C 1
ATOM 4689 O O . GLU B 1 202 ? 16.031 0.985 -22.641 1 93.69 202 GLU B O 1
ATOM 4694 N N . ILE B 1 203 ? 16.141 3.164 -22.281 1 93.81 203 ILE B N 1
ATOM 4695 C CA . ILE B 1 203 ? 15.086 3.184 -21.266 1 93.81 203 ILE B CA 1
ATOM 4696 C C . ILE B 1 203 ? 13.828 2.533 -21.844 1 93.81 203 ILE B C 1
ATOM 4698 O O . ILE B 1 203 ? 13.133 1.796 -21.141 1 93.81 203 ILE B O 1
ATOM 4702 N N . GLN B 1 204 ? 13.531 2.787 -23.062 1 94.81 204 GLN B N 1
ATOM 4703 C CA . GLN B 1 204 ? 12.328 2.238 -23.688 1 94.81 204 GLN B CA 1
ATOM 4704 C C . GLN B 1 204 ? 12.391 0.714 -23.75 1 94.81 204 GLN B C 1
ATOM 4706 O O . GLN B 1 204 ? 11.367 0.038 -23.625 1 94.81 204 GLN B O 1
ATOM 4711 N N . ASP B 1 205 ? 13.586 0.215 -23.953 1 95.38 205 ASP B N 1
ATOM 4712 C CA . ASP B 1 205 ? 13.773 -1.231 -23.984 1 95.38 205 ASP B CA 1
ATOM 4713 C C . ASP B 1 205 ? 13.594 -1.845 -22.609 1 95.38 205 ASP B C 1
ATOM 4715 O O . ASP B 1 205 ? 13.047 -2.939 -22.469 1 95.38 205 ASP B O 1
ATOM 4719 N N . VAL B 1 206 ? 14.086 -1.137 -21.641 1 96.12 206 VAL B N 1
ATOM 4720 C CA . VAL B 1 206 ? 13.945 -1.593 -20.266 1 96.12 206 VAL B CA 1
ATOM 4721 C C . VAL B 1 206 ? 12.469 -1.63 -19.875 1 96.12 206 VAL B C 1
ATOM 4723 O O . VAL B 1 206 ? 11.992 -2.611 -19.297 1 96.12 206 VAL B O 1
ATOM 4726 N N . ILE B 1 207 ? 11.773 -0.589 -20.25 1 97.12 207 ILE B N 1
ATOM 4727 C CA . ILE B 1 207 ? 10.352 -0.49 -19.953 1 97.12 207 ILE B CA 1
ATOM 4728 C C . ILE B 1 207 ? 9.602 -1.634 -20.641 1 97.12 207 ILE B C 1
ATOM 4730 O O . ILE B 1 207 ? 8.797 -2.324 -20 1 97.12 207 ILE B O 1
ATOM 4734 N N . ALA B 1 208 ? 9.898 -1.838 -21.875 1 96.88 208 ALA B N 1
ATOM 4735 C CA . ALA B 1 208 ? 9.242 -2.902 -22.641 1 96.88 208 ALA B CA 1
ATOM 4736 C C . ALA B 1 208 ? 9.531 -4.27 -22.031 1 96.88 208 ALA B C 1
ATOM 4738 O O . ALA B 1 208 ? 8.648 -5.125 -21.953 1 96.88 208 ALA B O 1
ATOM 4739 N N . ALA B 1 209 ? 10.703 -4.441 -21.625 1 97.31 209 ALA B N 1
ATOM 4740 C CA . ALA B 1 209 ? 11.125 -5.715 -21.062 1 97.31 209 ALA B CA 1
ATOM 4741 C C . ALA B 1 209 ? 10.422 -5.98 -19.734 1 97.31 209 ALA B C 1
ATOM 4743 O O . ALA B 1 209 ? 9.891 -7.074 -19.516 1 97.31 209 ALA B O 1
ATOM 4744 N N . ILE B 1 210 ? 10.359 -5.039 -18.859 1 97.44 210 ILE B N 1
ATOM 4745 C CA . ILE B 1 210 ? 9.719 -5.199 -17.562 1 97.44 210 ILE B CA 1
ATOM 4746 C C . ILE B 1 210 ? 8.219 -5.422 -17.75 1 97.44 210 ILE B C 1
ATOM 4748 O O . ILE B 1 210 ? 7.637 -6.336 -17.156 1 97.44 210 ILE B O 1
ATOM 4752 N N . ARG B 1 211 ? 7.641 -4.648 -18.594 1 97.06 211 ARG B N 1
ATOM 4753 C CA . ARG B 1 211 ? 6.207 -4.738 -18.859 1 97.06 211 ARG B CA 1
ATOM 4754 C C . ARG B 1 211 ? 5.84 -6.09 -19.453 1 97.06 211 ARG B C 1
ATOM 4756 O O . ARG B 1 211 ? 4.762 -6.625 -19.172 1 97.06 211 ARG B O 1
ATOM 4763 N N . ASP B 1 212 ? 6.699 -6.637 -20.219 1 97.44 212 ASP B N 1
ATOM 4764 C CA . ASP B 1 212 ? 6.469 -7.945 -20.812 1 97.44 212 ASP B CA 1
ATOM 4765 C C . ASP B 1 212 ? 6.203 -9 -19.75 1 97.44 212 ASP B C 1
ATOM 4767 O O . ASP B 1 212 ? 5.504 -9.984 -20 1 97.44 212 ASP B O 1
ATOM 4771 N N . ILE B 1 213 ? 6.738 -8.781 -18.578 1 96.88 213 ILE B N 1
ATOM 4772 C CA . ILE B 1 213 ? 6.586 -9.758 -17.5 1 96.88 213 ILE B CA 1
ATOM 4773 C C . ILE B 1 213 ? 5.441 -9.344 -16.594 1 96.88 213 ILE B C 1
ATOM 4775 O O . ILE B 1 213 ? 4.465 -10.086 -16.422 1 96.88 213 ILE B O 1
ATOM 4779 N N . ILE B 1 214 ? 5.457 -8.141 -16.125 1 94.75 214 ILE B N 1
ATOM 4780 C CA . ILE B 1 214 ? 4.617 -7.75 -15 1 94.75 214 ILE B CA 1
ATOM 4781 C C . ILE B 1 214 ? 3.189 -7.492 -15.484 1 94.75 214 ILE B C 1
ATOM 4783 O O . ILE B 1 214 ? 2.244 -7.523 -14.695 1 94.75 214 ILE B O 1
ATOM 4787 N N . ASP B 1 215 ? 3.002 -7.238 -16.766 1 93.94 215 ASP B N 1
ATOM 4788 C CA . ASP B 1 215 ? 1.674 -6.926 -17.281 1 93.94 215 ASP B CA 1
ATOM 4789 C C . ASP B 1 215 ? 0.962 -8.188 -17.766 1 93.94 215 ASP B C 1
ATOM 4791 O O . ASP B 1 215 ? -0.151 -8.117 -18.281 1 93.94 215 ASP B O 1
ATOM 4795 N N . ARG B 1 216 ? 1.574 -9.281 -17.578 1 93.88 216 ARG B N 1
ATOM 4796 C CA . ARG B 1 216 ? 0.948 -10.531 -18 1 93.88 216 ARG B CA 1
ATOM 4797 C C . ARG B 1 216 ? -0.276 -10.844 -17.141 1 93.88 216 ARG B C 1
ATOM 4799 O O . ARG B 1 216 ? -0.378 -10.391 -16 1 93.88 216 ARG B O 1
ATOM 4806 N N . HIS B 1 217 ? -1.103 -11.672 -17.703 1 91 217 HIS B N 1
ATOM 4807 C CA . HIS B 1 217 ? -2.404 -11.961 -17.109 1 91 217 HIS B CA 1
ATOM 4808 C C . HIS B 1 217 ? -2.256 -12.609 -15.742 1 91 217 HIS B C 1
ATOM 4810 O O . HIS B 1 217 ? -3.096 -12.406 -14.859 1 91 217 HIS B O 1
ATOM 4816 N N . TYR B 1 218 ? -1.258 -13.312 -15.586 1 92.44 218 TYR B N 1
ATOM 4817 C CA . TYR B 1 218 ? -1.012 -13.984 -14.312 1 92.44 218 TYR B CA 1
ATOM 4818 C C . TYR B 1 218 ? -1.083 -12.992 -13.156 1 92.44 218 TYR B C 1
ATOM 4820 O O . TYR B 1 218 ? -1.749 -13.25 -12.156 1 92.44 218 TYR B O 1
ATOM 4828 N N . PHE B 1 219 ? -0.536 -11.844 -13.328 1 92.25 219 PHE B N 1
ATOM 4829 C CA . PHE B 1 219 ? -0.384 -10.875 -12.25 1 92.25 219 PHE B CA 1
ATOM 4830 C C . PHE B 1 219 ? -1.686 -10.117 -12.016 1 92.25 219 PHE B C 1
ATOM 4832 O O . PHE B 1 219 ? -1.794 -9.336 -11.062 1 92.25 219 PHE B O 1
ATOM 4839 N N . GLN B 1 220 ? -2.643 -10.398 -12.742 1 88.94 220 GLN B N 1
ATOM 4840 C CA . GLN B 1 220 ? -3.91 -9.695 -12.602 1 88.94 220 GLN B CA 1
ATOM 4841 C C . GLN B 1 220 ? -4.902 -10.5 -11.766 1 88.94 220 GLN B C 1
ATOM 4843 O O . GLN B 1 220 ? -5.918 -9.969 -11.32 1 88.94 220 GLN B O 1
ATOM 4848 N N . ARG B 1 221 ? -4.551 -11.711 -11.508 1 86.81 221 ARG B N 1
ATOM 4849 C CA . ARG B 1 221 ? -5.512 -12.578 -10.828 1 86.81 221 ARG B CA 1
ATOM 4850 C C . ARG B 1 221 ? -5.246 -12.617 -9.328 1 86.81 221 ARG B C 1
ATOM 4852 O O . ARG B 1 221 ? -4.09 -12.641 -8.898 1 86.81 221 ARG B O 1
ATOM 4859 N N . LEU B 1 222 ? -6.305 -12.719 -8.555 1 86.38 222 LEU B N 1
ATOM 4860 C CA . LEU B 1 222 ? -6.211 -12.648 -7.102 1 86.38 222 LEU B CA 1
ATOM 4861 C C . LEU B 1 222 ? -5.652 -13.945 -6.527 1 86.38 222 LEU B C 1
ATOM 4863 O O . LEU B 1 222 ? -4.805 -13.922 -5.637 1 86.38 222 LEU B O 1
ATOM 4867 N N . TRP B 1 223 ? -6.059 -15.102 -7.051 1 82.88 223 TRP B N 1
ATOM 4868 C CA . TRP B 1 223 ? -5.727 -16.391 -6.441 1 82.88 223 TRP B CA 1
ATOM 4869 C C . TRP B 1 223 ? -4.223 -16.641 -6.492 1 82.88 223 TRP B C 1
ATOM 4871 O O . TRP B 1 223 ? -3.674 -17.312 -5.613 1 82.88 223 TRP B O 1
ATOM 4881 N N . VAL B 1 224 ? -3.631 -16.078 -7.422 1 85.38 224 VAL B N 1
ATOM 4882 C CA . VAL B 1 224 ? -2.213 -16.375 -7.609 1 85.38 224 VAL B CA 1
ATOM 4883 C C . VAL B 1 224 ? -1.408 -15.766 -6.461 1 85.38 224 VAL B C 1
ATOM 4885 O O . VAL B 1 224 ? -0.31 -16.234 -6.148 1 85.38 224 VAL B O 1
ATOM 4888 N N . VAL B 1 225 ? -1.966 -14.742 -5.848 1 85.88 225 VAL B N 1
ATOM 4889 C CA . VAL B 1 225 ? -1.276 -14.102 -4.73 1 85.88 225 VAL B CA 1
ATOM 4890 C C . VAL B 1 225 ? -1.145 -15.094 -3.574 1 85.88 225 VAL B C 1
ATOM 4892 O O . VAL B 1 225 ? -0.06 -15.258 -3.01 1 85.88 225 VAL B O 1
ATOM 4895 N N . GLN B 1 226 ? -2.188 -15.742 -3.271 1 85.12 226 GLN B N 1
ATOM 4896 C CA . GLN B 1 226 ? -2.146 -16.719 -2.197 1 85.12 226 GLN B CA 1
ATOM 4897 C C . GLN B 1 226 ? -1.224 -17.891 -2.551 1 85.12 226 GLN B C 1
ATOM 4899 O O . GLN B 1 226 ? -0.485 -18.391 -1.697 1 85.12 226 GLN B O 1
ATOM 4904 N N . GLU B 1 227 ? -1.283 -18.266 -3.789 1 88.75 227 GLU B N 1
ATOM 4905 C CA . GLU B 1 227 ? -0.511 -19.422 -4.254 1 88.75 227 GLU B CA 1
ATOM 4906 C C . GLU B 1 227 ? 0.988 -19.156 -4.172 1 88.75 227 GLU B C 1
ATOM 4908 O O . GLU B 1 227 ? 1.742 -19.953 -3.617 1 88.75 227 GLU B O 1
ATOM 4913 N N . ALA B 1 228 ? 1.314 -18 -4.621 1 88 228 ALA B N 1
ATOM 4914 C CA . ALA B 1 228 ? 2.734 -17.672 -4.691 1 88 228 ALA B CA 1
ATOM 4915 C C . ALA B 1 228 ? 3.24 -17.141 -3.354 1 88 228 ALA B C 1
ATOM 4917 O O . ALA B 1 228 ? 4.398 -17.359 -2.99 1 88 228 ALA B O 1
ATOM 4918 N N . ALA B 1 229 ? 2.393 -16.5 -2.648 1 88.25 229 ALA B N 1
ATOM 4919 C CA . ALA B 1 229 ? 2.795 -15.898 -1.38 1 88.25 229 ALA B CA 1
ATOM 4920 C C . ALA B 1 229 ? 3.16 -16.969 -0.356 1 88.25 229 ALA B C 1
ATOM 4922 O O . ALA B 1 229 ? 4.035 -16.766 0.488 1 88.25 229 ALA B O 1
ATOM 4923 N N . LEU B 1 230 ? 2.592 -18.109 -0.417 1 89.12 230 LEU B N 1
ATOM 4924 C CA . LEU B 1 230 ? 2.803 -19.172 0.566 1 89.12 230 LEU B CA 1
ATOM 4925 C C . LEU B 1 230 ? 3.998 -20.031 0.184 1 89.12 230 LEU B C 1
ATOM 4927 O O . LEU B 1 230 ? 4.48 -20.828 0.996 1 89.12 230 LEU B O 1
ATOM 4931 N N . ALA B 1 231 ? 4.504 -19.797 -0.942 1 92.25 231 ALA B N 1
ATOM 4932 C CA . ALA B 1 231 ? 5.527 -20.672 -1.513 1 92.25 231 ALA B CA 1
ATOM 4933 C C . ALA B 1 231 ? 6.863 -20.484 -0.801 1 92.25 231 ALA B C 1
ATOM 4935 O O . ALA B 1 231 ? 7.219 -19.359 -0.418 1 92.25 231 ALA B O 1
ATOM 4936 N N . GLN B 1 232 ? 7.574 -21.547 -0.697 1 88.44 232 GLN B N 1
ATOM 4937 C CA . GLN B 1 232 ? 8.945 -21.484 -0.205 1 88.44 232 GLN B CA 1
ATOM 4938 C C . GLN B 1 232 ? 9.898 -21 -1.295 1 88.44 232 GLN B C 1
ATOM 4940 O O . GLN B 1 232 ? 10.883 -20.312 -1.008 1 88.44 232 GLN B O 1
ATOM 4945 N N . ARG B 1 233 ? 9.648 -21.453 -2.334 1 93.5 233 ARG B N 1
ATOM 4946 C CA . ARG B 1 233 ? 10.383 -21.094 -3.545 1 93.5 233 ARG B CA 1
ATOM 4947 C C . ARG B 1 233 ? 9.422 -20.797 -4.695 1 93.5 233 ARG B C 1
ATOM 4949 O O . ARG B 1 233 ? 8.438 -21.5 -4.883 1 93.5 233 ARG B O 1
ATOM 4956 N N . VAL B 1 234 ? 9.695 -19.703 -5.367 1 95.75 234 VAL B N 1
ATOM 4957 C CA . VAL B 1 234 ? 8.859 -19.328 -6.504 1 95.75 234 VAL B CA 1
ATOM 4958 C C . VAL B 1 234 ? 9.695 -19.328 -7.781 1 95.75 234 VAL B C 1
ATOM 4960 O O . VAL B 1 234 ? 10.758 -18.703 -7.832 1 95.75 234 VAL B O 1
ATOM 4963 N N . ALA B 1 235 ? 9.305 -20.062 -8.75 1 96.31 235 ALA B N 1
ATOM 4964 C CA . ALA B 1 235 ? 9.945 -20.078 -10.062 1 96.31 235 ALA B CA 1
ATOM 4965 C C . ALA B 1 235 ? 9.039 -19.438 -11.109 1 96.31 235 ALA B C 1
ATOM 4967 O O . ALA B 1 235 ? 8.016 -20.031 -11.492 1 96.31 235 ALA B O 1
ATOM 4968 N N . LEU B 1 236 ? 9.43 -18.312 -11.586 1 96.19 236 LEU B N 1
ATOM 4969 C CA . LEU B 1 236 ? 8.695 -17.625 -12.648 1 96.19 236 LEU B CA 1
ATOM 4970 C C . LEU B 1 236 ? 9.109 -18.141 -14.023 1 96.19 236 LEU B C 1
ATOM 4972 O O . LEU B 1 236 ? 10.289 -18.094 -14.375 1 96.19 236 LEU B O 1
ATOM 4976 N N . ASN B 1 237 ? 8.133 -18.578 -14.781 1 96.94 237 ASN B N 1
ATOM 4977 C CA . ASN B 1 237 ? 8.461 -19.188 -16.078 1 96.94 237 ASN B CA 1
ATOM 4978 C C . ASN B 1 237 ? 7.73 -18.484 -17.219 1 96.94 237 ASN B C 1
ATOM 4980 O O . ASN B 1 237 ? 6.508 -18.328 -17.188 1 96.94 237 ASN B O 1
ATOM 4984 N N . ALA B 1 238 ? 8.461 -18.016 -18.188 1 96.81 238 ALA B N 1
ATOM 4985 C CA . ALA B 1 238 ? 7.957 -17.625 -19.5 1 96.81 238 ALA B CA 1
ATOM 4986 C C . ALA B 1 238 ? 8.508 -18.531 -20.594 1 96.81 238 ALA B C 1
ATOM 4988 O O . ALA B 1 238 ? 9.609 -18.297 -21.109 1 96.81 238 ALA B O 1
ATOM 4989 N N . GLY B 1 239 ? 7.691 -19.484 -21 1 94.38 239 GLY B N 1
ATOM 4990 C CA . GLY B 1 239 ? 8.242 -20.531 -21.844 1 94.38 239 GLY B CA 1
ATOM 4991 C C . GLY B 1 239 ? 9.383 -21.297 -21.203 1 94.38 239 GLY B C 1
ATOM 4992 O O . GLY B 1 239 ? 9.242 -21.781 -20.078 1 94.38 239 GLY B O 1
ATOM 4993 N N . HIS B 1 240 ? 10.5 -21.344 -21.844 1 91.25 240 HIS B N 1
ATOM 4994 C CA . HIS B 1 240 ? 11.656 -22.078 -21.344 1 91.25 240 HIS B CA 1
ATOM 4995 C C . HIS B 1 240 ? 12.508 -21.188 -20.438 1 91.25 240 HIS B C 1
ATOM 4997 O O . HIS B 1 240 ? 13.445 -21.672 -19.797 1 91.25 240 HIS B O 1
ATOM 5003 N N . LEU B 1 241 ? 12.195 -19.906 -20.375 1 95.12 241 LEU B N 1
ATOM 5004 C CA . LEU B 1 241 ? 12.938 -18.969 -19.547 1 95.12 241 LEU B CA 1
ATOM 5005 C C . LEU B 1 241 ? 12.461 -19.047 -18.094 1 95.12 241 LEU B C 1
ATOM 5007 O O . LEU B 1 241 ? 11.266 -19.234 -17.844 1 95.12 241 LEU B O 1
ATOM 5011 N N . MET B 1 242 ? 13.383 -18.875 -17.219 1 95.19 242 MET B N 1
ATOM 5012 C CA . MET B 1 242 ? 12.984 -19.016 -15.82 1 95.19 242 MET B CA 1
ATOM 5013 C C . MET B 1 242 ? 13.82 -18.125 -14.922 1 95.19 242 MET B C 1
ATOM 5015 O O . MET B 1 242 ? 14.992 -17.875 -15.195 1 95.19 242 MET B O 1
ATOM 5019 N N . PHE B 1 243 ? 13.25 -17.562 -13.953 1 94.75 243 PHE B N 1
ATOM 5020 C CA . PHE B 1 243 ? 13.844 -16.828 -12.828 1 94.75 243 PHE B CA 1
ATOM 5021 C C . PHE B 1 243 ? 13.227 -17.281 -11.508 1 94.75 243 PHE B C 1
ATOM 5023 O O . PHE B 1 243 ? 12 -17.422 -11.406 1 94.75 243 PHE B O 1
ATOM 5030 N N . GLU B 1 244 ? 14.062 -17.609 -10.578 1 95.25 244 GLU B N 1
ATOM 5031 C CA . GLU B 1 244 ? 13.508 -18.109 -9.32 1 95.25 244 GLU B CA 1
ATOM 5032 C C . GLU B 1 244 ? 14.125 -17.391 -8.125 1 95.25 244 GLU B C 1
ATOM 5034 O O . GLU B 1 244 ? 15.234 -16.844 -8.227 1 95.25 244 GLU B O 1
ATOM 5039 N N . TRP B 1 245 ? 13.406 -17.266 -7.035 1 93.25 245 TRP B N 1
ATOM 5040 C CA . TRP B 1 245 ? 13.906 -16.766 -5.758 1 93.25 245 TRP B CA 1
ATOM 5041 C C . TRP B 1 245 ? 13.297 -17.547 -4.594 1 93.25 245 TRP B C 1
ATOM 5043 O O . TRP B 1 245 ? 12.289 -18.234 -4.754 1 93.25 245 TRP B O 1
ATOM 5053 N N . THR B 1 246 ? 13.969 -17.484 -3.477 1 90.12 246 THR B N 1
ATOM 5054 C CA . THR B 1 246 ? 13.516 -18.172 -2.271 1 90.12 246 THR B CA 1
ATOM 5055 C C . THR B 1 246 ? 12.945 -17.172 -1.267 1 90.12 246 THR B C 1
ATOM 5057 O O . THR B 1 246 ? 13.109 -15.961 -1.42 1 90.12 246 THR B O 1
ATOM 5060 N N . GLY B 1 247 ? 12.25 -17.703 -0.296 1 85.06 247 GLY B N 1
ATOM 5061 C CA . GLY B 1 247 ? 11.695 -16.859 0.751 1 85.06 247 GLY B CA 1
ATOM 5062 C C . GLY B 1 247 ? 12.758 -16.25 1.651 1 85.06 247 GLY B C 1
ATOM 5063 O O . GLY B 1 247 ? 13.945 -16.266 1.312 1 85.06 247 GLY B O 1
ATOM 5064 N N . GLY B 1 248 ? 12.281 -15.5 2.615 1 83.44 248 GLY B N 1
ATOM 5065 C CA . GLY B 1 248 ? 13.164 -14.961 3.633 1 83.44 248 GLY B CA 1
ATOM 5066 C C . GLY B 1 248 ? 13.945 -13.742 3.16 1 83.44 248 GLY B C 1
ATOM 5067 O O . GLY B 1 248 ? 13.359 -12.797 2.631 1 83.44 248 GLY B O 1
ATOM 5068 N N . LEU B 1 249 ? 15.211 -13.898 3.266 1 85.44 249 LEU B N 1
ATOM 5069 C CA . LEU B 1 249 ? 16.109 -12.781 2.998 1 85.44 249 LEU B CA 1
ATOM 5070 C C . LEU B 1 249 ? 16.109 -12.422 1.515 1 85.44 249 LEU B C 1
ATOM 5072 O O . LEU B 1 249 ? 16.156 -11.242 1.154 1 85.44 249 LEU B O 1
ATOM 5076 N N . ALA B 1 250 ? 16.031 -13.453 0.734 1 89.25 250 ALA B N 1
ATOM 5077 C CA . ALA B 1 250 ? 16.047 -13.203 -0.706 1 89.25 250 ALA B CA 1
ATOM 5078 C C . ALA B 1 250 ? 14.82 -12.406 -1.142 1 89.25 250 ALA B C 1
ATOM 5080 O O . ALA B 1 250 ? 14.93 -11.477 -1.944 1 89.25 250 ALA B O 1
ATOM 5081 N N . THR B 1 251 ? 13.703 -12.789 -0.659 1 92.56 251 THR B N 1
ATOM 5082 C CA . THR B 1 251 ? 12.469 -12.07 -0.968 1 92.56 251 THR B CA 1
ATOM 5083 C C . THR B 1 251 ? 12.516 -10.648 -0.417 1 92.56 251 THR B C 1
ATOM 5085 O O . THR B 1 251 ? 12.086 -9.711 -1.085 1 92.56 251 THR B O 1
ATOM 5088 N N . ARG B 1 252 ? 13.023 -10.453 0.741 1 91.69 252 ARG B N 1
ATOM 5089 C CA . ARG B 1 252 ? 13.148 -9.133 1.359 1 91.69 252 ARG B CA 1
ATOM 5090 C C . ARG B 1 252 ? 14.055 -8.227 0.536 1 91.69 252 ARG B C 1
ATOM 5092 O O . ARG B 1 252 ? 13.727 -7.062 0.305 1 91.69 252 ARG B O 1
ATOM 5099 N N . ARG B 1 253 ? 15.117 -8.781 0.143 1 92 253 ARG B N 1
ATOM 5100 C CA . ARG B 1 253 ? 16.047 -8.031 -0.691 1 92 253 ARG B CA 1
ATOM 5101 C C . ARG B 1 253 ? 15.414 -7.652 -2.023 1 92 253 ARG B C 1
ATOM 5103 O O . ARG B 1 253 ? 15.539 -6.512 -2.473 1 92 253 ARG B O 1
ATOM 5110 N N . PHE B 1 254 ? 14.82 -8.633 -2.617 1 94.81 254 PHE B N 1
ATOM 5111 C CA . PHE B 1 254 ? 14.133 -8.422 -3.889 1 94.81 254 PHE B CA 1
ATOM 5112 C C . PHE B 1 254 ? 13.133 -7.273 -3.779 1 94.81 254 PHE B C 1
ATOM 5114 O O . PHE B 1 254 ? 13.164 -6.34 -4.582 1 94.81 254 PHE B O 1
ATOM 5121 N N . LEU B 1 255 ? 12.305 -7.273 -2.736 1 95.81 255 LEU B N 1
ATOM 5122 C CA . LEU B 1 255 ? 11.297 -6.246 -2.498 1 95.81 255 LEU B CA 1
ATOM 5123 C C . LEU B 1 255 ? 11.953 -4.895 -2.236 1 95.81 255 LEU B C 1
ATOM 5125 O O . LEU B 1 255 ? 11.531 -3.877 -2.797 1 95.81 255 LEU B O 1
ATOM 5129 N N . ALA B 1 256 ? 12.938 -4.855 -1.391 1 95.19 256 ALA B N 1
ATOM 5130 C CA . ALA B 1 256 ? 13.633 -3.621 -1.039 1 95.19 256 ALA B CA 1
ATOM 5131 C C . ALA B 1 256 ? 14.25 -2.969 -2.273 1 95.19 256 ALA B C 1
ATOM 5133 O O . ALA B 1 256 ? 14.164 -1.751 -2.445 1 95.19 256 ALA B O 1
ATOM 5134 N N . ARG B 1 257 ? 14.797 -3.775 -3.09 1 95.12 257 ARG B N 1
ATOM 5135 C CA . ARG B 1 257 ? 15.5 -3.232 -4.246 1 95.12 257 ARG B CA 1
ATOM 5136 C C . ARG B 1 257 ? 14.523 -2.727 -5.301 1 95.12 257 ARG B C 1
ATOM 5138 O O . ARG B 1 257 ? 14.805 -1.758 -6.004 1 95.12 257 ARG B O 1
ATOM 5145 N N . ILE B 1 258 ? 13.375 -3.363 -5.402 1 96.62 258 ILE B N 1
ATOM 5146 C CA . ILE B 1 258 ? 12.32 -2.814 -6.25 1 96.62 258 ILE B CA 1
ATOM 5147 C C . ILE B 1 258 ? 11.914 -1.433 -5.742 1 96.62 258 ILE B C 1
ATOM 5149 O O . ILE B 1 258 ? 11.82 -0.48 -6.52 1 96.62 258 ILE B O 1
ATOM 5153 N N . LYS B 1 259 ? 11.688 -1.326 -4.453 1 96.81 259 LYS B N 1
ATOM 5154 C CA . LYS B 1 259 ? 11.312 -0.048 -3.861 1 96.81 259 LYS B CA 1
ATOM 5155 C C . LYS B 1 259 ? 12.398 1.001 -4.07 1 96.81 259 LYS B C 1
ATOM 5157 O O . LYS B 1 259 ? 12.102 2.156 -4.387 1 96.81 259 LYS B O 1
ATOM 5162 N N . LEU B 1 260 ? 13.625 0.568 -3.881 1 95.69 260 LEU B N 1
ATOM 5163 C CA . LEU B 1 260 ? 14.75 1.475 -4.074 1 95.69 260 LEU B CA 1
ATOM 5164 C C . LEU B 1 260 ? 14.828 1.955 -5.52 1 95.69 260 LEU B C 1
ATOM 5166 O O . LEU B 1 260 ? 15.109 3.127 -5.773 1 95.69 260 LEU B O 1
ATOM 5170 N N . ALA B 1 261 ? 14.586 1.039 -6.426 1 94.94 261 ALA B N 1
ATOM 5171 C CA . ALA B 1 261 ? 14.594 1.421 -7.836 1 94.94 261 ALA B CA 1
ATOM 5172 C C . ALA B 1 261 ? 13.523 2.467 -8.125 1 94.94 261 ALA B C 1
ATOM 5174 O O . ALA B 1 261 ? 13.797 3.482 -8.773 1 94.94 261 ALA B O 1
ATOM 5175 N N . GLU B 1 262 ? 12.352 2.234 -7.609 1 95.06 262 GLU B N 1
ATOM 5176 C CA . GLU B 1 262 ? 11.227 3.141 -7.84 1 95.06 262 GLU B CA 1
ATOM 5177 C C . GLU B 1 262 ? 11.492 4.516 -7.23 1 95.06 262 GLU B C 1
ATOM 5179 O O . GLU B 1 262 ? 10.961 5.52 -7.703 1 95.06 262 GLU B O 1
ATOM 5184 N N . LEU B 1 263 ? 12.32 4.555 -6.168 1 95.25 263 LEU B N 1
ATOM 5185 C CA . LEU B 1 263 ? 12.625 5.805 -5.484 1 95.25 263 LEU B CA 1
ATOM 5186 C C . LEU B 1 263 ? 13.852 6.469 -6.098 1 95.25 263 LEU B C 1
ATOM 5188 O O . LEU B 1 263 ? 14.133 7.637 -5.824 1 95.25 263 LEU B O 1
ATOM 5192 N N . SER B 1 264 ? 14.602 5.789 -6.926 1 93.81 264 SER B N 1
ATOM 5193 C CA . SER B 1 264 ? 15.883 6.285 -7.406 1 93.81 264 SER B CA 1
ATOM 5194 C C . SER B 1 264 ? 15.703 7.516 -8.289 1 93.81 264 SER B C 1
ATOM 5196 O O . SER B 1 264 ? 14.719 7.629 -9.016 1 93.81 264 SER B O 1
ATOM 5198 N N . PRO B 1 265 ? 16.703 8.414 -8.234 1 92 265 PRO B N 1
ATOM 5199 C CA . PRO B 1 265 ? 16.641 9.594 -9.102 1 92 265 PRO B CA 1
ATOM 5200 C C . PRO B 1 265 ? 16.484 9.242 -10.578 1 92 265 PRO B C 1
ATOM 5202 O O . PRO B 1 265 ? 15.727 9.891 -11.297 1 92 265 PRO B O 1
ATOM 5205 N N . THR B 1 266 ? 17.172 8.227 -11.031 1 89.88 266 THR B N 1
ATOM 5206 C CA . THR B 1 266 ? 17.125 7.816 -12.438 1 89.88 266 THR B CA 1
ATOM 5207 C C . THR B 1 266 ? 15.711 7.41 -12.836 1 89.88 266 THR B C 1
ATOM 5209 O O . THR B 1 266 ? 15.211 7.832 -13.875 1 89.88 266 THR B O 1
ATOM 5212 N N . TRP B 1 267 ? 15.07 6.613 -12.039 1 92.06 267 TRP B N 1
ATOM 5213 C CA . TRP B 1 267 ? 13.719 6.148 -12.344 1 92.06 267 TRP B CA 1
ATOM 5214 C C . TRP B 1 267 ? 12.719 7.297 -12.273 1 92.06 267 TRP B C 1
ATOM 5216 O O . TRP B 1 267 ? 11.828 7.406 -13.125 1 92.06 267 TRP B O 1
ATOM 5226 N N . GLN B 1 268 ? 12.898 8.164 -11.305 1 89.56 268 GLN B N 1
ATOM 5227 C CA . GLN B 1 268 ? 11.961 9.258 -11.094 1 89.56 268 GLN B CA 1
ATOM 5228 C C . GLN B 1 268 ? 12.055 10.289 -12.219 1 89.56 268 GLN B C 1
ATOM 5230 O O . GLN B 1 268 ? 11.07 10.961 -12.539 1 89.56 268 GLN B O 1
ATOM 5235 N N . LYS B 1 269 ? 13.188 10.398 -12.844 1 89.44 269 LYS B N 1
ATOM 5236 C CA . LYS B 1 269 ? 13.414 11.406 -13.875 1 89.44 269 LYS B CA 1
ATOM 5237 C C . LYS B 1 269 ? 13.164 10.836 -15.266 1 89.44 269 LYS B C 1
ATOM 5239 O O . LYS B 1 269 ? 13.266 11.555 -16.266 1 89.44 269 LYS B O 1
ATOM 5244 N N . SER B 1 270 ? 12.891 9.578 -15.344 1 91.88 270 SER B N 1
ATOM 5245 C CA . SER B 1 270 ? 12.695 8.953 -16.641 1 91.88 270 SER B CA 1
ATOM 5246 C C . SER B 1 270 ? 11.305 8.336 -16.766 1 91.88 270 SER B C 1
ATOM 5248 O O . SER B 1 270 ? 10.508 8.414 -15.828 1 91.88 270 SER B O 1
ATOM 5250 N N . ASP B 1 271 ? 11.07 7.723 -17.891 1 93.44 271 ASP B N 1
ATOM 5251 C CA . ASP B 1 271 ? 9.773 7.098 -18.156 1 93.44 271 ASP B CA 1
ATOM 5252 C C . ASP B 1 271 ? 9.617 5.797 -17.359 1 93.44 271 ASP B C 1
ATOM 5254 O O . ASP B 1 271 ? 8.531 5.219 -17.312 1 93.44 271 ASP B O 1
ATOM 5258 N N . LEU B 1 272 ? 10.688 5.441 -16.688 1 94.38 272 LEU B N 1
ATOM 5259 C CA . LEU B 1 272 ? 10.609 4.25 -15.859 1 94.38 272 LEU B CA 1
ATOM 5260 C C . LEU B 1 272 ? 9.594 4.434 -14.734 1 94.38 272 LEU B C 1
ATOM 5262 O O . LEU B 1 272 ? 9.102 3.455 -14.172 1 94.38 272 LEU B O 1
ATOM 5266 N N . LYS B 1 273 ? 9.312 5.637 -14.414 1 91.94 273 LYS B N 1
ATOM 5267 C CA . LYS B 1 273 ? 8.359 5.949 -13.352 1 91.94 273 LYS B CA 1
ATOM 5268 C C . LYS B 1 273 ? 6.965 5.441 -13.703 1 91.94 273 LYS B C 1
ATOM 5270 O O . LYS B 1 273 ? 6.113 5.297 -12.82 1 91.94 273 LYS B O 1
ATOM 5275 N N . GLU B 1 274 ? 6.719 5.133 -14.922 1 91.19 274 GLU B N 1
ATOM 5276 C CA . GLU B 1 274 ? 5.406 4.684 -15.375 1 91.19 274 GLU B CA 1
ATOM 5277 C C . GLU B 1 274 ? 5.215 3.191 -15.133 1 91.19 274 GLU B C 1
ATOM 5279 O O . GLU B 1 274 ? 4.094 2.684 -15.203 1 91.19 274 GLU B O 1
ATOM 5284 N N . ILE B 1 275 ? 6.301 2.48 -14.852 1 94.06 275 ILE B N 1
ATOM 5285 C CA . ILE B 1 275 ? 6.211 1.049 -14.578 1 94.06 275 ILE B CA 1
ATOM 5286 C C . ILE B 1 275 ? 5.473 0.814 -13.266 1 94.06 275 ILE B C 1
ATOM 5288 O O . ILE B 1 275 ? 5.797 1.428 -12.25 1 94.06 275 ILE B O 1
ATOM 5292 N N . ASP B 1 276 ? 4.492 -0.012 -13.344 1 91.62 276 ASP B N 1
ATOM 5293 C CA . ASP B 1 276 ? 3.738 -0.361 -12.141 1 91.62 276 ASP B CA 1
ATOM 5294 C C . ASP B 1 276 ? 4.188 -1.709 -11.586 1 91.62 276 ASP B C 1
ATOM 5296 O O . ASP B 1 276 ? 3.664 -2.754 -11.969 1 91.62 276 ASP B O 1
ATOM 5300 N N . PHE B 1 277 ? 5.039 -1.688 -10.531 1 94.94 277 PHE B N 1
ATOM 5301 C CA . PHE B 1 277 ? 5.547 -2.908 -9.914 1 94.94 277 PHE B CA 1
ATOM 5302 C C . PHE B 1 277 ? 4.586 -3.416 -8.852 1 94.94 277 PHE B C 1
ATOM 5304 O O . PHE B 1 277 ? 4.875 -4.398 -8.164 1 94.94 277 PHE B O 1
ATOM 5311 N N . ARG B 1 278 ? 3.471 -2.799 -8.719 1 92.12 278 ARG B N 1
ATOM 5312 C CA . ARG B 1 278 ? 2.557 -3.078 -7.621 1 92.12 278 ARG B CA 1
ATOM 5313 C C . ARG B 1 278 ? 2.178 -4.555 -7.582 1 92.12 278 ARG B C 1
ATOM 5315 O O . ARG B 1 278 ? 2.205 -5.184 -6.523 1 92.12 278 ARG B O 1
ATOM 5322 N N . PRO B 1 279 ? 1.844 -5.176 -8.695 1 90.94 279 PRO B N 1
ATOM 5323 C CA . PRO B 1 279 ? 1.444 -6.582 -8.633 1 90.94 279 PRO B CA 1
ATOM 5324 C C . PRO B 1 279 ? 2.549 -7.484 -8.086 1 90.94 279 PRO B C 1
ATOM 5326 O O . PRO B 1 279 ? 2.277 -8.391 -7.301 1 90.94 279 PRO B O 1
ATOM 5329 N N . LEU B 1 280 ? 3.732 -7.238 -8.5 1 93.44 280 LEU B N 1
ATOM 5330 C CA . LEU B 1 280 ? 4.855 -8.039 -8.023 1 93.44 280 LEU B CA 1
ATOM 5331 C C . LEU B 1 280 ? 5.188 -7.695 -6.57 1 93.44 280 LEU B C 1
ATOM 5333 O O . LEU B 1 280 ? 5.449 -8.586 -5.762 1 93.44 280 LEU B O 1
ATOM 5337 N N . ARG B 1 281 ? 5.156 -6.426 -6.215 1 94.12 281 ARG B N 1
ATOM 5338 C CA . ARG B 1 281 ? 5.426 -6.012 -4.844 1 94.12 281 ARG B CA 1
ATOM 5339 C C . ARG B 1 281 ? 4.426 -6.645 -3.877 1 94.12 281 ARG B C 1
ATOM 5341 O O . ARG B 1 281 ? 4.809 -7.129 -2.811 1 94.12 281 ARG B O 1
ATOM 5348 N N . GLU B 1 282 ? 3.209 -6.582 -4.254 1 90.69 282 GLU B N 1
ATOM 5349 C CA . GLU B 1 282 ? 2.168 -7.145 -3.398 1 90.69 282 GLU B CA 1
ATOM 5350 C C . GLU B 1 282 ? 2.408 -8.633 -3.146 1 90.69 282 GLU B C 1
ATOM 5352 O O . GLU B 1 282 ? 2.199 -9.117 -2.033 1 90.69 282 GLU B O 1
ATOM 5357 N N . LEU B 1 283 ? 2.787 -9.281 -4.164 1 90.94 283 LEU B N 1
ATOM 5358 C CA . LEU B 1 283 ? 3.102 -10.703 -4.023 1 90.94 283 LEU B CA 1
ATOM 5359 C C . LEU B 1 283 ? 4.258 -10.906 -3.051 1 90.94 283 LEU B C 1
ATOM 5361 O O . LEU B 1 283 ? 4.176 -11.742 -2.148 1 90.94 283 LEU B O 1
ATOM 5365 N N . LEU B 1 284 ? 5.281 -10.172 -3.189 1 93.19 284 LEU B N 1
ATOM 5366 C CA . LEU B 1 284 ? 6.457 -10.281 -2.332 1 93.19 284 LEU B CA 1
ATOM 5367 C C . LEU B 1 284 ? 6.125 -9.883 -0.899 1 93.19 284 LEU B C 1
ATOM 5369 O O . LEU B 1 284 ? 6.578 -10.523 0.05 1 93.19 284 LEU B O 1
ATOM 5373 N N . GLU B 1 285 ? 5.379 -8.828 -0.803 1 91.5 285 GLU B N 1
ATOM 5374 C CA . GLU B 1 285 ? 4.953 -8.383 0.521 1 91.5 285 GLU B CA 1
ATOM 5375 C C . GLU B 1 285 ? 4.152 -9.461 1.239 1 91.5 285 GLU B C 1
ATOM 5377 O O . GLU B 1 285 ? 4.367 -9.719 2.426 1 91.5 285 GLU B O 1
ATOM 5382 N N . GLN B 1 286 ? 3.256 -10.055 0.533 1 89.31 286 GLN B N 1
ATOM 5383 C CA . GLN B 1 286 ? 2.451 -11.109 1.132 1 89.31 286 GLN B CA 1
ATOM 5384 C C . GLN B 1 286 ? 3.305 -12.336 1.464 1 89.31 286 GLN B C 1
ATOM 5386 O O . GLN B 1 286 ? 3.053 -13.023 2.453 1 89.31 286 GLN B O 1
ATOM 5391 N N . SER B 1 287 ? 4.25 -12.594 0.627 1 90.06 287 SER B N 1
ATOM 5392 C CA . SER B 1 287 ? 5.172 -13.695 0.902 1 90.06 287 SER B CA 1
ATOM 5393 C C . SER B 1 287 ? 5.926 -13.469 2.207 1 90.06 287 SER B C 1
ATOM 5395 O O . SER B 1 287 ? 6.023 -14.367 3.039 1 90.06 287 SER B O 1
ATOM 5397 N N . LEU B 1 288 ? 6.391 -12.305 2.4 1 89.12 288 LEU B N 1
ATOM 5398 C CA . LEU B 1 288 ? 7.125 -11.961 3.613 1 89.12 288 LEU B CA 1
ATOM 5399 C C . LEU B 1 288 ? 6.211 -11.992 4.832 1 89.12 288 LEU B C 1
ATOM 5401 O O . LEU B 1 288 ? 6.609 -12.469 5.898 1 89.12 288 LEU B O 1
ATOM 5405 N N . ALA B 1 289 ? 5.09 -11.484 4.641 1 85.88 289 ALA B N 1
ATOM 5406 C CA . ALA B 1 289 ? 4.117 -11.5 5.73 1 85.88 289 ALA B CA 1
ATOM 5407 C C . ALA B 1 289 ? 3.773 -12.93 6.137 1 85.88 289 ALA B C 1
ATOM 5409 O O . ALA B 1 289 ? 3.682 -13.242 7.324 1 85.88 289 ALA B O 1
ATOM 5410 N N . ALA B 1 290 ? 3.521 -13.75 5.168 1 83.94 290 ALA B N 1
ATOM 5411 C CA . ALA B 1 290 ? 3.203 -15.148 5.426 1 83.94 290 ALA B CA 1
ATOM 5412 C C . ALA B 1 290 ? 4.344 -15.844 6.168 1 83.94 290 ALA B C 1
ATOM 5414 O O . ALA B 1 290 ? 4.105 -16.609 7.105 1 83.94 290 ALA B O 1
ATOM 5415 N N . GLU B 1 291 ? 5.469 -15.578 5.738 1 84.31 291 GLU B N 1
ATOM 5416 C CA . GLU B 1 291 ? 6.641 -16.156 6.383 1 84.31 291 GLU B CA 1
ATOM 5417 C C . GLU B 1 291 ? 6.773 -15.688 7.824 1 84.31 291 GLU B C 1
ATOM 5419 O O . GLU B 1 291 ? 7.082 -16.469 8.719 1 84.31 291 GLU B O 1
ATOM 5424 N N . SER B 1 292 ? 6.648 -14.422 7.984 1 82.81 292 SER B N 1
ATOM 5425 C CA . SER B 1 292 ? 6.719 -13.859 9.328 1 82.81 292 SER B CA 1
ATOM 5426 C C . SER B 1 292 ? 5.672 -14.484 10.25 1 82.81 292 SER B C 1
ATOM 5428 O O . SER B 1 292 ? 5.961 -14.797 11.406 1 82.81 292 SER B O 1
ATOM 5430 N N . ARG B 1 293 ? 4.555 -14.695 9.773 1 78.44 293 ARG B N 1
ATOM 5431 C CA . ARG B 1 293 ? 3.479 -15.312 10.547 1 78.44 293 ARG B CA 1
ATOM 5432 C C . ARG B 1 293 ? 3.818 -16.75 10.906 1 78.44 293 ARG B C 1
ATOM 5434 O O . ARG B 1 293 ? 3.592 -17.188 12.039 1 78.44 293 ARG B O 1
ATOM 5441 N N . ARG B 1 294 ? 4.281 -17.406 9.961 1 77 294 ARG B N 1
ATOM 5442 C CA . ARG B 1 294 ? 4.676 -18.781 10.188 1 77 294 ARG B CA 1
ATOM 5443 C C . ARG B 1 294 ? 5.742 -18.891 11.266 1 77 294 ARG B C 1
ATOM 5445 O O . ARG B 1 294 ? 5.754 -19.844 12.055 1 77 294 ARG B O 1
ATOM 5452 N N . ASN B 1 295 ? 6.551 -17.875 11.305 1 77.88 295 ASN B N 1
ATOM 5453 C CA . ASN B 1 295 ? 7.668 -17.875 12.242 1 77.88 295 ASN B CA 1
ATOM 5454 C C . ASN B 1 295 ? 7.32 -17.141 13.531 1 77.88 295 ASN B C 1
ATOM 5456 O O . ASN B 1 295 ? 8.172 -16.984 14.406 1 77.88 295 ASN B O 1
ATOM 5460 N N . GLY B 1 296 ? 6.152 -16.703 13.57 1 74.69 296 GLY B N 1
ATOM 5461 C CA . GLY B 1 296 ? 5.734 -15.992 14.766 1 74.69 296 GLY B CA 1
ATOM 5462 C C . GLY B 1 296 ? 6.418 -14.648 14.93 1 74.69 296 GLY B C 1
ATOM 5463 O O . GLY B 1 296 ? 6.77 -14.258 16.047 1 74.69 296 GLY B O 1
ATOM 5464 N N . ARG B 1 297 ? 6.734 -14.039 13.828 1 74.94 297 ARG B N 1
ATOM 5465 C CA . ARG B 1 297 ? 7.434 -12.758 13.836 1 74.94 297 ARG B CA 1
ATOM 5466 C C . ARG B 1 297 ? 6.57 -11.664 13.219 1 74.94 297 ARG B C 1
ATOM 5468 O O . ARG B 1 297 ? 5.559 -11.945 12.578 1 74.94 297 ARG B O 1
ATOM 5475 N N . VAL B 1 298 ? 6.922 -10.43 13.68 1 72.94 298 VAL B N 1
ATOM 5476 C CA . VAL B 1 298 ? 6.266 -9.266 13.102 1 72.94 298 VAL B CA 1
ATOM 5477 C C . VAL B 1 298 ? 7.316 -8.312 12.523 1 72.94 298 VAL B C 1
ATOM 5479 O O . VAL B 1 298 ? 8.367 -8.102 13.133 1 72.94 298 VAL B O 1
ATOM 5482 N N . GLU B 1 299 ? 6.969 -7.863 11.352 1 72.5 299 GLU B N 1
ATOM 5483 C CA . GLU B 1 299 ? 7.891 -6.918 10.727 1 72.5 299 GLU B CA 1
ATOM 5484 C C . GLU B 1 299 ? 7.406 -5.48 10.898 1 72.5 299 GLU B C 1
ATOM 5486 O O . GLU B 1 299 ? 6.234 -5.184 10.664 1 72.5 299 GLU B O 1
ATOM 5491 N N . LEU B 1 300 ? 8.336 -4.617 11.406 1 75 300 LEU B N 1
ATOM 5492 C CA . LEU B 1 300 ? 8.055 -3.188 11.484 1 75 300 LEU B CA 1
ATOM 5493 C C . LEU B 1 300 ? 8.352 -2.494 10.164 1 75 300 LEU B C 1
ATOM 5495 O O . LEU B 1 300 ? 9.328 -2.828 9.492 1 75 300 LEU B O 1
ATOM 5499 N N . PRO B 1 301 ? 7.469 -1.542 9.867 1 82 301 PRO B N 1
ATOM 5500 C CA . PRO B 1 301 ? 7.809 -0.78 8.656 1 82 301 PRO B CA 1
ATOM 5501 C C . PRO B 1 301 ? 9.156 -0.068 8.766 1 82 301 PRO B C 1
ATOM 5503 O O . PRO B 1 301 ? 9.445 0.549 9.797 1 82 301 PRO B O 1
ATOM 5506 N N . SER B 1 302 ? 9.945 -0.195 7.797 1 88.12 302 SER B N 1
ATOM 5507 C CA . SER B 1 302 ? 11.25 0.456 7.73 1 88.12 302 SER B CA 1
ATOM 5508 C C . SER B 1 302 ? 11.141 1.856 7.133 1 88.12 302 SER B C 1
ATOM 5510 O O . SER B 1 302 ? 10.078 2.242 6.637 1 88.12 302 SER B O 1
ATOM 5512 N N . LEU B 1 303 ? 12.227 2.605 7.254 1 91.31 303 LEU B N 1
ATOM 5513 C CA . LEU B 1 303 ? 12.281 3.906 6.598 1 91.31 303 LEU B CA 1
ATOM 5514 C C . LEU B 1 303 ? 12 3.777 5.105 1 91.31 303 LEU B C 1
ATOM 5516 O O . LEU B 1 303 ? 11.32 4.625 4.52 1 91.31 303 LEU B O 1
ATOM 5520 N N . LEU B 1 304 ? 12.5 2.711 4.516 1 94.44 304 LEU B N 1
ATOM 5521 C CA . LEU B 1 304 ? 12.234 2.449 3.104 1 94.44 304 LEU B CA 1
ATOM 5522 C C . LEU B 1 304 ? 10.742 2.279 2.855 1 94.44 304 LEU B C 1
ATOM 5524 O O . LEU B 1 304 ? 10.203 2.818 1.886 1 94.44 304 LEU B O 1
ATOM 5528 N N . ASP B 1 305 ? 10.094 1.543 3.725 1 91.94 305 ASP B N 1
ATOM 5529 C CA . ASP B 1 305 ? 8.656 1.303 3.574 1 91.94 305 ASP B CA 1
ATOM 5530 C C . ASP B 1 305 ? 7.871 2.611 3.637 1 91.94 305 ASP B C 1
ATOM 5532 O O . ASP B 1 305 ? 6.973 2.84 2.826 1 91.94 305 ASP B O 1
ATOM 5536 N N . VAL B 1 306 ? 8.242 3.443 4.566 1 91.19 306 VAL B N 1
ATOM 5537 C CA . VAL B 1 306 ? 7.535 4.703 4.758 1 91.19 306 VAL B CA 1
ATOM 5538 C C . VAL B 1 306 ? 7.793 5.629 3.57 1 91.19 306 VAL B C 1
ATOM 5540 O O . VAL B 1 306 ? 6.852 6.16 2.973 1 91.19 306 VAL B O 1
ATOM 5543 N N . ALA B 1 307 ? 9.055 5.801 3.248 1 93.5 307 ALA B N 1
ATOM 5544 C CA . ALA B 1 307 ? 9.422 6.652 2.123 1 93.5 307 ALA B CA 1
ATOM 5545 C C . ALA B 1 307 ? 8.727 6.199 0.841 1 93.5 307 ALA B C 1
ATOM 5547 O O . ALA B 1 307 ? 8.258 7.027 0.057 1 93.5 307 ALA B O 1
ATOM 5548 N N . HIS B 1 308 ? 8.68 4.906 0.676 1 94.88 308 HIS B N 1
ATOM 5549 C CA . HIS B 1 308 ? 8.062 4.355 -0.525 1 94.88 308 HIS B CA 1
ATOM 5550 C C . HIS B 1 308 ? 6.555 4.574 -0.52 1 94.88 308 HIS B C 1
ATOM 5552 O O . HIS B 1 308 ? 5.965 4.883 -1.557 1 94.88 308 HIS B O 1
ATOM 5558 N N . SER B 1 309 ? 5.918 4.41 0.574 1 89.94 309 SER B N 1
ATOM 5559 C CA . SER B 1 309 ? 4.465 4.516 0.678 1 89.94 309 SER B CA 1
ATOM 5560 C C . SER B 1 309 ? 3.988 5.922 0.324 1 89.94 309 SER B C 1
ATOM 5562 O O . SER B 1 309 ? 2.869 6.098 -0.161 1 89.94 309 SER B O 1
ATOM 5564 N N . ILE B 1 310 ? 4.777 6.902 0.517 1 88 310 ILE B N 1
ATOM 5565 C CA . ILE B 1 310 ? 4.344 8.273 0.278 1 88 310 ILE B CA 1
ATOM 5566 C C . ILE B 1 310 ? 5.082 8.844 -0.929 1 88 310 ILE B C 1
ATOM 5568 O O . ILE B 1 310 ? 5.148 10.062 -1.104 1 88 310 ILE B O 1
ATOM 5572 N N . ARG B 1 311 ? 5.621 8.023 -1.769 1 89.44 311 ARG B N 1
ATOM 5573 C CA . ARG B 1 311 ? 6.523 8.398 -2.852 1 89.44 311 ARG B CA 1
ATOM 5574 C C . ARG B 1 311 ? 5.805 9.25 -3.895 1 89.44 311 ARG B C 1
ATOM 5576 O O . ARG B 1 311 ? 6.445 9.961 -4.668 1 89.44 311 ARG B O 1
ATOM 5583 N N . ASN B 1 312 ? 4.527 9.211 -3.961 1 85.62 312 ASN B N 1
ATOM 5584 C CA . ASN B 1 312 ? 3.789 9.922 -5 1 85.62 312 ASN B CA 1
ATOM 5585 C C . ASN B 1 312 ? 3.455 11.352 -4.57 1 85.62 312 ASN B C 1
ATOM 5587 O O . ASN B 1 312 ? 2.859 12.109 -5.332 1 85.62 312 ASN B O 1
ATOM 5591 N N . ARG B 1 313 ? 3.816 11.688 -3.404 1 89.19 313 ARG B N 1
ATOM 5592 C CA . ARG B 1 313 ? 3.588 13.055 -2.928 1 89.19 313 ARG B CA 1
ATOM 5593 C C . ARG B 1 313 ? 4.613 14.016 -3.518 1 89.19 313 ARG B C 1
ATOM 5595 O O . ARG B 1 313 ? 5.734 13.617 -3.838 1 89.19 313 ARG B O 1
ATOM 5602 N N . GLN B 1 314 ? 4.191 15.164 -3.625 1 87.06 314 GLN B N 1
ATOM 5603 C CA . GLN B 1 314 ? 5.047 16.188 -4.215 1 87.06 314 GLN B CA 1
ATOM 5604 C C . GLN B 1 314 ? 5.973 16.797 -3.168 1 87.06 314 GLN B C 1
ATOM 5606 O O . GLN B 1 314 ? 5.598 16.922 -2.002 1 87.06 314 GLN B O 1
ATOM 5611 N N . VAL B 1 315 ? 7.184 17.031 -3.666 1 87.62 315 VAL B N 1
ATOM 5612 C CA . VAL B 1 315 ? 8.18 17.672 -2.809 1 87.62 315 VAL B CA 1
ATOM 5613 C C . VAL B 1 315 ? 8.859 18.812 -3.572 1 87.62 315 VAL B C 1
ATOM 5615 O O . VAL B 1 315 ? 9.031 18.734 -4.789 1 87.62 315 VAL B O 1
ATOM 5618 N N . THR B 1 316 ? 9.164 19.891 -2.887 1 83.31 316 THR B N 1
ATOM 5619 C CA . THR B 1 316 ? 9.977 20.953 -3.467 1 83.31 316 THR B CA 1
ATOM 5620 C C . THR B 1 316 ? 11.453 20.547 -3.5 1 83.31 316 THR B C 1
ATOM 5622 O O . THR B 1 316 ? 12.125 20.719 -4.52 1 83.31 316 THR B O 1
ATOM 5625 N N . ASP B 1 317 ? 11.953 20.047 -2.441 1 87.56 317 ASP B N 1
ATOM 5626 C CA . ASP B 1 317 ? 13.297 19.469 -2.328 1 87.56 317 ASP B CA 1
ATOM 5627 C C . ASP B 1 317 ? 13.234 17.938 -2.273 1 87.56 317 ASP B C 1
ATOM 5629 O O . ASP B 1 317 ? 12.766 17.375 -1.289 1 87.56 317 ASP B O 1
ATOM 5633 N N . HIS B 1 318 ? 13.82 17.297 -3.205 1 91.12 318 HIS B N 1
ATOM 5634 C CA . HIS B 1 318 ? 13.711 15.852 -3.348 1 91.12 318 HIS B CA 1
ATOM 5635 C C . HIS B 1 318 ? 14.312 15.133 -2.148 1 91.12 318 HIS B C 1
ATOM 5637 O O . HIS B 1 318 ? 13.938 14 -1.841 1 91.12 318 HIS B O 1
ATOM 5643 N N . ARG B 1 319 ? 15.289 15.719 -1.507 1 91.44 319 ARG B N 1
ATOM 5644 C CA . ARG B 1 319 ? 15.906 15.094 -0.339 1 91.44 319 ARG B CA 1
ATOM 5645 C C . ARG B 1 319 ? 14.875 14.883 0.771 1 91.44 319 ARG B C 1
ATOM 5647 O O . ARG B 1 319 ? 15.039 14 1.616 1 91.44 319 ARG B O 1
ATOM 5654 N N . ASP B 1 320 ? 13.781 15.586 0.708 1 88.94 320 ASP B N 1
ATOM 5655 C CA . ASP B 1 320 ? 12.734 15.516 1.716 1 88.94 320 ASP B CA 1
ATOM 5656 C C . ASP B 1 320 ? 11.93 14.219 1.578 1 88.94 320 ASP B C 1
ATOM 5658 O O . ASP B 1 320 ? 11.172 13.852 2.48 1 88.94 320 ASP B O 1
ATOM 5662 N N . ARG B 1 321 ? 12.109 13.539 0.535 1 91.81 321 ARG B N 1
ATOM 5663 C CA . ARG B 1 321 ? 11.484 12.227 0.389 1 91.81 321 ARG B CA 1
ATOM 5664 C C . ARG B 1 321 ? 12.016 11.25 1.433 1 91.81 321 ARG B C 1
ATOM 5666 O O . ARG B 1 321 ? 11.328 10.289 1.799 1 91.81 321 ARG B O 1
ATOM 5673 N N . ILE B 1 322 ? 13.211 11.57 1.806 1 92 322 ILE B N 1
ATOM 5674 C CA . ILE B 1 322 ? 13.82 10.727 2.828 1 92 322 ILE B CA 1
ATOM 5675 C C . ILE B 1 322 ? 13.82 11.461 4.168 1 92 322 ILE B C 1
ATOM 5677 O O . ILE B 1 322 ? 13.273 10.961 5.156 1 92 322 ILE B O 1
ATOM 5681 N N . TYR B 1 323 ? 14.32 12.711 4.188 1 88 323 TYR B N 1
ATOM 5682 C CA . TYR B 1 323 ? 14.477 13.461 5.422 1 88 323 TYR B CA 1
ATOM 5683 C C . TYR B 1 323 ? 13.117 13.773 6.043 1 88 323 TYR B C 1
ATOM 5685 O O . TYR B 1 323 ? 12.977 13.789 7.266 1 88 323 TYR B O 1
ATOM 5693 N N . GLY B 1 324 ? 12.156 13.93 5.238 1 85.31 324 GLY B N 1
ATOM 5694 C CA . GLY B 1 324 ? 10.844 14.352 5.703 1 85.31 324 GLY B CA 1
ATOM 5695 C C . GLY B 1 324 ? 10.078 13.25 6.41 1 85.31 324 GLY B C 1
ATOM 5696 O O . GLY B 1 324 ? 9.102 13.523 7.113 1 85.31 324 GLY B O 1
ATOM 5697 N N . VAL B 1 325 ? 10.562 12.016 6.27 1 88.94 325 VAL B N 1
ATOM 5698 C CA . VAL B 1 325 ? 9.781 10.922 6.844 1 88.94 325 VAL B CA 1
ATOM 5699 C C . VAL B 1 325 ? 10.617 10.188 7.891 1 88.94 325 VAL B C 1
ATOM 5701 O O . VAL B 1 325 ? 10.203 9.141 8.398 1 88.94 325 VAL B O 1
ATOM 5704 N N . MET B 1 326 ? 11.75 10.734 8.227 1 87.62 326 MET B N 1
ATOM 5705 C CA . MET B 1 326 ? 12.648 10.094 9.18 1 87.62 326 MET B CA 1
ATOM 5706 C C . MET B 1 326 ? 12.023 10.055 10.57 1 87.62 326 MET B C 1
ATOM 5708 O O . MET B 1 326 ? 12.297 9.141 11.352 1 87.62 326 MET B O 1
ATOM 5712 N N . SER B 1 327 ? 11.172 10.992 10.836 1 83.88 327 SER B N 1
ATOM 5713 C CA . SER B 1 327 ? 10.57 11.078 12.164 1 83.88 327 SER B CA 1
ATOM 5714 C C . SER B 1 327 ? 9.422 10.078 12.312 1 83.88 327 SER B C 1
ATOM 5716 O O . SER B 1 327 ? 8.906 9.883 13.414 1 83.88 327 SER B O 1
ATOM 5718 N N . LEU B 1 328 ? 9.078 9.43 11.195 1 85.31 328 LEU B N 1
ATOM 5719 C CA . LEU B 1 328 ? 7.957 8.492 11.211 1 85.31 328 LEU B CA 1
ATOM 5720 C C . LEU B 1 328 ? 8.438 7.074 11.508 1 85.31 328 LEU B C 1
ATOM 5722 O O . LEU B 1 328 ? 7.633 6.137 11.547 1 85.31 328 LEU B O 1
ATOM 5726 N N . VAL B 1 329 ? 9.688 6.902 11.664 1 86.56 329 VAL B N 1
ATOM 5727 C CA . VAL B 1 329 ? 10.227 5.598 12.031 1 86.56 329 VAL B CA 1
ATOM 5728 C C . VAL B 1 329 ? 10.984 5.711 13.352 1 86.56 329 VAL B C 1
ATOM 5730 O O . VAL B 1 329 ? 11.109 6.805 13.914 1 86.56 329 VAL B O 1
ATOM 5733 N N . THR B 1 330 ? 11.461 4.586 13.867 1 81.19 330 THR B N 1
ATOM 5734 C CA . THR B 1 330 ? 12.148 4.586 15.156 1 81.19 330 THR B CA 1
ATOM 5735 C C . THR B 1 330 ? 13.547 5.191 15.023 1 81.19 330 THR B C 1
ATOM 5737 O O . THR B 1 330 ? 14.172 5.098 13.969 1 81.19 330 THR B O 1
ATOM 5740 N N . PRO B 1 331 ? 14 5.789 16.156 1 79.5 331 PRO B N 1
ATOM 5741 C CA . PRO B 1 331 ? 15.352 6.352 16.109 1 79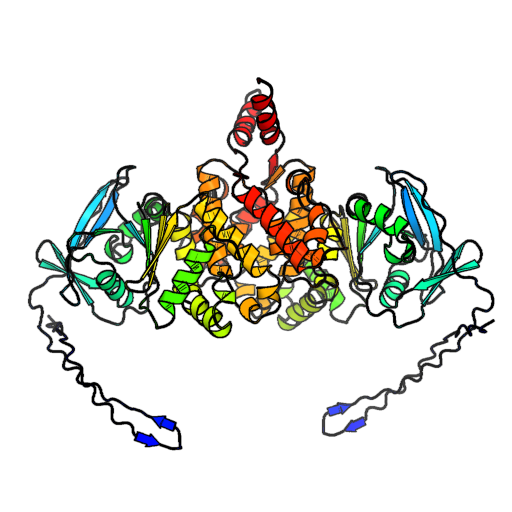.5 331 PRO B CA 1
ATOM 5742 C C . PRO B 1 331 ? 16.406 5.316 15.75 1 79.5 331 PRO B C 1
ATOM 5744 O O . PRO B 1 331 ? 17.406 5.645 15.094 1 79.5 331 PRO B O 1
ATOM 5747 N N . ALA B 1 332 ? 16.172 4.113 16.078 1 79.75 332 ALA B N 1
ATOM 5748 C CA . ALA B 1 332 ? 17.125 3.049 15.789 1 79.75 332 ALA B CA 1
ATOM 5749 C C . ALA B 1 332 ? 17.25 2.826 14.281 1 79.75 332 ALA B C 1
ATOM 5751 O O . ALA B 1 332 ? 18.344 2.537 13.781 1 79.75 332 ALA B O 1
ATOM 5752 N N . GLN B 1 333 ? 16.188 3.031 13.602 1 82.94 333 GLN B N 1
ATOM 5753 C CA . GLN B 1 333 ? 16.156 2.773 12.164 1 82.94 333 GLN B CA 1
ATOM 5754 C C . GLN B 1 333 ? 16.922 3.848 11.398 1 82.94 333 GLN B C 1
ATOM 5756 O O . GLN B 1 333 ? 17.375 3.615 10.273 1 82.94 333 GLN B O 1
ATOM 5761 N N . VAL B 1 334 ? 17.016 4.992 12.023 1 85.88 334 VAL B N 1
ATOM 5762 C CA . VAL B 1 334 ? 17.672 6.074 11.305 1 85.88 334 VAL B CA 1
ATOM 5763 C C . VAL B 1 334 ? 18.969 6.457 12.016 1 85.88 334 VAL B C 1
ATOM 5765 O O . VAL B 1 334 ? 19.5 7.551 11.812 1 85.88 334 VAL B O 1
ATOM 5768 N N . ALA B 1 335 ? 19.359 5.559 12.852 1 83.44 335 ALA B N 1
ATOM 5769 C CA . ALA B 1 335 ? 20.594 5.828 13.578 1 83.44 335 ALA B CA 1
ATOM 5770 C C . ALA B 1 335 ? 21.766 6.066 12.609 1 83.44 335 ALA B C 1
ATOM 5772 O O . ALA B 1 335 ? 22 5.262 11.711 1 83.44 335 ALA B O 1
ATOM 5773 N N . GLY B 1 336 ? 22.453 7.191 12.727 1 80.88 33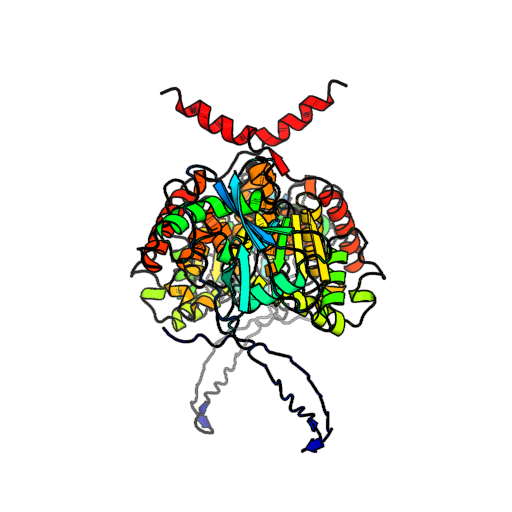6 GLY B N 1
ATOM 5774 C CA . GLY B 1 336 ? 23.594 7.512 11.891 1 80.88 336 GLY B CA 1
ATOM 5775 C C . GLY B 1 336 ? 23.219 8.203 10.594 1 80.88 336 GLY B C 1
ATOM 5776 O O . GLY B 1 336 ? 24.094 8.625 9.836 1 80.88 336 GLY B O 1
ATOM 5777 N N . PHE B 1 337 ? 21.953 8.281 10.305 1 86.5 337 PHE B N 1
ATOM 5778 C CA . PHE B 1 337 ? 21.469 8.953 9.109 1 86.5 337 PHE B CA 1
ATOM 5779 C C . PHE B 1 337 ? 21 10.367 9.43 1 86.5 337 PHE B C 1
ATOM 5781 O O . PHE B 1 337 ? 19.891 10.555 9.906 1 86.5 337 PHE B O 1
ATOM 5788 N N . VAL B 1 338 ? 21.875 11.367 9.156 1 83.69 338 VAL B N 1
ATOM 5789 C CA . VAL B 1 338 ? 21.578 12.75 9.516 1 83.69 338 VAL B CA 1
ATOM 5790 C C . VAL B 1 338 ? 21.266 13.555 8.258 1 83.69 338 VAL B C 1
ATOM 5792 O O . VAL B 1 338 ? 21.984 13.461 7.258 1 83.69 338 VAL B O 1
ATOM 5795 N N . PRO B 1 339 ? 20.141 14.234 8.336 1 84.81 339 PRO B N 1
ATOM 5796 C CA . PRO B 1 339 ? 19.844 15.086 7.184 1 84.81 339 PRO B CA 1
ATOM 5797 C C . PRO B 1 339 ? 20.969 16.047 6.84 1 84.81 339 PRO B C 1
ATOM 5799 O O . PRO B 1 339 ? 21.547 16.672 7.734 1 84.81 339 PRO B O 1
ATOM 5802 N N . ASP B 1 340 ? 21.422 16.062 5.609 1 85.88 340 ASP B N 1
ATOM 5803 C CA . ASP B 1 340 ? 22.484 16.906 5.078 1 85.88 340 ASP B CA 1
ATOM 5804 C C . ASP B 1 340 ? 22.062 17.594 3.777 1 85.88 340 ASP B C 1
ATOM 5806 O O . ASP B 1 340 ? 22.203 17.016 2.697 1 85.88 340 ASP B O 1
ATOM 5810 N N . TYR B 1 341 ? 21.672 18.875 3.861 1 83.69 341 TYR B N 1
ATOM 5811 C CA . TYR B 1 341 ? 21.125 19.562 2.703 1 83.69 341 TYR B CA 1
ATOM 5812 C C . TYR B 1 341 ? 22.219 20.141 1.835 1 83.69 341 TYR B C 1
ATOM 5814 O O . TYR B 1 341 ? 21.953 20.797 0.827 1 83.69 341 TYR B O 1
ATOM 5822 N N . THR B 1 342 ? 23.391 19.938 2.23 1 88.12 342 THR B N 1
ATOM 5823 C CA . THR B 1 342 ? 24.516 20.328 1.375 1 88.12 342 THR B CA 1
ATOM 5824 C C . THR B 1 342 ? 24.75 19.297 0.282 1 88.12 342 THR B C 1
ATOM 5826 O O . THR B 1 342 ? 25.406 19.578 -0.717 1 88.12 342 THR B O 1
ATOM 5829 N N . LYS B 1 343 ? 24.203 18.188 0.463 1 91.19 343 LYS B N 1
ATOM 5830 C CA . LYS B 1 343 ? 24.344 17.109 -0.515 1 91.19 343 LYS B CA 1
ATOM 5831 C C . LYS B 1 343 ? 23.266 17.188 -1.583 1 91.19 343 LYS B C 1
ATOM 5833 O O . LYS B 1 343 ? 22.188 17.75 -1.342 1 91.19 343 LYS B O 1
ATOM 5838 N N . SER B 1 344 ? 23.609 16.656 -2.752 1 93.56 344 SER B N 1
ATOM 5839 C CA . SER B 1 344 ? 22.609 16.578 -3.814 1 93.56 344 SER B CA 1
ATOM 5840 C C . SER B 1 344 ? 21.609 15.461 -3.541 1 93.56 344 SER B C 1
ATOM 5842 O O . SER B 1 344 ? 21.812 14.648 -2.639 1 93.56 344 SER B O 1
ATOM 5844 N N . TRP B 1 345 ? 20.547 15.484 -4.305 1 93.62 345 TRP B N 1
ATOM 5845 C CA . TRP B 1 345 ? 19.547 14.414 -4.203 1 93.62 345 TRP B CA 1
ATOM 5846 C C . TRP B 1 345 ? 20.172 13.062 -4.523 1 93.62 345 TRP B C 1
ATOM 5848 O O . TRP B 1 345 ? 19.891 12.07 -3.846 1 93.62 345 TRP B O 1
ATOM 5858 N N . GLU B 1 346 ? 21.078 13.008 -5.527 1 94.19 346 GLU B N 1
ATOM 5859 C CA . GLU B 1 346 ? 21.734 11.766 -5.926 1 94.19 346 GLU B CA 1
ATOM 5860 C C . GLU B 1 346 ? 22.625 11.227 -4.805 1 94.19 346 GLU B C 1
ATOM 5862 O O . GLU B 1 346 ? 22.609 10.031 -4.52 1 94.19 346 GLU B O 1
ATOM 5867 N N . GLU B 1 347 ? 23.328 12.117 -4.18 1 94.62 347 GLU B N 1
ATOM 5868 C CA . GLU B 1 347 ? 24.188 11.719 -3.076 1 94.62 347 GLU B CA 1
ATOM 5869 C C . GLU B 1 347 ? 23.375 11.242 -1.879 1 94.62 347 GLU B C 1
ATOM 5871 O O . GLU B 1 347 ? 23.734 10.258 -1.229 1 94.62 347 GLU B O 1
ATOM 5876 N N . THR B 1 348 ? 22.297 11.969 -1.592 1 94.5 348 THR B N 1
ATOM 5877 C CA . THR B 1 348 ? 21.406 11.594 -0.495 1 94.5 348 THR B CA 1
ATOM 5878 C C . THR B 1 348 ? 20.797 10.219 -0.735 1 94.5 348 THR B C 1
ATOM 5880 O O . THR B 1 348 ? 20.75 9.391 0.176 1 94.5 348 THR B O 1
ATOM 5883 N N . TYR B 1 349 ? 20.406 9.992 -1.963 1 95.25 349 TYR B N 1
ATOM 5884 C CA . TYR B 1 349 ? 19.828 8.711 -2.328 1 95.25 349 TYR B CA 1
ATOM 5885 C C . TYR B 1 349 ? 20.828 7.582 -2.145 1 95.25 349 TYR B C 1
ATOM 5887 O O . TYR B 1 349 ? 20.484 6.496 -1.678 1 95.25 349 TYR B O 1
ATOM 5895 N N . LEU B 1 350 ? 22.062 7.809 -2.533 1 94 350 LEU B N 1
ATOM 5896 C CA . LEU B 1 350 ? 23.078 6.785 -2.393 1 94 350 LEU B CA 1
ATOM 5897 C C . LEU B 1 350 ? 23.328 6.457 -0.922 1 94 350 LEU B C 1
ATOM 5899 O O . LEU B 1 350 ? 23.547 5.293 -0.569 1 94 350 LEU B O 1
ATOM 5903 N N . GLN B 1 351 ? 23.281 7.457 -0.085 1 93.38 351 GLN B N 1
ATOM 5904 C CA . GLN B 1 351 ? 23.406 7.223 1.35 1 93.38 351 GLN B CA 1
ATOM 5905 C C . GLN B 1 351 ? 22.234 6.418 1.887 1 93.38 351 GLN B C 1
ATOM 5907 O O . GLN B 1 351 ? 22.406 5.539 2.73 1 93.38 351 GLN B O 1
ATOM 5912 N N . PHE B 1 352 ? 21.109 6.793 1.419 1 94.81 352 PHE B N 1
ATOM 5913 C CA . PHE B 1 352 ? 19.891 6.07 1.8 1 94.81 352 PHE B CA 1
ATOM 5914 C C . PHE B 1 352 ? 19.953 4.621 1.323 1 94.81 352 PHE B C 1
ATOM 5916 O O . PHE B 1 352 ? 19.594 3.705 2.061 1 94.81 352 PHE B O 1
ATOM 5923 N N . TYR B 1 353 ? 20.406 4.43 0.093 1 93.38 353 TYR B N 1
ATOM 5924 C CA . TYR B 1 353 ? 20.578 3.092 -0.463 1 93.38 353 TYR B CA 1
ATOM 5925 C C . TYR B 1 353 ? 21.469 2.242 0.443 1 93.38 353 TYR B C 1
ATOM 5927 O O . TYR B 1 353 ? 21.141 1.094 0.743 1 93.38 353 TYR B O 1
ATOM 5935 N N . ASP B 1 354 ? 22.547 2.77 0.895 1 91.62 354 ASP B N 1
ATOM 5936 C CA . ASP B 1 354 ? 23.5 2.057 1.749 1 91.62 354 ASP B CA 1
ATOM 5937 C C . ASP B 1 354 ? 22.875 1.713 3.098 1 91.62 354 ASP B C 1
ATOM 5939 O O . ASP B 1 354 ? 23.109 0.636 3.646 1 91.62 354 ASP B O 1
ATOM 5943 N N . LEU B 1 355 ? 22.125 2.65 3.592 1 91.94 355 LEU B N 1
ATOM 5944 C CA . LEU B 1 355 ? 21.422 2.41 4.848 1 91.94 355 LEU B CA 1
ATOM 5945 C C . LEU B 1 355 ? 20.469 1.231 4.715 1 91.94 355 LEU B C 1
ATOM 5947 O O . LEU B 1 355 ? 20.438 0.347 5.574 1 91.94 355 LEU B O 1
ATOM 5951 N N . VAL B 1 356 ? 19.672 1.225 3.639 1 91.75 356 VAL B N 1
ATOM 5952 C CA . VAL B 1 356 ? 18.672 0.184 3.406 1 91.75 356 VAL B CA 1
ATOM 5953 C C . VAL B 1 356 ? 19.375 -1.162 3.211 1 91.75 356 VAL B C 1
ATOM 5955 O O . VAL B 1 356 ? 18.922 -2.182 3.738 1 91.75 356 VAL B O 1
ATOM 5958 N N . GLU B 1 357 ? 20.422 -1.173 2.449 1 88.06 357 GLU B N 1
ATOM 5959 C CA . GLU B 1 357 ? 21.156 -2.408 2.197 1 88.06 357 GLU B CA 1
ATOM 5960 C C . GLU B 1 357 ? 21.656 -3.027 3.5 1 88.06 357 GLU B C 1
ATOM 5962 O O . GLU B 1 357 ? 21.594 -4.246 3.676 1 88.06 357 GLU B O 1
ATOM 5967 N N . ARG B 1 358 ? 22.062 -2.238 4.387 1 84.75 358 ARG B N 1
ATOM 5968 C CA . ARG B 1 358 ? 22.531 -2.725 5.68 1 84.75 358 ARG B CA 1
ATOM 5969 C C . ARG B 1 358 ? 21.375 -3.27 6.516 1 84.75 358 ARG B C 1
ATOM 5971 O O . ARG B 1 358 ? 21.531 -4.277 7.211 1 84.75 358 ARG B O 1
ATOM 5978 N N . GLN B 1 359 ? 20.266 -2.611 6.418 1 82.5 359 GLN B N 1
ATOM 5979 C CA . GLN B 1 359 ? 19.109 -2.988 7.219 1 82.5 359 GLN B CA 1
ATOM 5980 C C . GLN B 1 359 ? 18.469 -4.262 6.688 1 82.5 359 GLN B C 1
ATOM 5982 O O . GLN B 1 359 ? 17.938 -5.07 7.457 1 82.5 359 GLN B O 1
ATOM 5987 N N . VAL B 1 360 ? 18.344 -4.309 5.367 1 75.69 360 VAL B N 1
ATOM 5988 C CA . VAL B 1 360 ? 17.719 -5.473 4.742 1 75.69 360 VAL B CA 1
ATOM 5989 C C . VAL B 1 360 ? 18.531 -6.727 5.078 1 75.69 360 VAL B C 1
ATOM 5991 O O . VAL B 1 360 ? 17.953 -7.797 5.297 1 75.69 360 VAL B O 1
ATOM 5994 N N . LEU B 1 361 ? 19.734 -6.52 4.996 1 64.38 361 LEU B N 1
ATOM 5995 C CA . LEU B 1 361 ? 20.609 -7.645 5.297 1 64.38 361 LEU B CA 1
ATOM 5996 C C . LEU B 1 361 ? 20.516 -8.023 6.773 1 64.38 361 LEU B C 1
ATOM 5998 O O . LEU B 1 361 ? 20.797 -9.172 7.141 1 64.38 361 LEU B O 1
ATOM 6002 N N . GLU B 1 362 ? 20.016 -7.023 7.574 1 64.19 362 GLU B N 1
ATOM 6003 C CA . GLU B 1 362 ? 19.812 -7.293 8.992 1 64.19 362 GLU B CA 1
ATOM 6004 C C . GLU B 1 362 ? 18.375 -7.703 9.281 1 64.19 362 GLU B C 1
ATOM 6006 O O . GLU B 1 362 ? 17.438 -7.234 8.617 1 64.19 362 GLU B O 1
ATOM 6011 N N . ASP B 1 363 ? 18.031 -8.906 9.523 1 57.09 363 ASP B N 1
ATOM 6012 C CA . ASP B 1 363 ? 16.672 -9.406 9.766 1 57.09 363 ASP B CA 1
ATOM 6013 C C . ASP B 1 363 ? 15.898 -8.477 10.688 1 57.09 363 ASP B C 1
ATOM 6015 O O . ASP B 1 363 ? 16.188 -8.391 11.883 1 57.09 363 ASP B O 1
ATOM 6019 N N . PRO B 1 364 ? 15.023 -7.637 10.125 1 55.41 364 PRO B N 1
ATOM 6020 C CA . PRO B 1 364 ? 14.32 -6.652 10.953 1 55.41 364 PRO B CA 1
ATOM 6021 C C . PRO B 1 364 ? 13.164 -7.258 11.742 1 55.41 364 PRO B C 1
ATOM 6023 O O . PRO B 1 364 ? 12.383 -6.531 12.359 1 55.41 364 PRO B O 1
ATOM 6026 N N . THR B 1 365 ? 13.023 -8.672 11.828 1 55.47 365 THR B N 1
ATOM 6027 C CA . THR B 1 365 ? 11.828 -9.289 12.391 1 55.47 365 THR B CA 1
ATOM 6028 C C . THR B 1 365 ? 11.922 -9.336 13.914 1 55.47 365 THR B C 1
ATOM 6030 O O . THR B 1 365 ? 13.016 -9.398 14.477 1 55.47 365 THR B O 1
ATOM 6033 N N . ILE B 1 366 ? 10.773 -8.969 14.547 1 49.53 366 ILE B N 1
ATOM 6034 C CA . ILE B 1 366 ? 10.609 -9.125 15.992 1 49.53 366 ILE B CA 1
ATOM 6035 C C . ILE B 1 366 ? 9.789 -10.383 16.281 1 49.53 366 ILE B C 1
ATOM 6037 O O . ILE B 1 366 ? 8.844 -10.695 15.555 1 49.53 366 ILE B O 1
ATOM 6041 N N . GLU B 1 367 ? 10.211 -11.445 17.172 1 46.56 367 GLU B N 1
ATOM 6042 C CA . GLU B 1 367 ? 9.547 -12.703 17.5 1 46.56 367 GLU B CA 1
ATOM 6043 C C . GLU B 1 367 ? 8.219 -12.461 18.203 1 46.56 367 GLU B C 1
ATOM 6045 O O . GLU B 1 367 ? 8.156 -11.664 19.156 1 46.56 367 GLU B O 1
ATOM 6050 N N . LEU B 1 368 ? 7.039 -13.078 17.703 1 46.88 368 LEU B N 1
ATOM 6051 C CA . LEU B 1 368 ? 5.684 -12.969 18.234 1 46.88 368 LEU B CA 1
ATOM 6052 C C . LEU B 1 368 ? 5.555 -13.703 19.562 1 46.88 368 LEU B C 1
ATOM 6054 O O . LEU B 1 368 ? 4.797 -13.281 20.438 1 46.88 368 LEU B O 1
ATOM 6058 N N . GLN B 1 369 ? 5.867 -15.133 19.766 1 43.56 369 GLN B N 1
ATOM 6059 C CA . GLN B 1 369 ? 5.668 -15.914 20.984 1 43.56 369 GLN B CA 1
ATOM 6060 C C . GLN B 1 369 ? 5.867 -15.047 22.219 1 43.56 369 GLN B C 1
ATOM 6062 O O . GLN B 1 369 ? 5.18 -15.234 23.234 1 43.56 369 GLN B O 1
ATOM 6067 N N . ASP B 1 370 ? 6.762 -14.484 22.328 1 39.09 370 ASP B N 1
ATOM 6068 C CA . ASP B 1 370 ? 7.031 -13.711 23.531 1 39.09 370 ASP B CA 1
ATOM 6069 C C . ASP B 1 370 ? 5.941 -12.672 23.781 1 39.09 370 ASP B C 1
ATOM 6071 O O . ASP B 1 370 ? 5.684 -12.281 24.922 1 39.09 370 ASP B O 1
ATOM 6075 N N . VAL B 1 371 ? 5.184 -12.383 22.734 1 37.62 371 VAL B N 1
ATOM 6076 C CA . VAL B 1 371 ? 4.086 -11.422 22.781 1 37.62 371 VAL B CA 1
ATOM 6077 C C . VAL B 1 371 ? 2.789 -12.133 23.141 1 37.62 371 VAL B C 1
ATOM 6079 O O . VAL B 1 371 ? 2.008 -11.633 23.969 1 37.62 371 VAL B O 1
ATOM 6082 N N . LEU B 1 372 ? 2.35 -13.281 22.594 1 37.03 372 LEU B N 1
ATOM 6083 C CA . LEU B 1 372 ? 1.089 -13.984 22.797 1 37.03 372 LEU B CA 1
ATOM 6084 C C . LEU B 1 372 ? 1.112 -14.766 24.109 1 37.03 372 LEU B C 1
ATOM 6086 O O . LEU B 1 372 ? 0.064 -15 24.719 1 37.03 372 LEU B O 1
ATOM 6090 N N . LYS B 1 373 ? 2.1 -15.445 24.609 1 36.19 373 LYS B N 1
ATOM 6091 C CA . LYS B 1 373 ? 2.02 -16.219 25.859 1 36.19 373 LYS B CA 1
ATOM 6092 C C . LYS B 1 373 ? 1.553 -15.344 27.016 1 36.19 373 LYS B C 1
ATOM 6094 O O . LYS B 1 373 ? 1.017 -15.852 28 1 36.19 373 LYS B O 1
ATOM 6099 N N . HIS B 1 374 ? 1.857 -14.125 27.047 1 33.91 374 HIS B N 1
ATOM 6100 C CA . HIS B 1 374 ? 1.495 -13.469 28.297 1 33.91 374 HIS B CA 1
ATOM 6101 C C . HIS B 1 374 ? -0.002 -13.18 28.359 1 33.91 374 HIS B C 1
ATOM 6103 O O . HIS B 1 374 ? -0.504 -12.688 29.375 1 33.91 374 HIS B O 1
ATOM 6109 N N . GLU B 1 375 ? -0.739 -13.258 27.312 1 36.06 375 GLU B N 1
ATOM 6110 C CA . GLU B 1 375 ? -2.174 -13.109 27.531 1 36.06 375 GLU B CA 1
ATOM 6111 C C . GLU B 1 375 ? -2.746 -14.328 28.266 1 36.06 375 GLU B C 1
ATOM 6113 O O . GLU B 1 375 ? -3.801 -14.242 28.891 1 36.06 375 GLU B O 1
ATOM 6118 N N . GLN B 1 376 ? -2.258 -15.523 28.172 1 33.53 376 GLN B N 1
ATOM 6119 C CA . GLN B 1 376 ? -2.891 -16.641 28.875 1 33.53 376 GLN B CA 1
ATOM 6120 C C . GLN B 1 376 ? -2.643 -16.562 30.375 1 33.53 376 GLN B C 1
ATOM 6122 O O . GLN B 1 376 ? -3.4 -17.125 31.172 1 33.53 376 GLN B O 1
ATOM 6127 N N . GLY B 1 377 ? -1.532 -16.062 30.922 1 32.62 377 GLY B N 1
ATOM 6128 C CA . GLY B 1 377 ? -1.383 -16.234 32.375 1 32.62 377 GLY B CA 1
ATOM 6129 C C . GLY B 1 377 ? -2.326 -15.352 33.156 1 32.62 377 GLY B C 1
ATOM 6130 O O . GLY B 1 377 ? -2.445 -15.508 34.375 1 32.62 377 GLY B O 1
ATOM 6131 N N . GLY B 1 378 ? -2.75 -14.141 32.719 1 32.09 378 GLY B N 1
ATOM 6132 C CA . GLY B 1 378 ? -3.51 -13.43 33.75 1 32.09 378 GLY B CA 1
ATOM 6133 C C . GLY B 1 378 ? -4.934 -13.93 33.875 1 32.09 378 GLY B C 1
ATOM 6134 O O . GLY B 1 378 ? -5.703 -13.414 34.688 1 32.09 378 GLY B O 1
ATOM 6135 N N . SER B 1 379 ? -5.52 -14.68 32.969 1 30.86 379 SER B N 1
ATOM 6136 C CA . SER B 1 379 ? -6.879 -15 33.406 1 30.86 379 SER B CA 1
ATOM 6137 C C . SER B 1 379 ? -6.891 -16.125 34.406 1 30.86 379 SER B C 1
ATOM 6139 O O . SER B 1 379 ? -7.957 -16.609 34.812 1 30.86 379 SER B O 1
ATOM 6141 N N . ALA B 1 380 ? -5.871 -16.938 34.75 1 28.69 380 ALA B N 1
ATOM 6142 C CA . ALA B 1 380 ? -6.203 -18.031 35.656 1 28.69 380 ALA B CA 1
ATOM 6143 C C . ALA B 1 380 ? -6.465 -17.547 37.062 1 28.69 380 ALA B C 1
ATOM 6145 O O . ALA B 1 380 ? -6.844 -18.312 37.938 1 28.69 380 ALA B O 1
ATOM 6146 N N . SER B 1 381 ? -5.867 -16.453 37.531 1 24.8 381 SER B N 1
ATOM 6147 C CA . SER B 1 381 ? -6.164 -16.438 38.938 1 24.8 381 SER B CA 1
ATOM 6148 C C . SER B 1 381 ? -7.602 -16 39.219 1 24.8 381 SER B C 1
ATOM 6150 O O . SER B 1 381 ? -8.023 -15.883 40.375 1 24.8 381 SER B O 1
ATOM 6152 N N . ALA B 1 382 ? -8.492 -15.781 38.312 1 20.2 382 ALA B N 1
ATOM 6153 C CA . ALA B 1 382 ? -9.758 -15.602 39 1 20.2 382 ALA B CA 1
ATOM 6154 C C . ALA B 1 382 ? -10.516 -16.922 39.125 1 20.2 382 ALA B C 1
ATOM 6156 O O . ALA B 1 382 ? -10.469 -17.75 38.188 1 20.2 382 ALA B O 1
#

Nearest PDB structures (foldseek):
  6ecf-assembly5_E  TM=2.055E-01  e=4.642E+00  Streptomyces tsusimaensis
  8wr4-assembly1_B  TM=2.499E-01  e=8.185E+00  Chryseobacterium
  6ecf-assembly5_E  TM=2.054E-01  e=3.668E+00  Streptomyces tsusimaensis

Foldseek 3Di:
DPQQQQFQFDFPFPWPFDFDQDPNDTDGDTDTDGRGRRNSPGPAAADDDDDADPDQKWKKWWWFADADPPATEIEIDMDHLDLPDEAEEEQEDQPDQPDFHWYAYPPRHIDTHRPQVVLVSNQVHHHHGIHIYDYCVPGFDPVDVVRCVVCVVCLLVVLLSYQEYEYEQEADDPLAQVLLVLLQVLLDDDDPPCPRPCNVDPVVSNLVNVCSRCVGPSLVDDVSLSNLLSHQKYWYDHRNDIDIDGDDLSLLSSLLSVLLCLLAPSCVVDPVVVDDCPSVNSSSVSNNVNVCVVQQWDADDALSNQLSVCVPDDDPASLCSRVVCCVVDDCVRCPPPDDDPVDHNNVSSVVVVVSVSVCSVPRRIDHRVVVVVVVPPPPPPD/DPLPQQFQFDFPWPWDFDFDQDPNDTDTDTDTDGDGRRPRPGPAAADDDDDADPDQKWKKWWWFAAADPPATEIEIDMDHLDLPDEAEEEQEDQPDQPDFHWYAYPPRHIDTHRPQVVLVSNQVHHHHGIHIYDYCVPGFDPVDPVRCVVCVVCLLVVLLSYQEYEYEQEADDPLAQVLLVLLQVLLDDDDPPCPRPCNVDPVVSNLVNVCRRCVGPSLVDDVSLSNLLSHQKYWYDHRNDIDIFGDDLSLLSSLLSVLLCLLAPSCVVDPVVVDDCPSVNSSSVSSNVNVCVVQQWDADQALSNQLSVCVPDDDPASLCSRVVCCVVDDCVRCPPPDDDPVDHNNVSSVVVVVSSSVVSVPRRIDHRVVVPVVVPPPVPVD

Secondary structure (DSSP, 8-state):
------B---------EEEEEETTEEEEEE-------B----SPEEP-PPPPPSSSEEEEEEEPP--TTPPPBEEEEEEE--TT---EEEE-------S-EEEEEGGGEEEEE-HHHHHHHHHH--SSS-EEEE-HHHHS-TT-HHHHHHHGGGHHHHHHHSSEEEEE--S--TTHHHHHHHHHHHHS---SSTTSHHHHS-HHHHHHHHHHHHTSGGGGBSHHHHHHHT-SEEEEEETTEEEEEESTHHHHHHHHHHHHHHHSHHHHTSGGGG---HHHHHHHHHHHHHHHHHTTEEEPPPHHHHHHHTTTSB-SSTTHHHHTTGGGS-GGGGTT----TTS-HHHHHHHHHHHHHHHHSS--EEESHHHHHHHHTTTTT-/---------------EEEEEEETTEEEEEEE-----------SPEEP-PPPPPSSSEEEEEEEPP--TTPPPBEEEEEEE--TT---EEEE-------S-EEEEEGGGEEEEE-HHHHHHHHHH--SSS-EEEE-HHHHS-TT-HHHHHHHGGGHHHHHHHSSEEEEE--S--TTHHHHHHHHHHHHS---SSTTSHHHHS-HHHHHHHHHHHHTSGGGGBSHHHHHHHT-SEEEEEETTEEEEEESTHHHHHHHHHHHHHHHSHHHHTSGGGG---HHHHHHHHHHHHHHHHHTTEEEPPPHHHHHHHTTTSB-SSTTHHHHTTGGGS-GGGGTT----TTS-HHHHHHHHHHHHHHHHHS--EEESHHHHHHHHGGGTT-

Organism: Verticillium dahliae (strain VdLs.17 / ATCC MYA-4575 / FGSC 10137) (NCBI:txid498257)